Protein AF-A0A9P7HN20-F1 (afdb_monomer_lite)

Secondary structure (DSSP, 8-state):
-------PPPP-----------PPPPPP-----SHHHHHHHHHHHHHHHHHHHHHHHHHHHTTSTT----SSPPGGGGS--TTS--HHHHHHHHTTTSPPPHHHHHHHHHHHHH-GGGGS---TT---HHHHHHHH-HHHHHHHHHTSPPHHHHHHHTSPPPTTSSS-TTHHHHHHHHHHHHHSS------------PPPGGG---GGGTS-HHHHHHHHHHHHHHHHHHHHH-TTHHHHHSSGGGS-TT-TT---HHHHHHHHHH--GGGGS-SSTTSPPHHHHHHHGGGSSS--HHHHHHHHHHHHHH-GGGGGPPSSSTTPPPHHHHHHTT--TTTHHHHHHHHHHHHHHHHHTHHHHTTS--SS-HHHHHHHHHHHHHTTS-TT-----TTS---

Sequence (399 aa):
MSFGPNVKRERVPAKGRRVTQHTPPSPASNTKSFMGNEDNERSQRRYALDTSFYHWEVIKSWKQPEAALPEPLPTRLLELDAENRSFIHQVIPEFASEEAPQIALEYVEAIVLEKPGLFINKDKSGKLPMIEAARFQSPILFRVLDLLVPTYILSLLAKKCHLEQQSCPLHKVAQGRLKQSRKGKPSTSRSKLTTDKPFAVEDMVCLHGRIDIRMLQEKDRELRGALHSSLKENPEILHHIFKVDKFDKKSPQCIPLASFKILVELLSDKNFVPQQPEGLAPLQEAIKLFGQDSIDYELLFEVIKASVNKCPQSIFIKGGG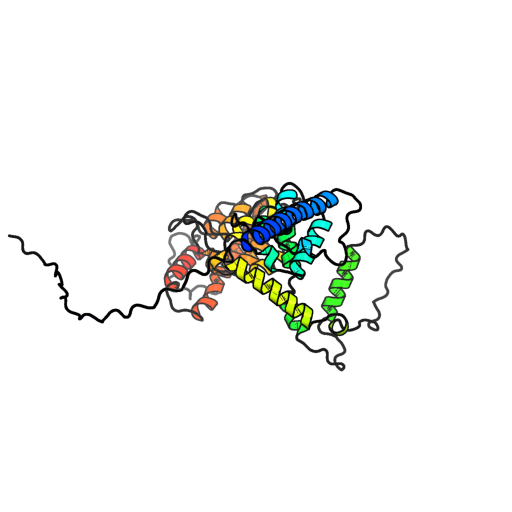VRGPTACQILEDKRTQQNAEWLVKAQDLLKKICVGAKKIYDQDKKDWISENIRDKKNEFLYSHAPLGKCFHSCDDLIP

Radius of gyration: 29.72 Å; chains: 1; bounding box: 63×100×78 Å

Organism: NCBI:txid221167

Structure (mmCIF, N/CA/C/O backbone):
data_AF-A0A9P7HN20-F1
#
_entry.id   AF-A0A9P7HN20-F1
#
loop_
_atom_site.group_PDB
_atom_site.id
_atom_site.type_symbol
_atom_site.label_atom_id
_atom_site.label_alt_id
_atom_site.label_comp_id
_atom_site.label_asym_id
_atom_site.label_entity_id
_atom_site.label_seq_id
_atom_site.pdbx_PDB_ins_code
_atom_site.Cartn_x
_atom_site.Cartn_y
_atom_site.Cartn_z
_atom_site.occupancy
_atom_site.B_iso_or_equiv
_atom_site.auth_seq_id
_atom_site.auth_comp_id
_atom_site.auth_asym_id
_atom_site.auth_atom_id
_atom_site.pdbx_PDB_model_num
ATOM 1 N N . MET A 1 1 ? 0.027 60.648 40.900 1.00 43.38 1 MET A N 1
ATOM 2 C CA . MET A 1 1 ? 1.412 60.261 41.238 1.00 43.38 1 MET A CA 1
ATOM 3 C C . MET A 1 1 ? 1.639 58.859 40.694 1.00 43.38 1 MET A C 1
ATOM 5 O O . MET A 1 1 ? 1.146 57.910 41.282 1.00 43.38 1 MET A O 1
ATOM 9 N N . SER A 1 2 ? 2.290 58.746 39.536 1.00 34.66 2 SER A N 1
ATOM 10 C CA . SER A 1 2 ? 2.623 57.473 38.884 1.00 34.66 2 SER A CA 1
ATOM 11 C C . SER A 1 2 ? 4.101 57.500 38.513 1.00 34.66 2 SER A C 1
ATOM 13 O O . SER A 1 2 ? 4.547 58.440 37.859 1.00 34.66 2 SER A O 1
ATOM 15 N N . PHE A 1 3 ? 4.839 56.477 38.937 1.00 39.06 3 PHE A N 1
ATOM 16 C CA . PHE A 1 3 ? 6.195 56.171 38.486 1.00 39.06 3 PHE A CA 1
ATOM 17 C C . PHE A 1 3 ? 6.120 55.055 37.428 1.00 39.06 3 PHE A C 1
ATOM 19 O O . PHE A 1 3 ? 5.342 54.116 37.584 1.00 39.06 3 PHE A O 1
ATOM 26 N N . GLY A 1 4 ? 6.887 55.193 36.339 1.00 40.19 4 GLY A N 1
ATOM 27 C CA . GLY A 1 4 ? 6.991 54.216 35.239 1.00 40.19 4 GLY A CA 1
ATOM 28 C C . GLY A 1 4 ? 7.822 52.967 35.583 1.00 40.19 4 GLY A C 1
ATOM 29 O O . GLY A 1 4 ? 8.275 52.824 36.719 1.00 40.19 4 GLY A O 1
ATOM 30 N N . PRO A 1 5 ? 8.055 52.067 34.604 1.00 52.72 5 PRO A N 1
ATOM 31 C CA . PRO A 1 5 ? 9.351 52.080 33.899 1.00 52.72 5 PRO A CA 1
ATOM 32 C C . PRO A 1 5 ? 9.224 51.818 32.373 1.00 52.72 5 PRO A C 1
ATOM 34 O O . PRO A 1 5 ? 8.338 51.105 31.927 1.00 52.72 5 PRO A O 1
ATOM 37 N N . ASN A 1 6 ? 9.938 52.521 31.486 1.00 36.12 6 ASN A N 1
ATOM 38 C CA . ASN A 1 6 ? 11.378 52.523 31.155 1.00 36.12 6 ASN A CA 1
ATOM 39 C C . ASN A 1 6 ? 11.738 51.489 30.057 1.00 36.12 6 ASN A C 1
ATOM 41 O O . ASN A 1 6 ? 12.074 50.344 30.343 1.00 36.12 6 ASN A O 1
ATOM 45 N N . VAL A 1 7 ? 11.680 51.921 28.787 1.00 46.22 7 VAL A N 1
ATOM 46 C CA . VAL A 1 7 ? 12.147 51.170 27.604 1.00 46.22 7 VAL A CA 1
ATOM 47 C C . VAL A 1 7 ? 13.435 51.820 27.096 1.00 46.22 7 VAL A C 1
ATOM 49 O O . VAL A 1 7 ? 13.429 52.964 26.640 1.00 46.22 7 VAL A O 1
ATOM 52 N N . LYS A 1 8 ? 14.549 51.082 27.172 1.00 43.41 8 LYS A N 1
ATOM 53 C CA . LYS A 1 8 ? 15.847 51.477 26.609 1.00 43.41 8 LYS A CA 1
ATOM 54 C C . LYS A 1 8 ? 15.821 51.333 25.083 1.00 43.41 8 LYS A C 1
ATOM 56 O O . LYS A 1 8 ? 15.612 50.242 24.565 1.00 43.41 8 LYS A O 1
ATOM 61 N N . ARG A 1 9 ? 16.073 52.436 24.370 1.00 43.16 9 ARG A N 1
ATOM 62 C CA . ARG A 1 9 ? 16.462 52.445 22.952 1.00 43.16 9 ARG A CA 1
ATOM 63 C C . ARG A 1 9 ? 17.983 52.440 22.866 1.00 43.16 9 ARG A C 1
ATOM 65 O O . ARG A 1 9 ? 18.618 53.401 23.296 1.00 43.16 9 ARG A O 1
ATOM 72 N N . GLU A 1 10 ? 18.548 51.396 22.279 1.00 41.28 10 GLU A N 1
ATOM 73 C CA . GLU A 1 10 ? 19.961 51.350 21.911 1.00 41.28 10 GLU A CA 1
ATOM 74 C C . GLU A 1 10 ? 20.153 51.922 20.499 1.00 41.28 10 GLU A C 1
ATOM 76 O O . GLU A 1 10 ? 19.501 51.510 19.540 1.00 41.28 10 GLU A O 1
ATOM 81 N N . ARG A 1 11 ? 21.031 52.925 20.394 1.00 47.34 11 ARG A N 1
ATOM 82 C CA . ARG A 1 11 ? 21.584 53.445 19.139 1.00 47.34 11 ARG A CA 1
ATOM 83 C C . ARG A 1 11 ? 22.904 52.726 18.884 1.00 47.34 11 ARG A C 1
ATOM 85 O O . ARG A 1 11 ? 23.763 52.738 19.760 1.00 47.34 11 ARG A O 1
ATOM 92 N N . VAL A 1 12 ? 23.100 52.207 17.676 1.00 47.72 12 VAL A N 1
ATOM 93 C CA . VAL A 1 12 ? 24.412 51.742 17.198 1.00 47.72 12 VAL A CA 1
ATOM 94 C C . VAL A 1 12 ? 24.952 52.751 16.173 1.00 47.72 12 VAL A C 1
ATOM 96 O O . VAL A 1 12 ? 24.181 53.219 15.329 1.00 47.72 12 VAL A O 1
ATOM 99 N N . PRO A 1 13 ? 26.237 53.148 16.257 1.00 49.81 13 PRO A N 1
ATOM 100 C CA . PRO A 1 13 ? 26.796 54.242 15.475 1.00 49.81 13 PRO A CA 1
ATOM 101 C C . PRO A 1 13 ? 27.351 53.803 14.113 1.00 49.81 13 PRO A C 1
ATOM 103 O O . PRO A 1 13 ? 27.801 52.678 13.913 1.00 49.81 13 PRO A O 1
ATOM 106 N N . ALA A 1 14 ? 27.380 54.768 13.195 1.00 46.12 14 ALA A N 1
ATOM 107 C CA . ALA A 1 14 ? 28.043 54.696 11.902 1.00 46.12 14 ALA A CA 1
ATOM 108 C C . ALA A 1 14 ? 29.566 54.896 12.018 1.00 46.12 14 ALA A C 1
ATOM 110 O O . ALA A 1 14 ? 30.005 55.845 12.669 1.00 46.12 14 ALA A O 1
ATOM 111 N N . LYS A 1 15 ? 30.350 54.065 11.311 1.00 47.09 15 LYS A N 1
ATOM 112 C CA . LYS A 1 15 ? 31.586 54.422 10.571 1.00 47.09 15 LYS A CA 1
ATOM 113 C C . LYS A 1 15 ? 32.248 53.171 9.978 1.00 47.09 15 LYS A C 1
ATOM 115 O O . LYS A 1 15 ? 32.585 52.246 10.703 1.00 47.09 15 LYS A O 1
ATOM 120 N N . GLY A 1 16 ? 32.514 53.195 8.669 1.00 38.12 16 GLY A N 1
ATOM 121 C CA . GLY A 1 16 ? 33.291 52.153 7.988 1.00 38.12 16 GLY A CA 1
ATOM 122 C C . GLY A 1 16 ? 33.546 52.413 6.500 1.00 38.12 16 GLY A C 1
ATOM 123 O O . GLY A 1 16 ? 32.853 51.880 5.652 1.00 38.12 16 GLY A O 1
ATOM 124 N N . ARG A 1 17 ? 34.528 53.282 6.229 1.00 40.94 17 ARG A N 1
ATOM 125 C CA . ARG A 1 17 ? 35.552 53.254 5.157 1.00 40.94 17 ARG A CA 1
ATOM 126 C C . ARG A 1 17 ? 35.220 52.643 3.772 1.00 40.94 17 ARG A C 1
ATOM 128 O O . ARG A 1 17 ? 35.024 51.444 3.622 1.00 40.94 17 ARG A O 1
ATOM 135 N N . ARG A 1 18 ? 35.342 53.503 2.747 1.00 45.22 18 ARG A N 1
ATOM 136 C CA . ARG A 1 18 ? 35.434 53.191 1.306 1.00 45.22 18 ARG A CA 1
ATOM 137 C C . ARG A 1 18 ? 36.504 52.133 1.007 1.00 45.22 18 ARG A C 1
ATOM 139 O O . ARG A 1 18 ? 37.658 52.318 1.391 1.00 45.22 18 ARG A O 1
ATOM 146 N N . VAL A 1 19 ? 36.131 51.131 0.213 1.00 42.75 19 VAL A N 1
ATOM 147 C CA . VAL A 1 19 ? 37.042 50.317 -0.603 1.00 42.75 19 VAL A CA 1
ATOM 148 C C . VAL A 1 19 ? 36.782 50.659 -2.071 1.00 42.75 19 VAL A C 1
ATOM 150 O O . VAL A 1 19 ? 35.642 50.811 -2.505 1.00 42.75 19 VAL A O 1
ATOM 153 N N . THR A 1 20 ? 37.874 50.872 -2.789 1.00 41.59 20 THR A N 1
ATOM 154 C CA . THR A 1 20 ? 37.988 51.238 -4.199 1.00 41.59 20 THR A CA 1
ATOM 155 C C . THR A 1 20 ? 37.334 50.221 -5.132 1.00 41.59 20 THR A C 1
ATOM 157 O O . THR A 1 20 ? 37.530 49.015 -5.000 1.00 41.59 20 THR A O 1
ATOM 160 N N . GLN A 1 21 ? 36.573 50.737 -6.098 1.00 41.59 21 GLN A N 1
ATOM 161 C CA . GLN A 1 21 ? 36.012 49.991 -7.220 1.00 41.59 21 GLN A CA 1
ATOM 162 C C . GLN A 1 21 ? 37.143 49.526 -8.146 1.00 41.59 21 GLN A C 1
ATOM 164 O O . GLN A 1 21 ? 37.851 50.352 -8.719 1.00 41.59 21 GLN A O 1
ATOM 169 N N . HIS A 1 22 ? 37.284 48.212 -8.316 1.00 39.09 22 HIS A N 1
ATOM 170 C CA . HIS A 1 22 ? 37.915 47.635 -9.498 1.00 39.09 22 HIS A CA 1
ATOM 171 C C . HIS A 1 22 ? 36.810 47.288 -10.493 1.00 39.09 22 HIS A C 1
ATOM 173 O O . HIS A 1 22 ? 36.007 46.387 -10.263 1.00 39.09 22 HIS A O 1
ATOM 179 N N . THR A 1 23 ? 36.765 48.047 -11.581 1.00 45.81 23 THR A N 1
ATOM 180 C CA . THR A 1 23 ? 35.938 47.801 -12.760 1.00 45.81 23 THR A CA 1
ATOM 181 C C . THR A 1 23 ? 36.445 46.539 -13.468 1.00 45.81 23 THR A C 1
ATOM 183 O O . THR A 1 23 ? 37.598 46.538 -13.906 1.00 45.81 23 THR A O 1
ATOM 186 N N . PRO A 1 24 ? 35.651 45.461 -13.602 1.00 46.12 24 PRO A N 1
ATOM 187 C CA . PRO A 1 24 ? 35.991 44.392 -14.529 1.00 46.12 24 PRO A CA 1
ATOM 188 C C . PRO A 1 24 ? 35.736 44.875 -15.969 1.00 46.12 24 PRO A C 1
ATOM 190 O O . PRO A 1 24 ? 34.758 45.591 -16.206 1.00 46.12 24 PRO A O 1
ATOM 193 N N . PRO A 1 25 ? 36.600 44.527 -16.937 1.00 44.81 25 PRO A N 1
ATOM 194 C CA . PRO A 1 25 ? 36.377 44.878 -18.331 1.00 44.81 25 PRO A CA 1
ATOM 195 C C . PRO A 1 25 ? 35.126 44.165 -18.857 1.00 44.81 25 PRO A C 1
ATOM 197 O O . PRO A 1 25 ? 34.902 42.986 -18.580 1.00 44.81 25 PRO A O 1
ATOM 200 N N . SER A 1 26 ? 34.320 44.907 -19.617 1.00 45.38 26 SER A N 1
ATOM 201 C CA . SER A 1 26 ? 33.141 44.418 -20.329 1.00 45.38 26 SER A CA 1
ATOM 202 C C . SER A 1 26 ? 33.442 43.122 -21.088 1.00 45.38 26 SER A C 1
ATOM 204 O O . SER A 1 26 ? 34.380 43.107 -21.891 1.00 45.38 26 SER A O 1
ATOM 206 N N . PRO A 1 27 ? 32.641 42.053 -20.929 1.00 44.78 27 PRO A N 1
ATOM 207 C CA . PRO A 1 27 ? 32.679 40.965 -21.883 1.00 44.78 27 PRO A CA 1
ATOM 208 C C . PRO A 1 27 ? 32.089 41.487 -23.193 1.00 44.78 27 PRO A C 1
ATOM 210 O O . PRO A 1 27 ? 30.945 41.944 -23.252 1.00 44.78 27 PRO A O 1
ATOM 213 N N . ALA A 1 28 ? 32.910 41.452 -24.239 1.00 43.03 28 ALA A N 1
ATOM 214 C CA . ALA A 1 28 ? 32.471 41.655 -25.604 1.00 43.03 28 ALA A CA 1
ATOM 215 C C . ALA A 1 28 ? 31.253 40.766 -25.893 1.00 43.03 28 ALA A C 1
ATOM 217 O O . ALA A 1 28 ? 31.211 39.585 -25.540 1.00 43.03 28 ALA A O 1
ATOM 218 N N . SER A 1 29 ? 30.255 41.373 -26.525 1.00 50.06 29 SER A N 1
ATOM 219 C CA . SER A 1 29 ? 29.021 40.750 -26.976 1.00 50.06 29 SER A CA 1
ATOM 220 C C . SER A 1 29 ? 29.308 39.579 -27.920 1.00 50.06 29 SER A C 1
ATOM 222 O O . SER A 1 29 ? 29.504 39.770 -29.120 1.00 50.06 29 SER A O 1
ATOM 224 N N . ASN A 1 30 ? 29.283 38.358 -27.392 1.00 45.34 30 ASN A N 1
ATOM 225 C CA . ASN A 1 30 ? 29.118 37.146 -28.187 1.00 45.34 30 ASN A CA 1
ATOM 226 C C . ASN A 1 30 ? 27.625 36.830 -28.306 1.00 45.34 30 ASN A C 1
ATOM 228 O O . ASN A 1 30 ? 27.094 35.917 -27.680 1.00 45.34 30 ASN A O 1
ATOM 232 N N . THR A 1 31 ? 26.932 37.597 -29.143 1.00 50.66 31 THR A N 1
ATOM 233 C CA . THR A 1 31 ? 25.554 37.325 -29.567 1.00 50.66 31 THR A CA 1
ATOM 234 C C . THR A 1 31 ? 25.560 36.268 -30.677 1.00 50.66 31 THR A C 1
ATOM 236 O O . THR A 1 31 ? 25.219 36.546 -31.821 1.00 50.66 31 THR A O 1
ATOM 239 N N . LYS A 1 32 ? 26.005 35.044 -30.373 1.00 54.03 32 LYS A N 1
ATOM 240 C CA . LYS A 1 32 ? 25.885 33.883 -31.274 1.00 54.03 32 LYS A CA 1
ATOM 241 C C . LYS A 1 32 ? 25.755 32.581 -30.478 1.00 54.03 32 LYS A C 1
ATOM 243 O O . LYS A 1 32 ? 26.722 31.839 -30.375 1.00 54.03 32 LYS A O 1
ATOM 248 N N . SER A 1 33 ? 24.562 32.299 -29.946 1.00 51.66 33 SER A N 1
ATOM 249 C CA . SER A 1 33 ? 24.077 30.917 -29.708 1.00 51.66 33 SER A CA 1
ATOM 250 C C . SER A 1 33 ? 22.604 30.812 -29.260 1.00 51.66 33 SER A C 1
ATOM 252 O O . SER A 1 33 ? 22.226 29.824 -28.642 1.00 51.66 33 SER A O 1
ATOM 254 N N . PHE A 1 34 ? 21.729 31.777 -29.570 1.00 51.72 34 PHE A N 1
ATOM 255 C CA . PHE A 1 34 ? 20.332 31.708 -29.102 1.00 51.72 34 PHE A CA 1
ATOM 256 C C . PHE A 1 34 ? 19.393 30.846 -29.969 1.00 51.72 34 PHE A C 1
ATOM 258 O O . PHE A 1 34 ? 18.335 30.458 -29.495 1.00 51.72 34 PHE A O 1
ATOM 265 N N . MET A 1 35 ? 19.773 30.477 -31.200 1.00 52.09 35 MET A N 1
ATOM 266 C CA . MET A 1 35 ? 18.879 29.714 -32.096 1.00 52.09 35 MET A CA 1
ATOM 267 C C . MET A 1 35 ? 18.922 28.187 -31.905 1.00 52.09 35 MET A C 1
ATOM 269 O O . MET A 1 35 ? 18.056 27.495 -32.416 1.00 52.09 35 MET A O 1
ATOM 273 N N . GLY A 1 36 ? 19.889 27.638 -31.157 1.00 56.59 36 GLY A N 1
ATOM 274 C CA . GLY A 1 36 ? 19.984 26.184 -30.941 1.00 56.59 36 GLY A CA 1
ATOM 275 C C . GLY A 1 36 ? 19.081 25.642 -29.826 1.00 56.59 36 GLY A C 1
ATOM 276 O O . GLY A 1 36 ? 18.843 24.438 -29.760 1.00 56.59 36 GLY A O 1
ATOM 277 N N . ASN A 1 37 ? 18.588 26.511 -28.937 1.00 64.31 37 ASN A N 1
ATOM 278 C CA . ASN A 1 37 ? 17.847 26.078 -27.752 1.00 64.31 37 ASN A CA 1
ATOM 279 C C . ASN A 1 37 ? 16.344 25.904 -28.033 1.00 64.31 37 ASN A C 1
ATOM 281 O O . ASN A 1 37 ? 15.726 24.971 -27.529 1.00 64.31 37 ASN A O 1
ATOM 285 N N . GLU A 1 38 ? 15.769 26.737 -28.904 1.00 69.75 38 GLU A N 1
ATOM 286 C CA . GLU A 1 38 ? 14.337 26.691 -29.235 1.00 69.75 38 GLU A CA 1
ATOM 287 C C . GLU A 1 38 ? 13.951 25.428 -30.022 1.00 69.75 38 GLU A C 1
ATOM 289 O O . GLU A 1 38 ? 12.925 24.805 -29.734 1.00 69.75 38 GLU A O 1
ATOM 294 N N . ASP A 1 39 ? 14.794 24.991 -30.963 1.00 79.31 39 ASP A N 1
ATOM 295 C CA . ASP A 1 39 ? 14.555 23.767 -31.739 1.00 79.31 39 ASP A CA 1
ATOM 296 C C . ASP A 1 39 ? 14.674 22.500 -30.878 1.00 79.31 39 ASP A C 1
ATOM 298 O O . ASP A 1 39 ? 13.912 21.541 -31.059 1.00 79.31 39 ASP A O 1
ATOM 302 N N . ASN A 1 40 ? 15.578 22.508 -29.893 1.00 82.56 40 ASN A N 1
ATOM 303 C CA . ASN A 1 40 ? 15.727 21.417 -28.935 1.00 82.56 40 ASN A CA 1
ATOM 304 C C . ASN A 1 40 ? 14.519 21.343 -27.987 1.00 82.56 40 ASN A C 1
ATOM 306 O O . ASN A 1 40 ? 13.912 20.282 -27.846 1.00 82.56 40 ASN A O 1
ATOM 310 N N . GLU A 1 41 ? 14.095 22.471 -27.408 1.00 83.62 41 GLU A N 1
ATOM 311 C CA . GLU A 1 41 ? 12.901 22.523 -26.555 1.00 83.62 41 GLU A CA 1
ATOM 312 C C . GLU A 1 41 ? 11.635 22.094 -27.307 1.00 83.62 41 GLU A C 1
ATOM 314 O O . GLU A 1 41 ? 10.808 21.345 -26.778 1.00 83.62 41 GLU A O 1
ATOM 319 N N . ARG A 1 42 ? 11.475 22.526 -28.563 1.00 85.56 42 ARG A N 1
ATOM 320 C CA . ARG A 1 42 ? 10.332 22.136 -29.397 1.00 85.56 42 ARG A CA 1
ATOM 321 C C . ARG A 1 42 ? 10.330 20.638 -29.697 1.00 85.56 42 ARG A C 1
ATOM 323 O O . ARG A 1 42 ? 9.265 20.018 -29.670 1.00 85.56 42 ARG A O 1
ATOM 330 N N . SER A 1 43 ? 11.501 20.062 -29.958 1.00 87.19 43 SER A N 1
ATOM 331 C CA . SER A 1 43 ? 11.664 18.624 -30.198 1.00 87.19 43 SER A CA 1
ATOM 332 C C . SER A 1 43 ? 11.364 17.807 -28.940 1.00 87.19 43 SER A C 1
ATOM 334 O O . SER A 1 43 ? 10.602 16.845 -29.010 1.00 87.19 43 SER A O 1
ATOM 336 N N . GLN A 1 44 ? 11.858 18.240 -27.777 1.00 85.88 44 GLN A N 1
ATOM 337 C CA . GLN A 1 44 ? 11.563 17.605 -26.488 1.00 85.88 44 GLN A CA 1
ATOM 338 C C . GLN A 1 44 ? 10.068 17.648 -26.154 1.00 85.88 44 GLN A C 1
ATOM 340 O O . GLN A 1 44 ? 9.499 16.636 -25.748 1.00 85.88 44 GLN A O 1
ATOM 345 N N . ARG A 1 45 ? 9.397 18.787 -26.379 1.00 87.88 45 ARG A N 1
ATOM 346 C CA . ARG A 1 45 ? 7.944 18.900 -26.162 1.00 87.88 45 ARG A CA 1
ATOM 347 C C . ARG A 1 45 ? 7.151 17.962 -27.069 1.00 87.88 45 ARG A C 1
ATOM 349 O O . ARG A 1 45 ? 6.220 17.324 -26.590 1.00 87.88 45 ARG A O 1
ATOM 356 N N . ARG A 1 46 ? 7.512 17.856 -28.354 1.00 90.88 46 ARG A N 1
ATOM 357 C CA . ARG A 1 46 ? 6.871 16.904 -29.281 1.00 90.88 46 ARG A CA 1
ATOM 358 C C . ARG A 1 46 ? 7.059 15.465 -28.819 1.00 90.88 46 ARG A C 1
ATOM 360 O O . ARG A 1 46 ? 6.073 14.753 -28.690 1.00 90.88 46 ARG A O 1
ATOM 367 N N . TYR A 1 47 ? 8.287 15.084 -28.475 1.00 91.12 47 TYR A N 1
ATOM 368 C CA . TYR A 1 47 ? 8.582 13.745 -27.971 1.00 91.12 47 TYR A CA 1
ATOM 369 C C . TYR A 1 47 ? 7.745 13.394 -26.733 1.00 91.12 47 TYR A C 1
ATOM 371 O O . TYR A 1 47 ? 7.148 12.322 -26.665 1.00 91.12 47 TYR A O 1
ATOM 379 N N . ALA A 1 48 ? 7.630 14.331 -25.790 1.00 88.69 48 ALA A N 1
ATOM 380 C CA . ALA A 1 48 ? 6.866 14.148 -24.562 1.00 88.69 48 ALA A CA 1
ATOM 381 C C . ALA A 1 48 ? 5.342 14.051 -24.802 1.00 88.69 48 ALA A C 1
ATOM 383 O O . ALA A 1 48 ? 4.654 13.306 -24.099 1.00 88.69 48 ALA A O 1
ATOM 384 N N . LEU A 1 49 ? 4.807 14.764 -25.803 1.00 91.06 49 LEU A N 1
ATOM 385 C CA . LEU A 1 49 ? 3.415 14.612 -26.250 1.00 91.06 49 LEU A CA 1
ATOM 386 C C . LEU A 1 49 ? 3.186 13.250 -26.906 1.00 91.06 49 LEU A C 1
ATOM 388 O O . LEU A 1 49 ? 2.234 12.553 -26.555 1.00 91.06 49 LEU A O 1
ATOM 392 N N . ASP A 1 50 ? 4.091 12.845 -27.794 1.00 92.75 50 ASP A N 1
ATOM 393 C CA . ASP A 1 50 ? 4.025 11.545 -28.451 1.00 92.75 50 ASP A CA 1
ATOM 394 C C . ASP A 1 50 ? 4.129 10.404 -27.416 1.00 92.75 50 ASP A C 1
ATOM 396 O O . ASP A 1 50 ? 3.520 9.350 -27.589 1.00 92.75 50 ASP A O 1
ATOM 400 N N . THR A 1 51 ? 4.873 10.598 -26.317 1.00 93.44 51 THR A N 1
ATOM 401 C CA . THR A 1 51 ? 4.961 9.635 -25.204 1.00 93.44 51 THR A CA 1
ATOM 402 C C . THR A 1 51 ? 3.645 9.535 -24.444 1.00 93.44 51 THR A C 1
ATOM 404 O O . THR A 1 51 ? 3.194 8.426 -24.164 1.00 93.44 51 THR A O 1
ATOM 407 N N . SER A 1 52 ? 2.965 10.659 -24.201 1.00 92.38 52 SER A N 1
ATOM 408 C CA . SER A 1 52 ? 1.610 10.642 -23.634 1.00 92.38 52 SER A CA 1
ATOM 409 C C . SER A 1 52 ? 0.628 9.881 -24.533 1.00 92.38 52 SER A C 1
ATOM 411 O O .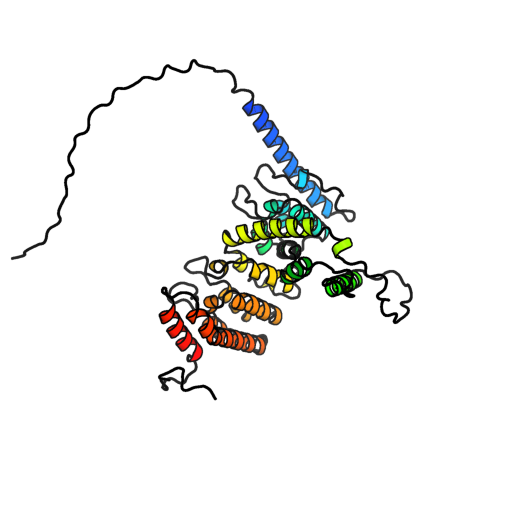 SER A 1 52 ? -0.127 9.041 -24.050 1.00 92.38 52 SER A O 1
ATOM 413 N N . PHE A 1 53 ? 0.680 10.124 -25.848 1.00 93.81 53 PHE A N 1
ATOM 414 C CA . PHE A 1 53 ? -0.159 9.423 -26.822 1.00 93.81 53 PHE A CA 1
ATOM 415 C C . PHE A 1 53 ? 0.127 7.916 -26.841 1.00 93.81 53 PHE A C 1
ATOM 417 O O . PHE A 1 53 ? -0.798 7.108 -26.806 1.00 93.81 53 PHE A O 1
ATOM 424 N N . TYR A 1 54 ? 1.403 7.527 -26.817 1.00 94.50 54 TYR A N 1
ATOM 425 C CA . TYR A 1 54 ? 1.803 6.124 -26.752 1.00 94.50 54 TYR A CA 1
ATOM 426 C C . TYR A 1 54 ? 1.306 5.426 -25.478 1.00 94.50 54 TYR A C 1
ATOM 428 O O . TYR A 1 54 ? 0.779 4.318 -25.557 1.00 94.50 54 TYR A O 1
ATOM 436 N N . HIS A 1 55 ? 1.433 6.067 -24.311 1.00 94.88 55 HIS A N 1
ATOM 437 C CA . HIS A 1 55 ? 0.887 5.537 -23.057 1.00 94.88 55 HIS A CA 1
ATOM 438 C C . HIS A 1 55 ? -0.616 5.267 -23.172 1.00 94.88 55 HIS A C 1
ATOM 440 O O . HIS A 1 55 ? -1.079 4.188 -22.802 1.00 94.88 55 HIS A O 1
ATOM 446 N N . TRP A 1 56 ? -1.362 6.216 -23.737 1.00 93.31 56 TRP A N 1
ATOM 447 C CA . TRP A 1 56 ? -2.802 6.080 -23.918 1.00 93.31 56 TRP A CA 1
ATOM 448 C C . TRP A 1 56 ? -3.177 4.941 -24.874 1.00 93.31 56 TRP A C 1
ATOM 450 O O . TRP A 1 56 ? -4.079 4.164 -24.567 1.00 93.31 56 TRP A O 1
ATOM 460 N N . GLU A 1 57 ? -2.465 4.786 -25.993 1.00 92.88 57 GLU A N 1
ATOM 461 C CA . GLU A 1 57 ? -2.690 3.682 -26.938 1.00 92.88 57 GLU A CA 1
ATOM 462 C C . GLU A 1 57 ? -2.460 2.311 -26.283 1.00 92.88 57 GLU A C 1
ATOM 464 O O . GLU A 1 57 ? -3.270 1.398 -26.460 1.00 92.88 57 GLU A O 1
ATOM 469 N N . VAL A 1 58 ? -1.414 2.174 -25.458 1.00 92.81 58 VAL A N 1
ATOM 470 C CA . VAL A 1 58 ? -1.165 0.940 -24.694 1.00 92.81 58 VAL A CA 1
ATOM 471 C C . VAL A 1 58 ? -2.312 0.665 -23.723 1.00 92.81 58 VAL A C 1
ATOM 473 O O . VAL A 1 58 ? -2.858 -0.435 -23.732 1.00 92.81 58 VAL A O 1
ATOM 476 N N . ILE A 1 59 ? -2.737 1.659 -22.940 1.00 92.88 59 ILE A N 1
ATOM 477 C CA . ILE A 1 59 ? -3.847 1.503 -21.986 1.00 92.88 59 ILE A CA 1
ATOM 478 C C . ILE A 1 59 ? -5.141 1.108 -22.709 1.00 92.88 59 ILE A C 1
ATOM 480 O O . ILE A 1 59 ? -5.856 0.200 -22.285 1.00 92.88 59 ILE A O 1
ATOM 484 N N . LYS A 1 60 ? -5.431 1.748 -23.844 1.00 90.62 60 LYS A N 1
ATOM 485 C CA . LYS A 1 60 ? -6.609 1.452 -24.663 1.00 90.62 60 LYS A CA 1
ATOM 486 C C . LYS A 1 60 ? -6.573 0.037 -25.238 1.00 90.62 60 LYS A C 1
ATOM 488 O O . LYS A 1 60 ? -7.623 -0.601 -25.331 1.00 90.62 60 LYS A O 1
ATOM 493 N N . SER A 1 61 ? -5.390 -0.464 -25.599 1.00 89.94 61 SER A N 1
ATOM 494 C CA . SER A 1 61 ? -5.220 -1.821 -26.133 1.00 89.94 61 SER A CA 1
ATOM 495 C C . SER A 1 61 ? -5.623 -2.909 -25.134 1.00 89.94 61 SER A C 1
ATOM 497 O O . SER A 1 61 ? -6.101 -3.959 -25.550 1.00 89.94 61 SER A O 1
ATOM 499 N N . TRP A 1 62 ? -5.547 -2.647 -23.824 1.00 89.06 62 TRP A N 1
ATOM 500 C CA . TRP A 1 62 ? -5.949 -3.603 -22.784 1.00 89.06 62 TRP A CA 1
ATOM 501 C C . TRP A 1 62 ? -7.448 -3.895 -22.747 1.00 89.06 62 TRP A C 1
ATOM 503 O O . TRP A 1 62 ? -7.869 -4.868 -22.129 1.00 89.06 62 TRP A O 1
ATOM 513 N N . LYS A 1 63 ? -8.262 -3.084 -23.433 1.00 79.69 63 LYS A N 1
ATOM 514 C CA . LYS A 1 63 ? -9.684 -3.381 -23.652 1.00 79.69 63 LYS A CA 1
ATOM 515 C C . LYS A 1 63 ? -9.883 -4.511 -24.674 1.00 79.69 63 LYS A C 1
ATOM 517 O O . LYS A 1 63 ? -11.010 -4.960 -24.863 1.00 79.69 63 LYS A O 1
ATOM 522 N N . GLN A 1 64 ? -8.818 -4.965 -25.343 1.00 80.81 64 GLN A N 1
ATOM 523 C CA . GLN A 1 64 ? -8.853 -6.071 -26.296 1.00 80.81 64 GLN A CA 1
ATOM 524 C C . GLN A 1 64 ? -8.466 -7.408 -25.631 1.00 80.81 64 GLN A C 1
ATOM 526 O O . GLN A 1 64 ? -7.588 -7.425 -24.769 1.00 80.81 64 GLN A O 1
ATOM 531 N N . PRO A 1 65 ? -9.060 -8.546 -26.046 1.00 68.12 65 PRO A N 1
ATOM 532 C CA . PRO A 1 65 ? -8.852 -9.848 -25.394 1.00 68.12 65 PRO A CA 1
ATOM 533 C C . PRO A 1 65 ? -7.422 -10.399 -25.497 1.00 68.12 65 PRO A C 1
ATOM 535 O O . PRO A 1 65 ? -7.049 -11.280 -24.729 1.00 68.12 65 PRO A O 1
ATOM 538 N N . GLU A 1 66 ? -6.645 -9.918 -26.467 1.00 76.62 66 GLU A N 1
ATOM 539 C CA . GLU A 1 66 ? -5.325 -10.451 -26.835 1.00 76.62 66 GLU A CA 1
ATOM 540 C C . GLU A 1 66 ? -4.164 -9.623 -26.265 1.00 76.62 66 GLU A C 1
ATOM 542 O O . GLU A 1 66 ? -3.005 -9.848 -26.614 1.00 76.62 66 GLU A O 1
ATOM 547 N N . ALA A 1 67 ? -4.452 -8.652 -25.395 1.00 79.06 67 ALA A N 1
ATOM 548 C CA . ALA A 1 67 ? -3.421 -7.815 -24.804 1.00 79.06 67 ALA A CA 1
ATOM 549 C C . ALA A 1 67 ? -2.460 -8.645 -23.935 1.00 79.06 67 ALA A C 1
ATOM 551 O O . ALA A 1 67 ? -2.868 -9.305 -22.979 1.00 79.06 67 ALA A O 1
ATOM 552 N N . ALA A 1 68 ? -1.170 -8.567 -24.253 1.00 79.19 68 ALA A N 1
ATOM 553 C CA . ALA A 1 68 ? -0.095 -9.223 -23.521 1.00 79.19 68 ALA A CA 1
ATOM 554 C C . ALA A 1 68 ? 1.047 -8.237 -23.259 1.00 79.19 68 ALA A C 1
ATOM 556 O O . ALA A 1 68 ? 1.233 -7.273 -24.005 1.00 79.19 68 ALA A O 1
ATOM 557 N N . LEU A 1 69 ? 1.814 -8.488 -22.197 1.00 76.94 69 LEU A N 1
ATOM 558 C CA . LEU A 1 69 ? 2.971 -7.679 -21.841 1.00 76.94 69 LEU A CA 1
ATOM 559 C C . LEU A 1 69 ? 4.093 -7.986 -22.849 1.00 76.94 69 LEU A C 1
ATOM 561 O O . LEU A 1 69 ? 4.512 -9.140 -22.944 1.00 76.94 69 LEU A O 1
ATOM 565 N N . PRO A 1 70 ? 4.581 -7.002 -23.622 1.00 77.31 70 PRO A N 1
ATOM 566 C CA . PRO A 1 70 ? 5.703 -7.206 -24.521 1.00 77.31 70 PRO A CA 1
ATOM 567 C C . PRO A 1 70 ? 6.989 -7.443 -23.725 1.00 77.31 70 PRO A C 1
ATOM 569 O O . PRO A 1 70 ? 7.297 -6.709 -22.783 1.00 77.31 70 PRO A O 1
ATOM 572 N N . GLU A 1 71 ? 7.768 -8.433 -24.156 1.00 76.75 71 GLU A N 1
ATOM 573 C CA . GLU A 1 71 ? 9.122 -8.685 -23.669 1.00 76.75 71 GLU A CA 1
ATOM 574 C C . GLU A 1 71 ? 10.125 -8.429 -24.813 1.00 76.75 71 GLU A C 1
ATOM 576 O O . GLU A 1 71 ? 10.047 -9.104 -25.844 1.00 76.75 71 GLU A O 1
ATOM 581 N N . PRO A 1 72 ? 11.062 -7.465 -24.683 1.00 81.81 72 PRO A N 1
ATOM 582 C CA . PRO A 1 72 ? 11.328 -6.615 -23.517 1.00 81.81 72 PRO A CA 1
ATOM 583 C C . PRO A 1 72 ? 10.325 -5.460 -23.354 1.00 81.81 72 PRO A C 1
ATOM 585 O O . PRO A 1 72 ? 9.693 -5.025 -24.318 1.00 81.81 72 PRO A O 1
ATOM 588 N N . LEU A 1 73 ? 10.248 -4.914 -22.134 1.00 85.25 73 LEU A N 1
ATOM 589 C CA . LEU A 1 73 ? 9.407 -3.760 -21.824 1.00 85.25 73 LEU A CA 1
ATOM 590 C C . LEU A 1 73 ? 9.828 -2.542 -22.677 1.00 85.25 73 LEU A C 1
ATOM 592 O O . LEU A 1 73 ? 10.989 -2.127 -22.615 1.00 85.25 73 LEU A O 1
ATOM 596 N N . PRO A 1 74 ? 8.910 -1.930 -23.449 1.00 89.56 74 PRO A N 1
ATOM 597 C CA . PRO A 1 74 ? 9.223 -0.760 -24.256 1.00 89.56 74 PRO A CA 1
ATOM 598 C C . PRO A 1 74 ? 9.763 0.390 -23.404 1.00 89.56 74 PRO A C 1
ATOM 600 O O . PRO A 1 74 ? 9.090 0.851 -22.482 1.00 89.56 74 PRO A O 1
ATOM 603 N N . THR A 1 75 ? 10.944 0.908 -23.758 1.00 91.25 75 THR A N 1
ATOM 604 C CA . THR A 1 75 ? 11.621 2.003 -23.035 1.00 91.25 75 THR A CA 1
ATOM 605 C C . THR A 1 75 ? 10.718 3.215 -22.835 1.00 91.25 75 THR A C 1
ATOM 607 O O . THR A 1 75 ? 10.765 3.858 -21.791 1.00 91.25 75 THR A O 1
ATOM 610 N N . ARG A 1 76 ? 9.831 3.473 -23.799 1.00 92.38 76 ARG A N 1
ATOM 611 C CA . ARG A 1 76 ? 8.880 4.581 -23.765 1.00 92.38 76 ARG A CA 1
ATOM 612 C C . ARG A 1 76 ? 7.927 4.549 -22.567 1.00 92.38 76 ARG A C 1
ATOM 614 O O . ARG A 1 76 ? 7.528 5.604 -22.105 1.00 92.38 76 ARG A O 1
ATOM 621 N N . LEU A 1 77 ? 7.618 3.370 -22.017 1.00 94.12 77 LEU A N 1
ATOM 622 C CA . LEU A 1 77 ? 6.791 3.227 -20.806 1.00 94.12 77 LEU A CA 1
ATOM 623 C C . LEU A 1 77 ? 7.508 3.687 -19.526 1.00 94.12 77 LEU A C 1
ATOM 625 O O . LEU A 1 77 ? 6.868 3.906 -18.498 1.00 94.12 77 LEU A O 1
ATOM 629 N N . LEU A 1 78 ? 8.837 3.814 -19.577 1.00 95.81 78 LEU A N 1
ATOM 630 C CA . LEU A 1 78 ? 9.689 4.241 -18.462 1.00 95.81 78 LEU A CA 1
ATOM 631 C C . LEU A 1 78 ? 9.966 5.755 -18.471 1.00 95.81 78 LEU A C 1
ATOM 633 O O . LEU A 1 78 ? 10.707 6.280 -17.621 1.00 95.81 78 LEU A O 1
ATOM 637 N N . GLU A 1 79 ? 9.402 6.452 -19.453 1.00 95.75 79 GLU A N 1
ATOM 638 C CA . GLU A 1 79 ? 9.553 7.881 -19.665 1.00 95.75 79 GLU A CA 1
ATOM 639 C C . GLU A 1 79 ? 8.412 8.670 -19.019 1.00 95.75 79 GLU A C 1
ATOM 641 O O . GLU A 1 79 ? 7.374 8.136 -18.622 1.00 95.75 79 GLU A O 1
ATOM 646 N N . LEU A 1 80 ? 8.641 9.973 -18.878 1.00 96.06 80 LEU A N 1
ATOM 647 C CA . LEU A 1 80 ? 7.653 10.922 -18.386 1.00 96.06 80 LEU A CA 1
ATOM 648 C C . LEU A 1 80 ? 7.098 11.702 -19.577 1.00 96.06 80 LEU A C 1
ATOM 650 O O . LEU A 1 80 ? 7.837 12.037 -20.503 1.00 96.06 80 LEU A O 1
ATOM 654 N N . ASP A 1 81 ? 5.800 11.985 -19.552 1.00 94.06 81 ASP A N 1
ATOM 655 C CA . ASP A 1 81 ? 5.171 12.817 -20.570 1.00 94.06 81 ASP A CA 1
ATOM 656 C C . ASP A 1 81 ? 5.423 14.319 -20.340 1.00 94.06 81 ASP A C 1
ATOM 658 O O . ASP A 1 81 ? 6.140 14.734 -19.424 1.00 94.06 81 ASP A O 1
ATOM 662 N N . ALA A 1 82 ? 4.813 15.158 -21.183 1.00 92.69 82 ALA A N 1
ATOM 663 C CA . ALA A 1 82 ? 4.984 16.608 -21.119 1.00 92.69 82 ALA A CA 1
ATOM 664 C C . ALA A 1 82 ? 4.555 17.213 -19.771 1.00 92.69 82 ALA A C 1
ATOM 666 O O . ALA A 1 82 ? 5.061 18.272 -19.407 1.00 92.69 82 ALA A O 1
ATOM 667 N N . GLU A 1 83 ? 3.667 16.546 -19.028 1.00 94.62 83 GLU A N 1
ATOM 668 C CA . GLU A 1 83 ? 3.136 16.948 -17.721 1.00 94.62 83 GLU A CA 1
ATOM 669 C C . GLU A 1 83 ? 3.880 16.292 -16.552 1.00 94.62 83 GLU A C 1
ATOM 671 O O . GLU A 1 83 ? 3.425 16.342 -15.407 1.00 94.62 83 GLU A O 1
ATOM 676 N N . ASN A 1 84 ? 5.052 15.715 -16.829 1.00 95.44 84 ASN A N 1
ATOM 677 C CA . ASN A 1 84 ? 5.845 14.949 -15.876 1.00 95.44 84 ASN A CA 1
ATOM 678 C C . ASN A 1 84 ? 5.097 13.713 -15.340 1.00 95.44 84 ASN A C 1
ATOM 680 O O . ASN A 1 84 ? 5.377 13.238 -14.242 1.00 95.44 84 ASN A O 1
ATOM 684 N N . ARG A 1 85 ? 4.128 13.184 -16.099 1.00 96.19 85 ARG A N 1
ATOM 685 C CA . ARG A 1 85 ? 3.363 11.996 -15.711 1.00 96.19 85 ARG A CA 1
ATOM 686 C C . ARG A 1 85 ? 4.046 10.746 -16.243 1.00 96.19 85 ARG A C 1
ATOM 688 O O . ARG A 1 85 ? 4.309 10.624 -17.438 1.00 96.19 85 ARG A O 1
ATOM 695 N N . SER A 1 86 ? 4.291 9.794 -15.351 1.00 96.88 86 SER A N 1
ATOM 696 C CA . SER A 1 86 ? 4.644 8.422 -15.726 1.00 96.88 86 SER A CA 1
ATOM 697 C C . SER A 1 86 ? 3.439 7.683 -16.309 1.00 96.88 86 SER A C 1
ATOM 699 O O . SER A 1 86 ? 2.293 8.091 -16.116 1.00 96.88 86 SER A O 1
ATOM 701 N N . PHE A 1 87 ? 3.680 6.547 -16.961 1.00 96.38 87 PHE A N 1
ATOM 702 C CA . PHE A 1 87 ? 2.615 5.645 -17.402 1.00 96.38 87 PHE A CA 1
ATOM 703 C C . PHE A 1 87 ? 1.614 5.309 -16.277 1.00 96.38 87 PHE A C 1
ATOM 705 O O . PHE A 1 87 ? 0.402 5.351 -16.475 1.00 96.38 87 PHE A O 1
ATOM 712 N N . ILE A 1 88 ? 2.106 5.089 -15.052 1.00 97.31 88 ILE A N 1
ATOM 713 C CA . ILE A 1 88 ? 1.285 4.718 -13.887 1.00 97.31 88 ILE A CA 1
ATOM 714 C C . ILE A 1 88 ? 0.292 5.832 -13.501 1.00 97.31 88 ILE A C 1
ATOM 716 O O . ILE A 1 88 ? -0.832 5.536 -13.097 1.00 97.31 88 ILE A O 1
ATOM 720 N N . HIS A 1 89 ? 0.658 7.109 -13.687 1.00 97.44 89 HIS A N 1
ATOM 721 C CA . HIS A 1 89 ? -0.265 8.233 -13.469 1.00 97.44 89 HIS A CA 1
ATOM 722 C C . HIS A 1 89 ? -1.491 8.173 -14.382 1.00 97.44 89 HIS A C 1
ATOM 724 O O . HIS A 1 89 ? -2.521 8.737 -14.031 1.00 97.44 89 HIS A O 1
ATOM 730 N N . GLN A 1 90 ? -1.370 7.558 -15.560 1.00 95.00 90 GLN A N 1
ATOM 731 C CA . GLN A 1 90 ? -2.459 7.450 -16.527 1.00 95.00 90 GLN A CA 1
ATOM 732 C C . GLN A 1 90 ? -3.303 6.194 -16.282 1.00 95.00 90 GLN A C 1
ATOM 734 O O . GLN A 1 90 ? -4.522 6.248 -16.410 1.00 95.00 90 GLN A O 1
ATOM 739 N N . VAL A 1 91 ? -2.673 5.095 -15.849 1.00 95.00 91 VAL A N 1
ATOM 740 C CA . VAL A 1 91 ? -3.359 3.831 -15.530 1.00 95.00 91 VAL A CA 1
ATOM 741 C C . VAL A 1 91 ? -4.357 3.995 -14.380 1.00 95.00 91 VAL A C 1
ATOM 743 O O . VAL A 1 91 ? -5.499 3.566 -14.493 1.00 95.00 91 VAL A O 1
ATOM 746 N N . ILE A 1 92 ? -3.948 4.622 -13.273 1.00 95.62 92 ILE A N 1
ATOM 747 C CA . ILE A 1 92 ? -4.787 4.741 -12.067 1.00 95.62 92 ILE A CA 1
ATOM 748 C C . ILE A 1 92 ? -6.142 5.428 -12.337 1.00 95.62 92 ILE A C 1
ATOM 750 O O . ILE A 1 92 ? -7.164 4.853 -11.963 1.00 95.62 92 ILE A O 1
ATOM 754 N N . PRO A 1 93 ? -6.200 6.632 -12.945 1.00 93.06 93 PRO A N 1
ATOM 755 C CA . PRO A 1 93 ? -7.467 7.308 -13.197 1.00 93.06 93 PRO A CA 1
ATOM 756 C C . PRO A 1 93 ? -8.314 6.619 -14.269 1.00 93.06 93 PRO A C 1
ATOM 758 O O . PRO A 1 93 ? -9.534 6.664 -14.144 1.00 93.06 93 PRO A O 1
ATOM 761 N N . GLU A 1 94 ? -7.711 5.973 -15.278 1.00 93.19 94 GLU A N 1
ATOM 762 C CA . GLU A 1 94 ? -8.471 5.231 -16.301 1.00 93.19 94 GLU A CA 1
ATOM 763 C C . GLU A 1 94 ? -9.316 4.127 -15.661 1.00 93.19 94 GLU A C 1
ATOM 765 O O . GLU A 1 94 ? -10.478 3.958 -16.016 1.00 93.19 94 GLU A O 1
ATOM 770 N N . PHE A 1 95 ? -8.760 3.424 -14.672 1.00 90.88 95 PHE A N 1
ATOM 771 C CA . PHE A 1 95 ? -9.466 2.351 -13.977 1.00 90.88 95 PHE A CA 1
ATOM 772 C C . PHE A 1 95 ? -10.125 2.799 -12.673 1.00 90.88 95 PHE A C 1
ATOM 774 O O . PHE A 1 95 ? -10.624 1.958 -11.951 1.00 90.88 95 PHE A O 1
ATOM 781 N N . ALA A 1 96 ? -10.195 4.090 -12.333 1.00 88.38 96 ALA A N 1
ATOM 782 C CA . ALA A 1 96 ? -10.667 4.531 -11.011 1.00 88.38 96 ALA A CA 1
ATOM 783 C C . ALA A 1 96 ? -12.084 4.046 -10.623 1.00 88.38 96 ALA A C 1
ATOM 785 O O . ALA A 1 96 ? -12.385 3.945 -9.434 1.00 88.38 96 ALA A O 1
ATOM 786 N N . SER A 1 97 ? -12.949 3.761 -11.602 1.00 85.25 97 SER A N 1
ATOM 787 C CA . SER A 1 97 ? -14.324 3.281 -11.404 1.00 85.25 97 SER A CA 1
ATOM 788 C C . SER A 1 97 ? -14.495 1.759 -11.458 1.00 85.25 97 SER A C 1
ATOM 790 O O . SER A 1 97 ? -15.584 1.271 -11.164 1.00 85.25 97 SER A O 1
ATOM 792 N N . GLU A 1 98 ? -13.467 1.011 -11.857 1.00 87.88 98 GLU A N 1
ATOM 793 C CA . GLU A 1 98 ? -13.513 -0.446 -12.011 1.00 87.88 98 GLU A CA 1
ATOM 794 C C . GLU A 1 98 ? -12.234 -1.107 -11.471 1.00 87.88 98 GLU A C 1
ATOM 796 O O . GLU A 1 98 ? -11.335 -0.444 -10.959 1.00 87.88 98 GLU A O 1
ATOM 801 N N . GLU A 1 99 ? -12.157 -2.434 -11.480 1.00 86.38 99 GLU A N 1
ATOM 802 C CA . GLU A 1 99 ? -10.912 -3.109 -11.110 1.00 86.38 99 GLU A CA 1
ATOM 803 C C . GLU A 1 99 ? -9.931 -3.036 -12.282 1.00 86.38 99 GLU A C 1
ATOM 805 O O . GLU A 1 99 ? -10.282 -3.391 -13.409 1.00 86.38 99 GLU A O 1
ATOM 810 N N . ALA A 1 100 ? -8.699 -2.586 -12.025 1.00 89.31 100 ALA A N 1
ATOM 811 C CA . ALA A 1 100 ? -7.660 -2.598 -13.045 1.00 89.31 100 ALA A CA 1
ATOM 812 C C . ALA A 1 100 ? -7.441 -4.037 -13.560 1.00 89.31 100 ALA A C 1
ATOM 814 O O . ALA A 1 100 ? -7.252 -4.953 -12.753 1.00 89.31 100 ALA A O 1
ATOM 815 N N . PRO A 1 101 ? -7.434 -4.263 -14.886 1.00 90.31 101 PRO A N 1
ATOM 816 C CA . PRO A 1 101 ? -7.262 -5.598 -15.435 1.00 90.31 101 PRO A CA 1
ATOM 817 C C . PRO A 1 101 ? -5.884 -6.151 -15.063 1.00 90.31 101 PRO A C 1
ATOM 819 O O . PRO A 1 101 ? -4.916 -5.406 -14.913 1.00 90.31 101 PRO A O 1
ATOM 822 N N . GLN A 1 102 ? -5.773 -7.477 -14.966 1.00 89.19 102 GLN A N 1
ATOM 823 C CA . GLN A 1 102 ? -4.540 -8.151 -14.541 1.00 89.19 102 GLN A CA 1
ATOM 824 C C . GLN A 1 102 ? -3.313 -7.726 -15.370 1.00 89.19 102 GLN A C 1
ATOM 826 O O . GLN A 1 102 ? -2.240 -7.522 -14.807 1.00 89.19 102 GLN A O 1
ATOM 831 N N . ILE A 1 103 ? -3.487 -7.490 -16.674 1.00 89.44 103 ILE A N 1
ATOM 832 C CA . ILE A 1 103 ? -2.419 -6.986 -17.543 1.00 89.44 103 ILE A CA 1
ATOM 833 C C . ILE A 1 103 ? -1.915 -5.599 -17.113 1.00 89.44 103 ILE A C 1
ATOM 835 O O . ILE A 1 103 ? -0.714 -5.355 -17.102 1.00 89.44 103 ILE A O 1
ATOM 839 N N . ALA A 1 104 ? -2.799 -4.697 -16.675 1.00 91.75 104 ALA A N 1
ATOM 840 C CA . ALA A 1 104 ? -2.397 -3.383 -16.183 1.00 91.75 104 ALA A CA 1
ATOM 841 C C . ALA A 1 104 ? -1.530 -3.503 -14.923 1.00 91.75 104 ALA A C 1
ATOM 843 O O . ALA A 1 104 ? -0.529 -2.798 -14.791 1.00 91.75 104 ALA A O 1
ATOM 844 N N . LEU A 1 105 ? -1.885 -4.427 -14.022 1.00 91.81 105 LEU A N 1
ATOM 845 C CA . LEU A 1 105 ? -1.103 -4.713 -12.820 1.00 91.81 105 LEU A CA 1
ATOM 846 C C . LEU A 1 105 ? 0.296 -5.235 -13.180 1.00 91.81 105 LEU A C 1
ATOM 848 O O . LEU A 1 105 ? 1.275 -4.750 -12.625 1.00 91.81 105 LEU A O 1
ATOM 852 N N . GLU A 1 106 ? 0.403 -6.144 -14.152 1.00 90.81 106 GLU A N 1
ATOM 853 C CA . GLU A 1 106 ? 1.684 -6.693 -14.632 1.00 90.81 106 GLU A CA 1
ATOM 854 C C . GLU A 1 106 ? 2.593 -5.619 -15.241 1.00 90.81 106 GLU A C 1
ATOM 856 O O . GLU A 1 106 ? 3.788 -5.574 -14.946 1.00 90.81 106 GLU A O 1
ATOM 861 N N . TYR A 1 107 ? 2.033 -4.699 -16.033 1.00 93.62 107 TYR A N 1
ATOM 862 C CA . TYR A 1 107 ? 2.783 -3.551 -16.545 1.00 93.62 107 TYR A CA 1
ATOM 863 C C . TYR A 1 107 ? 3.285 -2.649 -15.416 1.00 93.62 107 TYR A C 1
ATOM 865 O O . TYR A 1 107 ? 4.440 -2.224 -15.442 1.00 93.62 107 TYR A O 1
ATOM 873 N N . VAL A 1 108 ? 2.442 -2.347 -14.422 1.00 95.50 108 VAL A N 1
ATOM 874 C CA . VAL A 1 108 ? 2.862 -1.527 -13.278 1.00 95.50 108 VAL A CA 1
ATOM 875 C C . VAL A 1 108 ? 3.966 -2.230 -12.489 1.00 95.50 108 VAL A C 1
ATOM 877 O O . VAL A 1 108 ? 4.967 -1.592 -12.173 1.00 95.50 108 VAL A O 1
ATOM 880 N N . GLU A 1 109 ? 3.837 -3.532 -12.226 1.00 94.38 109 GLU A N 1
ATOM 881 C CA . GLU A 1 109 ? 4.872 -4.327 -11.558 1.00 94.38 109 GLU A CA 1
ATOM 882 C C . GLU A 1 109 ? 6.204 -4.262 -12.326 1.00 94.38 109 GLU A C 1
ATOM 884 O O . GLU A 1 109 ? 7.231 -3.906 -11.745 1.00 94.38 109 GLU A O 1
ATOM 889 N N . ALA A 1 110 ? 6.189 -4.512 -13.640 1.00 93.25 110 ALA A N 1
ATOM 890 C CA . ALA A 1 110 ? 7.383 -4.464 -14.485 1.00 93.25 110 ALA A CA 1
ATOM 891 C C . ALA A 1 110 ? 8.043 -3.073 -14.499 1.00 93.25 110 ALA A C 1
ATOM 893 O O . ALA A 1 110 ? 9.258 -2.953 -14.328 1.00 93.25 110 ALA A O 1
ATOM 894 N N . ILE A 1 111 ? 7.247 -2.009 -14.644 1.00 95.69 111 ILE A N 1
ATOM 895 C CA . ILE A 1 111 ? 7.735 -0.621 -14.644 1.00 95.69 111 ILE A CA 1
ATOM 896 C C . ILE A 1 111 ? 8.363 -0.262 -13.295 1.00 95.69 111 ILE A C 1
ATOM 898 O O . ILE A 1 111 ? 9.412 0.382 -13.255 1.00 95.69 111 ILE A O 1
ATOM 902 N N . VAL A 1 112 ? 7.743 -0.670 -12.186 1.00 96.69 112 VAL A N 1
ATOM 903 C CA . VAL A 1 112 ? 8.235 -0.362 -10.838 1.00 96.69 112 VAL A CA 1
ATOM 904 C C . VAL A 1 112 ? 9.491 -1.158 -10.492 1.00 96.69 112 VAL A C 1
ATOM 906 O O . VAL A 1 112 ? 10.377 -0.605 -9.844 1.00 96.69 112 VAL A O 1
ATOM 909 N N . LEU A 1 113 ? 9.618 -2.407 -10.947 1.00 92.94 113 LEU A N 1
ATOM 910 C CA . LEU A 1 113 ? 10.851 -3.190 -10.796 1.00 92.94 113 LEU A CA 1
ATOM 911 C C . LEU A 1 113 ? 12.024 -2.584 -11.577 1.00 92.94 113 LEU A C 1
ATOM 913 O O . LEU A 1 113 ? 13.170 -2.615 -11.114 1.00 92.94 113 LEU A O 1
ATOM 917 N N . GLU A 1 114 ? 11.751 -2.022 -12.754 1.00 94.19 114 GLU A N 1
ATOM 918 C CA . GLU A 1 114 ? 12.787 -1.403 -13.575 1.00 94.19 114 GLU A CA 1
ATOM 919 C C . GLU A 1 114 ? 13.169 -0.012 -13.059 1.00 94.19 114 GLU A C 1
ATOM 921 O O . GLU A 1 114 ? 14.353 0.291 -12.907 1.00 94.19 114 GLU A O 1
ATOM 926 N N . LYS A 1 115 ? 12.176 0.823 -12.724 1.00 96.44 115 LYS A N 1
ATOM 927 C CA . LYS A 1 115 ? 12.381 2.206 -12.275 1.00 96.44 115 LYS A CA 1
ATOM 928 C C . LYS A 1 115 ? 11.401 2.584 -11.150 1.00 96.44 115 LYS A C 1
ATOM 930 O O . LYS A 1 115 ? 10.417 3.291 -11.403 1.00 96.44 115 LYS A O 1
ATOM 935 N N . PRO A 1 116 ? 11.704 2.229 -9.881 1.00 96.94 116 PRO A N 1
ATOM 936 C CA . PRO A 1 116 ? 10.830 2.484 -8.727 1.00 96.94 116 PRO A CA 1
ATOM 937 C C . PRO A 1 116 ? 10.407 3.948 -8.566 1.00 96.94 116 PRO A C 1
ATOM 939 O O . PRO A 1 116 ? 9.299 4.252 -8.121 1.00 96.94 116 PRO A O 1
ATOM 942 N N . GLY A 1 117 ? 11.282 4.872 -8.979 1.00 96.88 117 GLY A N 1
ATOM 943 C CA . GLY A 1 117 ? 11.032 6.310 -8.943 1.00 96.88 117 GLY A CA 1
ATOM 944 C C . GLY A 1 117 ? 9.758 6.738 -9.678 1.00 96.88 117 GLY A C 1
ATOM 945 O O . GLY A 1 117 ? 9.155 7.730 -9.287 1.00 96.88 117 GLY A O 1
ATOM 946 N N . LEU A 1 118 ? 9.295 5.993 -10.689 1.00 97.12 118 LEU A N 1
ATOM 947 C CA . LEU A 1 118 ? 8.087 6.337 -11.451 1.00 97.12 118 LEU A CA 1
ATOM 948 C C . LEU A 1 118 ? 6.783 6.194 -10.657 1.00 97.12 118 LEU A C 1
ATOM 950 O O . LEU A 1 118 ? 5.781 6.786 -11.059 1.00 97.12 118 LEU A O 1
ATOM 954 N N . PHE A 1 119 ? 6.790 5.443 -9.551 1.00 97.75 119 PHE A N 1
ATOM 955 C CA . PHE A 1 119 ? 5.635 5.289 -8.659 1.00 97.75 119 PHE A CA 1
ATOM 956 C C . PHE A 1 119 ? 5.551 6.382 -7.584 1.00 97.75 119 PHE A C 1
ATOM 958 O O . PHE A 1 119 ? 4.492 6.618 -7.003 1.00 97.75 119 PHE A O 1
ATOM 965 N N . ILE A 1 120 ? 6.668 7.069 -7.337 1.00 96.88 120 ILE A N 1
ATOM 966 C CA . ILE A 1 120 ? 6.806 8.116 -6.315 1.00 96.88 120 ILE A CA 1
ATOM 967 C C . ILE A 1 120 ? 7.163 9.488 -6.909 1.00 96.88 120 ILE A C 1
ATOM 969 O O . ILE A 1 120 ? 7.492 10.418 -6.175 1.00 96.88 120 ILE A O 1
ATOM 973 N N . ASN A 1 121 ? 7.151 9.617 -8.236 1.00 96.12 121 ASN A N 1
ATOM 974 C CA . ASN A 1 121 ? 7.418 10.871 -8.929 1.00 96.12 121 ASN A CA 1
ATOM 975 C C . ASN A 1 121 ? 6.156 11.740 -8.934 1.00 96.12 121 ASN A C 1
ATOM 977 O O . ASN A 1 121 ? 5.078 11.231 -9.224 1.00 96.12 121 ASN A O 1
ATOM 981 N N . LYS A 1 122 ? 6.302 13.028 -8.606 1.00 96.88 122 LYS A N 1
ATOM 982 C CA . LYS A 1 122 ? 5.205 14.001 -8.648 1.00 96.88 122 LYS A CA 1
ATOM 983 C C . LYS A 1 122 ? 5.016 14.523 -10.065 1.00 96.88 122 LYS A C 1
ATOM 985 O O . LYS A 1 122 ? 5.981 15.020 -10.645 1.00 96.88 122 LYS A O 1
ATOM 990 N N . ASP A 1 123 ? 3.793 14.507 -10.581 1.00 96.62 123 ASP A N 1
ATOM 991 C CA . ASP A 1 123 ? 3.476 15.249 -11.805 1.00 96.62 123 ASP A CA 1
ATOM 992 C C . ASP A 1 123 ? 3.518 16.776 -11.579 1.00 96.62 123 ASP A C 1
ATOM 994 O O . ASP A 1 123 ? 3.726 17.263 -10.461 1.00 96.62 123 ASP A O 1
ATOM 998 N N . LYS A 1 124 ? 3.298 17.569 -12.636 1.00 96.25 124 LYS A N 1
ATOM 999 C CA . LYS A 1 124 ? 3.225 19.039 -12.514 1.00 96.25 124 LYS A CA 1
ATOM 1000 C C . LYS A 1 124 ? 2.110 19.540 -11.586 1.00 96.25 124 LYS A C 1
ATOM 1002 O O . LYS A 1 124 ? 2.193 20.666 -11.105 1.00 96.25 124 LYS A O 1
ATOM 1007 N N . SER A 1 125 ? 1.083 18.728 -11.335 1.00 96.12 125 SER A N 1
ATOM 1008 C CA . SER A 1 125 ? -0.005 19.028 -10.394 1.00 96.12 125 SER A CA 1
ATOM 1009 C C . SER A 1 125 ? 0.311 18.578 -8.961 1.00 96.12 125 SER A C 1
ATOM 1011 O O . SER A 1 125 ? -0.520 18.744 -8.069 1.00 96.12 125 SER A O 1
ATOM 1013 N N . GLY A 1 126 ? 1.496 18.008 -8.720 1.00 95.25 126 GLY A N 1
ATOM 1014 C CA . GLY A 1 126 ? 1.915 17.489 -7.422 1.00 95.25 126 GLY A CA 1
ATOM 1015 C C . GLY A 1 126 ? 1.320 16.125 -7.065 1.00 95.25 126 GLY A C 1
ATOM 1016 O O . GLY A 1 126 ? 1.481 15.690 -5.924 1.00 95.25 126 GLY A O 1
ATOM 1017 N N . LYS A 1 127 ? 0.642 15.447 -7.998 1.00 96.06 127 LYS A N 1
ATOM 1018 C CA . LYS A 1 127 ? 0.041 14.131 -7.759 1.00 96.06 127 LYS A CA 1
ATOM 1019 C C . LYS A 1 127 ? 1.103 13.044 -7.763 1.00 96.06 127 LYS A C 1
ATOM 1021 O O . LYS A 1 127 ? 2.032 13.083 -8.560 1.00 96.06 127 LYS A O 1
ATOM 1026 N N . LEU A 1 128 ? 0.932 12.063 -6.881 1.00 96.56 128 LEU A N 1
ATOM 1027 C CA . LEU A 1 128 ? 1.814 10.908 -6.733 1.00 96.56 128 LEU A CA 1
ATOM 1028 C C . LEU A 1 128 ? 1.060 9.628 -7.089 1.00 96.56 128 LEU A C 1
ATOM 1030 O O . LEU A 1 128 ? 0.019 9.384 -6.474 1.00 96.56 128 LEU A O 1
ATOM 1034 N N . PRO A 1 129 ? 1.592 8.754 -7.962 1.00 97.62 129 PRO A N 1
ATOM 1035 C CA . PRO A 1 129 ? 0.940 7.491 -8.294 1.00 97.62 129 PRO A CA 1
ATOM 1036 C C . PRO A 1 129 ? 0.686 6.629 -7.063 1.00 97.62 129 PRO A C 1
ATOM 1038 O O . PRO A 1 129 ? -0.394 6.074 -6.931 1.00 97.62 129 PRO A O 1
ATOM 1041 N N . MET A 1 130 ? 1.623 6.576 -6.113 1.00 97.62 130 MET A N 1
ATOM 1042 C CA . MET A 1 130 ? 1.435 5.847 -4.856 1.00 97.62 130 MET A CA 1
ATOM 1043 C C . MET A 1 130 ? 0.209 6.322 -4.055 1.00 97.62 130 MET A C 1
ATOM 1045 O O . MET A 1 130 ? -0.533 5.497 -3.521 1.00 97.62 130 MET A O 1
ATOM 1049 N N . ILE A 1 131 ? -0.019 7.636 -3.978 1.00 97.00 131 ILE A N 1
ATOM 1050 C CA . ILE A 1 131 ? -1.135 8.222 -3.218 1.00 97.00 131 ILE A CA 1
ATOM 1051 C C . ILE A 1 131 ? -2.448 8.096 -3.994 1.00 97.00 131 ILE A C 1
ATOM 1053 O O . ILE A 1 131 ? -3.465 7.702 -3.424 1.00 97.00 131 ILE A O 1
ATOM 1057 N N . GLU A 1 132 ? -2.424 8.346 -5.305 1.00 97.06 132 GLU A N 1
ATOM 1058 C CA . GLU A 1 132 ? -3.594 8.150 -6.167 1.00 97.06 132 GLU A CA 1
ATOM 1059 C C . GLU A 1 132 ? -4.007 6.667 -6.199 1.00 97.06 132 GLU A C 1
ATOM 1061 O O . GLU A 1 132 ? -5.198 6.369 -6.148 1.00 97.06 132 GLU A O 1
ATOM 1066 N N . ALA A 1 133 ? -3.054 5.728 -6.187 1.00 97.00 133 ALA A N 1
ATOM 1067 C CA . ALA A 1 133 ? -3.329 4.298 -6.062 1.00 97.00 133 ALA A CA 1
ATOM 1068 C C . ALA A 1 133 ? -3.976 3.982 -4.709 1.00 97.00 133 ALA A C 1
ATOM 1070 O O . ALA A 1 133 ? -5.028 3.357 -4.675 1.00 97.00 133 ALA A O 1
ATOM 1071 N N . ALA A 1 134 ? -3.436 4.480 -3.590 1.00 96.12 134 ALA A N 1
ATOM 1072 C CA . ALA A 1 134 ? -4.064 4.298 -2.276 1.00 96.12 134 ALA A CA 1
ATOM 1073 C C . ALA A 1 134 ? -5.531 4.768 -2.256 1.00 96.12 134 ALA A C 1
ATOM 1075 O O . ALA A 1 134 ? -6.384 4.143 -1.625 1.00 96.12 134 ALA A O 1
ATOM 1076 N N . ARG A 1 135 ? -5.816 5.869 -2.960 1.00 94.31 135 ARG A N 1
ATOM 1077 C CA . ARG A 1 135 ? -7.130 6.509 -3.007 1.00 94.31 135 ARG A CA 1
ATOM 1078 C C . ARG A 1 135 ? -8.115 5.810 -3.943 1.00 94.31 135 ARG A C 1
ATOM 1080 O O . ARG A 1 135 ? -9.256 5.584 -3.547 1.00 94.31 135 ARG A O 1
ATOM 1087 N N . PHE A 1 136 ? -7.698 5.495 -5.164 1.00 94.00 136 PHE A N 1
ATOM 1088 C CA . PHE A 1 136 ? -8.598 5.080 -6.244 1.00 94.00 136 PHE A CA 1
ATOM 1089 C C . PHE A 1 136 ? -8.411 3.627 -6.685 1.00 94.00 136 PHE A C 1
ATOM 1091 O O . PHE A 1 136 ? -9.354 3.041 -7.200 1.00 94.00 136 PHE A O 1
ATOM 1098 N N . GLN A 1 137 ? -7.222 3.049 -6.497 1.00 93.94 137 GLN A N 1
ATOM 1099 C CA . GLN A 1 137 ? -6.848 1.714 -6.980 1.00 93.94 137 GLN A CA 1
ATOM 1100 C C . GLN A 1 137 ? -5.904 1.022 -5.985 1.00 93.94 137 GLN A C 1
ATOM 1102 O O . GLN A 1 137 ? -4.717 0.814 -6.255 1.00 93.94 137 GLN A O 1
ATOM 1107 N N . SER A 1 138 ? -6.423 0.666 -4.807 1.00 94.19 138 SER A N 1
ATOM 1108 C CA . SER A 1 138 ? -5.637 -0.004 -3.764 1.00 94.19 138 SER A CA 1
ATOM 1109 C C . SER A 1 138 ? -4.986 -1.316 -4.231 1.00 94.19 138 SER A C 1
ATOM 1111 O O . SER A 1 138 ? -3.876 -1.579 -3.757 1.00 94.19 138 SER A O 1
ATOM 1113 N N . PRO A 1 139 ? -5.542 -2.094 -5.192 1.00 93.56 139 PRO A N 1
ATOM 1114 C CA . PRO A 1 139 ? -4.834 -3.240 -5.757 1.00 93.56 139 PRO A CA 1
ATOM 1115 C C . PRO A 1 139 ? -3.474 -2.865 -6.342 1.00 93.56 139 PRO A C 1
ATOM 1117 O O . PRO A 1 139 ? -2.501 -3.561 -6.079 1.00 93.56 139 PRO A O 1
ATOM 1120 N N . ILE A 1 140 ? -3.360 -1.734 -7.048 1.00 96.06 140 ILE A N 1
ATOM 1121 C CA . ILE A 1 140 ? -2.081 -1.270 -7.608 1.00 96.06 140 ILE A CA 1
ATOM 1122 C C . ILE A 1 140 ? -1.064 -1.011 -6.488 1.00 96.06 140 ILE A C 1
ATOM 1124 O O . ILE A 1 140 ? 0.074 -1.474 -6.566 1.00 96.06 140 ILE A O 1
ATOM 1128 N N . LEU A 1 141 ? -1.472 -0.314 -5.421 1.00 96.88 141 LEU A N 1
ATOM 1129 C CA . LEU A 1 141 ? -0.599 -0.048 -4.274 1.00 96.88 141 LEU A CA 1
ATOM 1130 C C . LEU A 1 141 ? -0.104 -1.350 -3.634 1.00 96.88 141 LEU A C 1
ATOM 1132 O O . LEU A 1 141 ? 1.092 -1.504 -3.385 1.00 96.88 141 LEU A O 1
ATOM 1136 N N . PHE A 1 142 ? -1.017 -2.278 -3.349 1.00 95.50 142 PHE A N 1
ATOM 1137 C CA . PHE A 1 142 ? -0.665 -3.511 -2.651 1.00 95.50 142 PHE A CA 1
ATOM 1138 C C . PHE A 1 142 ? 0.119 -4.486 -3.530 1.00 95.50 142 PHE A C 1
ATOM 1140 O O . PHE A 1 142 ? 1.022 -5.135 -3.010 1.00 95.50 142 PHE A O 1
ATOM 1147 N N . ARG A 1 143 ? -0.103 -4.497 -4.851 1.00 94.31 143 ARG A N 1
ATOM 1148 C CA . ARG A 1 143 ? 0.757 -5.217 -5.802 1.00 94.31 143 ARG A CA 1
ATOM 1149 C C . ARG A 1 143 ? 2.191 -4.713 -5.773 1.00 94.31 143 ARG A C 1
ATOM 1151 O O . ARG A 1 143 ? 3.111 -5.516 -5.681 1.00 94.31 143 ARG A O 1
ATOM 1158 N N . VAL A 1 144 ? 2.393 -3.395 -5.763 1.00 96.38 144 VAL A N 1
ATOM 1159 C CA . VAL A 1 144 ? 3.741 -2.819 -5.639 1.00 96.38 144 VAL A CA 1
ATOM 1160 C C . VAL A 1 144 ? 4.384 -3.173 -4.294 1.00 96.38 144 VAL A C 1
ATOM 1162 O O . VAL A 1 144 ? 5.570 -3.491 -4.244 1.00 96.38 144 VAL A O 1
ATOM 1165 N N . LEU A 1 145 ? 3.619 -3.160 -3.199 1.00 96.06 145 LEU A N 1
ATOM 1166 C CA . LEU A 1 145 ? 4.121 -3.571 -1.882 1.00 96.06 145 LEU A CA 1
ATOM 1167 C C . LEU A 1 145 ? 4.483 -5.063 -1.829 1.00 96.06 145 LEU A C 1
ATOM 1169 O O . LEU A 1 145 ? 5.445 -5.419 -1.153 1.00 96.06 145 LEU A O 1
ATOM 1173 N N . ASP A 1 146 ? 3.766 -5.917 -2.559 1.00 93.56 146 ASP A N 1
ATOM 1174 C CA . ASP A 1 146 ? 4.035 -7.359 -2.645 1.00 93.56 146 ASP A CA 1
ATOM 1175 C C . ASP A 1 146 ? 5.332 -7.700 -3.389 1.00 93.56 146 ASP A C 1
ATOM 1177 O O . ASP A 1 146 ? 5.863 -8.803 -3.228 1.00 93.56 146 ASP A O 1
ATOM 1181 N N . LEU A 1 147 ? 5.884 -6.758 -4.161 1.00 93.81 147 LEU A N 1
ATOM 1182 C CA . LEU A 1 147 ? 7.206 -6.902 -4.774 1.00 93.81 147 LEU A CA 1
ATOM 1183 C C . LEU A 1 147 ? 8.337 -6.839 -3.739 1.00 93.81 147 LEU A C 1
ATOM 1185 O O . LEU A 1 147 ? 9.440 -7.324 -4.004 1.00 93.81 147 LEU A O 1
ATOM 1189 N N . LEU A 1 148 ? 8.085 -6.257 -2.562 1.00 94.06 148 LEU A N 1
ATOM 1190 C CA . LEU A 1 148 ? 9.074 -6.197 -1.494 1.00 94.06 148 LEU A CA 1
ATOM 1191 C C . LEU A 1 148 ? 9.276 -7.569 -0.865 1.00 94.06 148 LEU A C 1
ATOM 1193 O O . LEU A 1 148 ? 8.343 -8.264 -0.461 1.00 94.06 148 LEU A O 1
ATOM 1197 N N . VAL A 1 149 ? 10.540 -7.932 -0.687 1.00 89.25 149 VAL A N 1
ATOM 1198 C CA . VAL A 1 149 ? 10.905 -9.167 -0.010 1.00 89.25 149 VAL A CA 1
ATOM 1199 C C . VAL A 1 149 ? 10.675 -8.972 1.492 1.00 89.25 149 VAL A C 1
ATOM 1201 O O . VAL A 1 149 ? 11.231 -8.043 2.084 1.00 89.25 149 VAL A O 1
ATOM 1204 N N . PRO A 1 150 ? 9.892 -9.830 2.169 1.00 86.44 150 PRO A N 1
ATOM 1205 C CA . PRO A 1 150 ? 9.707 -9.705 3.609 1.00 86.44 150 PRO A CA 1
ATOM 1206 C C . PRO A 1 150 ? 11.043 -9.749 4.360 1.00 86.44 150 PRO A C 1
ATOM 1208 O O . PRO A 1 150 ? 11.912 -10.567 4.051 1.00 86.44 150 PRO A O 1
ATOM 1211 N N . THR A 1 151 ? 11.196 -8.926 5.398 1.00 84.44 151 THR A N 1
ATOM 1212 C CA . THR A 1 151 ? 12.460 -8.776 6.146 1.00 84.44 151 THR A CA 1
ATOM 1213 C C . THR A 1 151 ? 12.998 -10.108 6.689 1.00 84.44 151 THR A C 1
ATOM 1215 O O . THR A 1 151 ? 14.204 -10.361 6.677 1.00 84.44 151 THR A O 1
ATOM 1218 N N . TYR A 1 152 ? 12.109 -11.016 7.105 1.00 83.06 152 TYR A N 1
ATOM 1219 C CA . TYR A 1 152 ? 12.500 -12.354 7.557 1.00 83.06 152 TYR A CA 1
ATOM 1220 C C . TYR A 1 152 ? 13.035 -13.246 6.421 1.00 83.06 152 TYR A C 1
ATOM 1222 O O . TYR A 1 152 ? 13.851 -14.124 6.671 1.00 83.06 152 TYR A O 1
ATOM 1230 N N . ILE A 1 153 ? 12.605 -13.038 5.172 1.00 82.94 153 ILE A N 1
ATOM 1231 C CA . ILE A 1 153 ? 13.148 -13.744 4.004 1.00 82.94 153 ILE A CA 1
ATOM 1232 C C . ILE A 1 153 ? 14.520 -13.174 3.650 1.00 82.94 153 ILE A C 1
ATOM 1234 O O . ILE A 1 153 ? 15.437 -13.947 3.388 1.00 82.94 153 ILE A O 1
ATOM 1238 N N . LEU A 1 154 ? 14.697 -11.849 3.709 1.00 82.44 154 LEU A N 1
ATOM 1239 C CA . LEU A 1 154 ? 16.004 -11.211 3.503 1.00 82.44 154 LEU A CA 1
ATOM 1240 C C . LEU A 1 154 ? 17.053 -11.730 4.497 1.00 82.44 154 LEU A C 1
ATOM 1242 O O . LEU A 1 154 ? 18.176 -12.041 4.101 1.00 82.44 154 LEU A O 1
ATOM 1246 N N . SER A 1 155 ? 16.680 -11.905 5.770 1.00 82.62 155 SER A N 1
ATOM 1247 C CA . SER A 1 155 ? 17.588 -12.464 6.781 1.00 82.62 155 SER A CA 1
ATOM 1248 C C . SER A 1 155 ? 17.916 -13.945 6.551 1.00 82.62 155 SER A C 1
ATOM 1250 O O . SER A 1 155 ? 19.007 -14.392 6.906 1.00 82.62 155 SER A O 1
ATOM 1252 N N . LEU A 1 156 ? 17.013 -14.712 5.926 1.00 80.94 156 LEU A N 1
ATOM 1253 C CA . LEU A 1 156 ? 17.280 -16.088 5.498 1.00 80.94 156 LEU A CA 1
ATOM 1254 C C . LEU A 1 156 ? 18.168 -16.145 4.249 1.00 80.94 156 LEU A C 1
ATOM 1256 O O . LEU A 1 156 ? 19.050 -16.995 4.194 1.00 80.94 156 LEU A O 1
ATOM 1260 N N . LEU A 1 157 ? 17.969 -15.237 3.288 1.00 77.62 157 LEU A N 1
ATOM 1261 C CA . LEU A 1 157 ? 18.778 -15.106 2.066 1.00 77.62 157 LEU A CA 1
ATOM 1262 C C . LEU A 1 157 ? 20.226 -14.693 2.358 1.00 77.62 157 LEU A C 1
ATOM 1264 O O . LEU A 1 157 ? 21.131 -15.028 1.603 1.00 77.62 157 LEU A O 1
ATOM 1268 N N . ALA A 1 158 ? 20.456 -13.972 3.457 1.00 76.69 158 ALA A N 1
ATOM 1269 C CA . ALA A 1 158 ? 21.798 -13.607 3.900 1.00 76.69 158 ALA A CA 1
ATOM 1270 C C . ALA A 1 158 ? 22.614 -14.810 4.419 1.00 76.69 158 ALA A C 1
ATOM 1272 O O . ALA A 1 158 ? 23.841 -14.730 4.515 1.00 76.69 158 ALA A O 1
ATOM 1273 N N . LYS A 1 159 ? 21.963 -15.929 4.768 1.00 80.50 159 LYS A N 1
ATOM 1274 C CA . LYS A 1 159 ? 22.642 -17.124 5.280 1.00 80.50 159 LYS A CA 1
ATOM 1275 C C . LYS A 1 159 ? 23.160 -17.962 4.116 1.00 80.50 159 LYS A C 1
ATOM 1277 O O . LYS A 1 159 ? 22.382 -18.453 3.306 1.00 80.50 159 LYS A O 1
ATOM 1282 N N . LYS A 1 160 ? 24.476 -18.183 4.063 1.00 71.31 160 LYS A N 1
ATOM 1283 C CA . LYS A 1 160 ? 25.082 -19.073 3.064 1.00 71.31 160 LYS A CA 1
ATOM 1284 C C . LYS A 1 160 ? 24.555 -20.500 3.244 1.00 71.31 160 LYS A C 1
ATOM 1286 O O . LYS A 1 160 ? 24.458 -20.991 4.367 1.00 71.31 160 LYS A O 1
ATOM 1291 N N . CYS A 1 161 ? 24.250 -21.177 2.139 1.00 71.38 161 CYS A N 1
ATOM 1292 C CA . CYS A 1 161 ? 24.052 -22.623 2.172 1.00 71.38 161 CYS A CA 1
ATOM 1293 C C . CYS A 1 161 ? 25.414 -23.297 2.292 1.00 71.38 161 CYS A C 1
ATOM 1295 O O . CYS A 1 161 ? 26.244 -23.177 1.393 1.00 71.38 161 CYS A O 1
ATOM 1297 N N . HIS A 1 162 ? 25.638 -23.998 3.397 1.00 64.50 162 HIS A N 1
ATOM 1298 C CA . HIS A 1 162 ? 26.771 -24.902 3.511 1.00 64.50 162 HIS A CA 1
ATOM 1299 C C . HIS A 1 162 ? 26.401 -26.215 2.824 1.00 64.50 162 HIS A C 1
ATOM 1301 O O . HIS A 1 162 ? 25.335 -26.760 3.096 1.00 64.50 162 HIS A O 1
ATOM 1307 N N . LEU A 1 163 ? 27.273 -26.718 1.946 1.00 57.78 163 LEU A N 1
ATOM 1308 C CA . LEU A 1 163 ? 27.080 -27.997 1.245 1.00 57.78 163 LEU A CA 1
ATOM 1309 C C . LEU A 1 163 ? 26.878 -29.174 2.222 1.00 57.78 163 LEU A C 1
ATOM 1311 O O . LEU A 1 163 ? 26.234 -30.156 1.877 1.00 57.78 163 LEU A O 1
ATOM 1315 N N . GLU A 1 164 ? 27.376 -29.039 3.453 1.00 56.84 164 GLU A N 1
ATOM 1316 C CA . GLU A 1 164 ? 27.247 -30.017 4.540 1.00 56.84 164 GLU A CA 1
ATOM 1317 C C . GLU A 1 164 ? 25.907 -29.931 5.298 1.00 56.84 164 GLU A C 1
ATOM 1319 O O . GLU A 1 164 ? 25.525 -30.866 6.001 1.00 56.84 164 GLU A O 1
ATOM 1324 N N . GLN A 1 165 ? 25.158 -28.831 5.162 1.00 57.97 165 GLN A N 1
ATOM 1325 C CA . GLN A 1 165 ? 23.825 -28.702 5.750 1.00 57.97 165 GLN A CA 1
ATOM 1326 C C . GLN A 1 165 ? 22.787 -29.281 4.782 1.00 57.97 165 GLN A C 1
ATOM 1328 O O . GLN A 1 165 ? 22.474 -28.681 3.758 1.00 57.97 165 GLN A O 1
ATOM 1333 N N . GLN A 1 166 ? 22.190 -30.422 5.145 1.00 56.47 166 GLN A N 1
ATOM 1334 C CA . GLN A 1 166 ? 21.185 -31.143 4.342 1.00 56.47 166 GLN A CA 1
ATOM 1335 C C . GLN A 1 166 ? 19.906 -30.342 4.018 1.00 56.47 166 GLN A C 1
ATOM 1337 O O . GLN A 1 166 ? 19.057 -30.817 3.268 1.00 56.47 166 GLN A O 1
ATOM 1342 N N . SER A 1 167 ? 19.725 -29.131 4.560 1.00 64.81 167 SER A N 1
ATOM 1343 C CA . SER A 1 167 ? 18.557 -28.305 4.249 1.00 64.81 167 SER A CA 1
ATOM 1344 C C . SER A 1 167 ? 18.928 -26.845 4.000 1.00 64.81 167 SER A C 1
ATOM 1346 O O . SER A 1 167 ? 19.463 -26.147 4.858 1.00 64.81 167 SER A O 1
ATOM 1348 N N . CYS A 1 168 ? 18.607 -26.365 2.798 1.00 70.00 168 CYS A N 1
ATOM 1349 C CA . CYS A 1 168 ? 18.681 -24.950 2.453 1.00 70.00 168 CYS A CA 1
ATOM 1350 C C . CYS A 1 168 ? 17.778 -24.126 3.402 1.00 70.00 168 CYS A C 1
ATOM 1352 O O . CYS A 1 168 ? 16.603 -24.478 3.551 1.00 70.00 168 CYS A O 1
ATOM 1354 N N . PRO A 1 169 ? 18.230 -22.981 3.960 1.00 69.75 169 PRO A N 1
ATOM 1355 C CA . PRO A 1 169 ? 17.391 -22.093 4.778 1.00 69.75 169 PRO A CA 1
ATOM 1356 C C . PRO A 1 169 ? 16.111 -21.614 4.073 1.00 69.75 169 PRO A C 1
ATOM 1358 O O . PRO A 1 169 ? 15.131 -21.251 4.722 1.00 69.75 169 PRO A O 1
ATOM 1361 N N . LEU A 1 170 ? 16.096 -21.650 2.737 1.00 68.69 170 LEU A N 1
ATOM 1362 C CA . LEU A 1 170 ? 14.963 -21.266 1.897 1.00 68.69 170 LEU A CA 1
ATOM 1363 C C . LEU A 1 170 ? 14.080 -22.452 1.485 1.00 68.69 170 LEU A C 1
ATOM 1365 O O . LEU A 1 170 ? 13.152 -22.273 0.700 1.00 68.69 170 LEU A O 1
ATOM 1369 N N . HIS A 1 171 ? 14.312 -23.660 2.006 1.00 70.19 171 HIS A N 1
ATOM 1370 C CA . HIS A 1 171 ? 13.528 -24.843 1.641 1.00 70.19 171 HIS A CA 1
ATOM 1371 C C . HIS A 1 171 ? 12.021 -24.637 1.886 1.00 70.19 171 HIS A C 1
ATOM 1373 O O . HIS A 1 171 ? 11.192 -24.948 1.031 1.00 70.19 171 HIS A O 1
ATOM 1379 N N . LYS A 1 172 ? 11.654 -24.005 3.011 1.00 66.56 172 LYS A N 1
ATOM 1380 C CA . LYS A 1 172 ? 10.255 -23.652 3.320 1.00 66.56 172 LYS A CA 1
ATOM 1381 C C . LYS A 1 172 ? 9.673 -22.610 2.353 1.00 66.56 172 LYS A C 1
ATOM 1383 O O . LYS A 1 172 ? 8.483 -22.657 2.055 1.00 66.56 172 LYS A O 1
ATOM 1388 N N . VAL A 1 173 ? 10.507 -21.709 1.830 1.00 64.88 173 VAL A N 1
ATOM 1389 C CA . VAL A 1 173 ? 10.113 -20.687 0.844 1.00 64.88 173 VAL A CA 1
ATOM 1390 C C . VAL A 1 173 ? 9.826 -21.339 -0.510 1.00 64.88 173 VAL A C 1
ATOM 1392 O O . VAL A 1 173 ? 8.791 -21.065 -1.118 1.00 64.88 173 VAL A O 1
ATOM 1395 N N . ALA A 1 174 ? 10.688 -22.267 -0.941 1.00 61.88 174 ALA A N 1
ATOM 1396 C CA . ALA A 1 174 ? 10.489 -23.061 -2.154 1.00 61.88 174 ALA A CA 1
ATOM 1397 C C . ALA A 1 174 ? 9.185 -23.873 -2.088 1.00 61.88 174 ALA A C 1
ATOM 1399 O O . ALA A 1 174 ? 8.366 -23.813 -3.006 1.00 61.88 174 ALA A O 1
ATOM 1400 N N . GLN A 1 175 ? 8.942 -24.566 -0.968 1.00 62.91 175 GLN A N 1
ATOM 1401 C CA . GLN A 1 175 ? 7.695 -25.305 -0.749 1.00 62.91 175 GLN A CA 1
ATOM 1402 C C . GLN A 1 175 ? 6.457 -24.392 -0.756 1.00 62.91 175 GLN A C 1
ATOM 1404 O O . GLN A 1 175 ? 5.424 -24.768 -1.312 1.00 62.91 175 GLN A O 1
ATOM 1409 N N . GLY A 1 176 ? 6.547 -23.195 -0.165 1.00 61.12 176 GLY A N 1
ATOM 1410 C C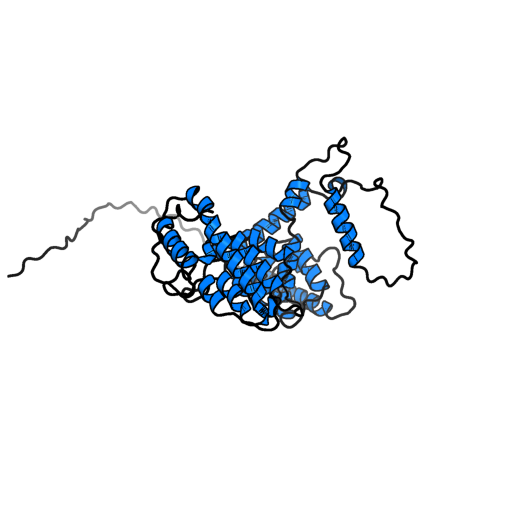A . GLY A 1 176 ? 5.468 -22.203 -0.173 1.00 61.12 176 GLY A CA 1
ATOM 1411 C C . GLY A 1 176 ? 5.091 -21.752 -1.587 1.00 61.12 176 GLY A C 1
ATOM 1412 O O . GLY A 1 176 ? 3.920 -21.830 -1.964 1.00 61.12 176 GLY A O 1
ATOM 1413 N N . ARG A 1 177 ? 6.083 -21.379 -2.409 1.00 60.22 177 ARG A N 1
ATOM 1414 C CA . ARG A 1 177 ? 5.864 -20.976 -3.812 1.00 60.22 177 ARG A CA 1
ATOM 1415 C C . ARG A 1 177 ? 5.315 -22.115 -4.681 1.00 60.22 177 ARG A C 1
ATOM 1417 O O . ARG A 1 177 ? 4.426 -21.897 -5.506 1.00 60.22 177 ARG A O 1
ATOM 1424 N N . LEU A 1 178 ? 5.780 -23.349 -4.470 1.00 55.72 178 LEU A N 1
ATOM 1425 C CA . LEU A 1 178 ? 5.249 -24.533 -5.161 1.00 55.72 178 LEU A CA 1
ATOM 1426 C C . LEU A 1 178 ? 3.776 -24.804 -4.812 1.00 55.72 178 LEU A C 1
ATOM 1428 O O . LEU A 1 178 ? 2.996 -25.206 -5.673 1.00 55.72 178 LEU A O 1
ATOM 1432 N N . LYS A 1 179 ? 3.362 -24.558 -3.564 1.00 56.38 179 LYS A N 1
ATOM 1433 C CA . LYS A 1 179 ? 1.952 -24.681 -3.157 1.00 56.38 179 LYS A CA 1
ATOM 1434 C C . LYS A 1 179 ? 1.075 -23.571 -3.747 1.00 56.38 179 LYS A C 1
ATOM 1436 O O . LYS A 1 179 ? -0.066 -23.845 -4.107 1.00 56.38 179 LYS A O 1
ATOM 1441 N N . GLN A 1 180 ? 1.592 -22.346 -3.869 1.00 51.16 180 GLN A N 1
ATOM 1442 C CA . GLN A 1 180 ? 0.860 -21.210 -4.448 1.00 51.16 180 GLN A CA 1
ATOM 1443 C C . GLN A 1 180 ? 0.667 -21.342 -5.966 1.00 51.16 180 GLN A C 1
ATOM 1445 O O . GLN A 1 180 ? -0.452 -21.195 -6.447 1.00 51.16 180 GLN A O 1
ATOM 1450 N N . SER A 1 181 ? 1.709 -21.721 -6.713 1.00 47.94 181 SER A N 1
ATOM 1451 C CA . SER A 1 181 ? 1.629 -21.934 -8.174 1.00 47.94 181 SER A CA 1
ATOM 1452 C C . SER A 1 181 ? 0.628 -23.022 -8.593 1.00 47.94 181 SER A C 1
ATOM 1454 O O . SER A 1 181 ? 0.083 -22.975 -9.693 1.00 47.94 181 SER A O 1
ATOM 1456 N N . ARG A 1 182 ? 0.325 -23.979 -7.705 1.00 45.50 182 ARG A N 1
ATOM 1457 C CA . ARG A 1 182 ? -0.699 -25.015 -7.925 1.00 45.50 182 ARG A CA 1
ATOM 1458 C C . ARG A 1 182 ? -2.133 -24.542 -7.688 1.00 45.50 182 ARG A C 1
ATOM 1460 O O . ARG A 1 182 ? -3.045 -25.143 -8.241 1.00 45.50 182 ARG A O 1
ATOM 1467 N N . LYS A 1 183 ? -2.347 -23.488 -6.894 1.00 43.47 183 LYS A N 1
ATOM 1468 C CA . LYS A 1 183 ? -3.690 -22.935 -6.639 1.00 43.47 183 LYS A CA 1
ATOM 1469 C C . LYS A 1 183 ? -4.177 -21.990 -7.744 1.00 43.47 183 LYS A C 1
ATOM 1471 O O . LYS A 1 183 ? -5.371 -21.739 -7.815 1.00 43.47 183 LYS A O 1
ATOM 1476 N N . GLY A 1 184 ? -3.277 -21.492 -8.596 1.00 36.38 184 GLY A N 1
ATOM 1477 C CA . GLY A 1 184 ? -3.582 -20.499 -9.634 1.00 36.38 184 GLY A CA 1
ATOM 1478 C C . GLY A 1 184 ? -3.876 -21.045 -11.036 1.00 36.38 184 GLY A C 1
ATOM 1479 O O . GLY A 1 184 ? -4.126 -20.250 -11.933 1.00 36.38 184 GLY A O 1
ATOM 1480 N N . LYS A 1 185 ? -3.845 -22.366 -11.269 1.00 35.19 185 LYS A N 1
ATOM 1481 C CA . LYS A 1 185 ? -4.228 -22.938 -12.572 1.00 35.19 185 LYS A CA 1
ATOM 1482 C C . LYS A 1 185 ? -5.659 -23.482 -12.511 1.00 35.19 185 LYS A C 1
ATOM 1484 O O . LYS A 1 185 ? -5.863 -24.492 -11.832 1.00 35.19 185 LYS A O 1
ATOM 1489 N N . PRO A 1 186 ? -6.643 -22.888 -13.216 1.00 36.19 186 PRO A N 1
ATOM 1490 C CA . PRO A 1 186 ? -7.911 -23.561 -13.455 1.00 36.19 186 PRO A CA 1
ATOM 1491 C C . PRO A 1 186 ? -7.600 -24.824 -14.261 1.00 36.19 186 PRO A C 1
ATOM 1493 O O . PRO A 1 186 ? -7.115 -24.770 -15.389 1.00 36.19 186 PRO A O 1
ATOM 1496 N N . SER A 1 187 ? -7.781 -25.980 -13.629 1.00 37.78 187 SER A N 1
ATOM 1497 C CA . SER A 1 187 ? -7.475 -27.280 -14.214 1.00 37.78 187 SER A CA 1
ATOM 1498 C C . SER A 1 187 ? -8.513 -27.626 -15.283 1.00 37.78 187 SER A C 1
ATOM 1500 O O . SER A 1 187 ? -9.452 -28.370 -15.021 1.00 37.78 187 SER A O 1
ATOM 1502 N N . THR A 1 188 ? -8.356 -27.099 -16.498 1.00 37.41 188 THR A N 1
ATOM 1503 C CA . THR A 1 188 ? -9.120 -27.537 -17.681 1.00 37.41 188 THR A CA 1
ATOM 1504 C C . THR A 1 188 ? -8.559 -28.804 -18.326 1.00 37.41 188 THR A C 1
ATOM 1506 O O . THR A 1 188 ? -9.189 -29.359 -19.222 1.00 37.41 188 THR A O 1
ATOM 1509 N N . SER A 1 189 ? -7.442 -29.357 -17.845 1.00 38.72 189 SER A N 1
ATOM 1510 C CA . SER A 1 189 ? -6.991 -30.681 -18.273 1.00 38.72 189 SER A CA 1
ATOM 1511 C C . SER A 1 189 ? -7.494 -31.766 -17.317 1.00 38.72 189 SER A C 1
ATOM 1513 O O . SER A 1 189 ? -7.000 -31.955 -16.206 1.00 38.72 189 SER A O 1
ATOM 1515 N N . ARG A 1 190 ? -8.488 -32.534 -17.783 1.00 38.69 190 ARG A N 1
ATOM 1516 C CA . ARG A 1 190 ? -8.805 -33.877 -17.275 1.00 38.69 190 ARG A CA 1
ATOM 1517 C C . ARG A 1 190 ? -7.588 -34.783 -17.498 1.00 38.69 190 ARG A C 1
ATOM 1519 O O . ARG A 1 190 ? -7.540 -35.549 -18.453 1.00 38.69 190 ARG A O 1
ATOM 1526 N N . SER A 1 191 ? -6.607 -34.723 -16.610 1.00 35.94 191 SER A N 1
ATOM 1527 C CA . SER A 1 191 ? -5.702 -35.847 -16.387 1.00 35.94 191 SER A CA 1
ATOM 1528 C C . SER A 1 191 ? -5.929 -36.325 -14.961 1.00 35.94 191 SER A C 1
ATOM 1530 O O . SER A 1 191 ? -5.950 -35.532 -14.021 1.00 35.94 191 SER A O 1
ATOM 1532 N N . LYS A 1 192 ? -6.245 -37.615 -14.824 1.00 36.81 192 LYS A N 1
ATOM 1533 C CA . LYS A 1 192 ? -6.541 -38.263 -13.546 1.00 36.81 192 LYS A CA 1
ATOM 1534 C C . LYS A 1 192 ? -5.381 -38.003 -12.584 1.00 36.81 192 LYS A C 1
ATOM 1536 O O . LYS A 1 192 ? -4.275 -38.480 -12.818 1.00 36.81 192 LYS A O 1
ATOM 1541 N N . LEU A 1 193 ? -5.655 -37.257 -11.514 1.00 36.31 193 LEU A N 1
ATOM 1542 C CA . LEU A 1 193 ? -4.762 -37.132 -10.370 1.00 36.31 193 LEU A CA 1
ATOM 1543 C C . LEU A 1 193 ? -4.608 -38.528 -9.752 1.00 36.31 193 LEU A C 1
ATOM 1545 O O . LEU A 1 193 ? -5.516 -39.020 -9.086 1.00 36.31 193 LEU A O 1
ATOM 1549 N N . THR A 1 194 ? -3.476 -39.181 -9.997 1.00 34.94 194 THR A N 1
ATOM 1550 C CA . THR A 1 194 ? -3.021 -40.270 -9.137 1.00 34.94 194 THR A CA 1
ATOM 1551 C C . THR A 1 194 ? -2.465 -39.667 -7.855 1.00 34.94 194 THR A C 1
ATOM 1553 O O . THR A 1 194 ? -1.577 -38.814 -7.875 1.00 34.94 194 THR A O 1
ATOM 1556 N N . THR A 1 195 ? -3.062 -40.120 -6.767 1.00 42.38 195 THR A N 1
ATOM 1557 C CA . THR A 1 195 ? -2.813 -39.855 -5.356 1.00 42.38 195 THR A CA 1
ATOM 1558 C C . THR A 1 195 ? -1.347 -40.046 -4.940 1.00 42.38 195 THR A C 1
ATOM 1560 O O . THR A 1 195 ? -0.647 -40.920 -5.448 1.00 42.38 195 THR A O 1
ATOM 1563 N N . ASP A 1 196 ? -0.924 -39.225 -3.976 1.00 38.50 196 ASP A N 1
ATOM 1564 C CA . ASP A 1 196 ? 0.056 -39.533 -2.925 1.00 38.50 196 ASP A CA 1
ATOM 1565 C C . ASP A 1 196 ? 1.418 -40.117 -3.322 1.00 38.50 196 ASP A C 1
ATOM 1567 O O . ASP A 1 196 ? 1.821 -41.185 -2.862 1.00 38.50 196 ASP A O 1
ATOM 1571 N N . LYS A 1 197 ? 2.220 -39.338 -4.055 1.00 34.22 197 LYS A N 1
ATOM 1572 C CA . LYS A 1 197 ? 3.677 -39.411 -3.872 1.00 34.22 197 LYS A CA 1
ATOM 1573 C C . LYS A 1 197 ? 4.160 -38.196 -3.074 1.00 34.22 197 LYS A C 1
ATOM 1575 O O . LYS A 1 197 ? 4.040 -37.076 -3.580 1.00 34.22 197 LYS A O 1
ATOM 1580 N N . PRO A 1 198 ? 4.704 -38.367 -1.849 1.00 41.41 198 PRO A N 1
ATOM 1581 C CA . PRO A 1 198 ? 5.502 -37.313 -1.236 1.00 41.41 198 PRO A CA 1
ATOM 1582 C C . PRO A 1 198 ? 6.639 -36.985 -2.205 1.00 41.41 198 PRO A C 1
ATOM 1584 O O . PRO A 1 198 ? 7.248 -37.888 -2.778 1.00 41.41 198 PRO A O 1
ATOM 1587 N N . PHE A 1 199 ? 6.876 -35.696 -2.454 1.00 40.75 199 PHE A N 1
ATOM 1588 C CA . PHE A 1 199 ? 7.985 -35.280 -3.305 1.00 40.75 199 PHE A CA 1
ATOM 1589 C C . PHE A 1 199 ? 9.272 -35.919 -2.781 1.00 40.75 199 PHE A C 1
ATOM 1591 O O . PHE A 1 199 ? 9.633 -35.699 -1.623 1.00 40.75 199 PHE A O 1
ATOM 1598 N N . ALA A 1 200 ? 9.942 -36.702 -3.626 1.00 40.19 200 ALA A N 1
ATOM 1599 C CA . ALA A 1 200 ? 11.300 -37.130 -3.352 1.00 40.19 200 ALA A CA 1
ATOM 1600 C C . ALA A 1 200 ? 12.149 -35.865 -3.156 1.00 40.19 200 ALA A C 1
ATOM 1602 O O . ALA A 1 200 ? 12.100 -34.932 -3.959 1.00 40.19 200 ALA A O 1
ATOM 1603 N N . VAL A 1 201 ? 12.878 -35.816 -2.043 1.00 47.47 201 VAL A N 1
ATOM 1604 C CA . VAL A 1 201 ? 13.727 -34.691 -1.612 1.00 47.47 201 VAL A CA 1
ATOM 1605 C C . VAL A 1 201 ? 14.881 -34.427 -2.601 1.00 47.47 201 VAL A C 1
ATOM 1607 O O . VAL A 1 201 ? 15.555 -33.405 -2.510 1.00 47.47 201 VAL A O 1
ATOM 1610 N N . GLU A 1 202 ? 15.065 -35.306 -3.585 1.00 44.94 202 GLU A N 1
ATOM 1611 C CA . GLU A 1 202 ? 16.255 -35.410 -4.428 1.00 44.94 202 GLU A CA 1
ATOM 1612 C C . GLU A 1 202 ? 16.397 -34.308 -5.498 1.00 44.94 202 GLU A C 1
ATOM 1614 O O . GLU A 1 202 ? 17.519 -34.039 -5.908 1.00 44.94 202 GLU A O 1
ATOM 1619 N N . ASP A 1 203 ? 15.337 -33.567 -5.855 1.00 46.06 203 ASP A N 1
ATOM 1620 C CA . ASP A 1 203 ? 15.401 -32.526 -6.911 1.00 46.06 203 ASP A CA 1
ATOM 1621 C C . ASP A 1 203 ? 15.269 -31.071 -6.414 1.00 46.06 203 ASP A C 1
ATOM 1623 O O . ASP A 1 203 ? 15.119 -30.123 -7.198 1.00 46.06 203 ASP A O 1
ATOM 1627 N N . MET A 1 204 ? 15.329 -30.837 -5.100 1.00 55.09 204 MET A N 1
ATOM 1628 C CA . MET A 1 204 ? 15.259 -29.484 -4.531 1.00 55.09 204 MET A CA 1
ATOM 1629 C C . MET A 1 204 ? 16.608 -28.760 -4.664 1.00 55.09 204 MET A C 1
ATOM 1631 O O . MET A 1 204 ? 17.293 -28.498 -3.675 1.00 55.09 204 MET A O 1
ATOM 1635 N N . VAL A 1 205 ? 16.973 -28.393 -5.897 1.00 60.12 205 VAL A N 1
ATOM 1636 C CA . VAL A 1 205 ? 18.087 -27.473 -6.168 1.00 60.12 205 VAL A CA 1
ATOM 1637 C C . VAL A 1 205 ? 17.888 -26.215 -5.324 1.00 60.12 205 VAL A C 1
ATOM 1639 O O . VAL A 1 205 ? 16.844 -25.560 -5.381 1.00 60.12 205 VAL A O 1
ATOM 1642 N N . CYS A 1 206 ? 18.896 -25.899 -4.515 1.00 69.81 206 CYS A N 1
ATOM 1643 C CA . CYS A 1 206 ? 18.898 -24.761 -3.609 1.00 69.81 206 CYS A CA 1
ATOM 1644 C C . CYS A 1 206 ? 18.480 -23.465 -4.330 1.00 69.81 206 CYS A C 1
ATOM 1646 O O . CYS A 1 206 ? 19.034 -23.130 -5.377 1.00 69.81 206 CYS A O 1
ATOM 1648 N N . LEU A 1 207 ? 17.551 -22.695 -3.745 1.00 69.44 207 LEU A N 1
ATOM 1649 C CA . LEU A 1 207 ? 17.104 -21.414 -4.316 1.00 69.44 207 LEU A CA 1
ATOM 1650 C C . LEU A 1 207 ? 18.254 -20.410 -4.511 1.00 69.44 207 LEU A C 1
ATOM 1652 O O . LEU A 1 207 ? 18.176 -19.588 -5.418 1.00 69.44 207 LEU A O 1
ATOM 1656 N N . HIS A 1 208 ? 19.343 -20.523 -3.739 1.00 72.69 208 HIS A N 1
ATOM 1657 C CA . HIS A 1 208 ? 20.544 -19.697 -3.919 1.00 72.69 208 HIS A CA 1
ATOM 1658 C C . HIS A 1 208 ? 21.242 -19.930 -5.268 1.00 72.69 208 HIS A C 1
ATOM 1660 O O . HIS A 1 208 ? 21.949 -19.048 -5.732 1.00 72.69 208 HIS A O 1
ATOM 1666 N N . GLY A 1 209 ? 21.048 -21.093 -5.901 1.00 68.44 209 GLY A N 1
ATOM 1667 C CA . GLY A 1 209 ? 21.579 -21.390 -7.236 1.00 68.44 209 GLY A CA 1
ATOM 1668 C C . GLY A 1 209 ? 20.628 -21.041 -8.385 1.00 68.44 209 GLY A C 1
ATOM 1669 O O . GLY A 1 209 ? 21.001 -21.199 -9.539 1.00 68.44 209 GLY A O 1
ATOM 1670 N N . ARG A 1 210 ? 19.393 -20.604 -8.091 1.00 75.19 210 ARG A N 1
ATOM 1671 C CA . ARG A 1 210 ? 18.366 -20.260 -9.098 1.00 75.19 210 ARG A CA 1
ATOM 1672 C C . ARG A 1 210 ? 18.012 -18.778 -9.135 1.00 75.19 210 ARG A C 1
ATOM 1674 O O . ARG A 1 210 ? 17.321 -18.345 -10.049 1.00 75.19 210 ARG A O 1
ATOM 1681 N N . ILE A 1 211 ? 18.416 -18.030 -8.117 1.00 77.00 211 ILE A N 1
ATOM 1682 C CA . ILE A 1 211 ? 18.078 -16.622 -7.949 1.00 77.00 211 ILE A CA 1
ATOM 1683 C C . ILE A 1 211 ? 19.385 -15.859 -7.815 1.00 77.00 211 ILE A C 1
ATOM 1685 O O . ILE A 1 211 ? 20.211 -16.200 -6.969 1.00 77.00 211 ILE A O 1
ATOM 1689 N N . ASP A 1 212 ? 19.541 -14.796 -8.599 1.00 85.00 212 ASP A N 1
ATOM 1690 C CA . ASP A 1 212 ? 20.564 -13.797 -8.317 1.00 85.00 212 ASP A CA 1
ATOM 1691 C C . ASP A 1 212 ? 20.154 -13.019 -7.059 1.00 85.00 212 ASP A C 1
ATOM 1693 O O . ASP A 1 212 ? 19.364 -12.073 -7.094 1.00 85.00 212 ASP A O 1
ATOM 1697 N N . ILE A 1 213 ? 20.652 -13.476 -5.909 1.00 84.19 213 ILE A N 1
ATOM 1698 C CA . ILE A 1 213 ? 20.351 -12.880 -4.603 1.00 84.19 213 ILE A CA 1
ATOM 1699 C C . ILE A 1 213 ? 20.863 -11.446 -4.531 1.00 84.19 213 ILE A C 1
ATOM 1701 O O . ILE A 1 213 ? 20.229 -10.615 -3.885 1.00 84.19 213 ILE A O 1
ATOM 1705 N N . ARG A 1 214 ? 21.991 -11.147 -5.184 1.00 87.12 214 ARG A N 1
ATOM 1706 C CA . ARG A 1 214 ? 22.570 -9.805 -5.164 1.00 87.12 214 ARG A CA 1
ATOM 1707 C C . ARG A 1 214 ? 21.640 -8.839 -5.887 1.00 87.12 214 ARG A C 1
ATOM 1709 O O . ARG A 1 214 ? 21.275 -7.825 -5.300 1.00 87.12 214 ARG A O 1
ATOM 1716 N N . MET A 1 215 ? 21.204 -9.200 -7.092 1.00 90.19 215 MET A N 1
ATOM 1717 C CA . MET A 1 215 ? 20.235 -8.417 -7.859 1.00 90.19 215 MET A CA 1
ATOM 1718 C C . MET A 1 215 ? 18.898 -8.288 -7.116 1.00 90.19 215 MET A C 1
ATOM 1720 O O . MET A 1 215 ? 18.347 -7.195 -7.036 1.00 90.19 215 MET A O 1
ATOM 1724 N N . LEU A 1 216 ? 18.397 -9.367 -6.502 1.00 90.12 216 LEU A N 1
ATOM 1725 C CA . LEU A 1 216 ? 17.174 -9.321 -5.692 1.00 90.12 216 LEU A CA 1
ATOM 1726 C C . LEU A 1 216 ? 17.296 -8.333 -4.518 1.00 90.12 216 LEU A C 1
ATOM 1728 O O . LEU A 1 216 ? 16.383 -7.551 -4.272 1.00 90.12 216 LEU A O 1
ATOM 1732 N N . GLN A 1 217 ? 18.413 -8.366 -3.788 1.00 90.81 217 GLN A N 1
ATOM 1733 C CA . GLN A 1 217 ? 18.670 -7.462 -2.662 1.00 90.81 217 GLN A CA 1
ATOM 1734 C C . GLN A 1 217 ? 18.871 -6.010 -3.102 1.00 90.81 217 GLN A C 1
ATOM 1736 O O . GLN A 1 217 ? 18.535 -5.095 -2.352 1.00 90.81 217 GLN A O 1
ATOM 1741 N N . GLU A 1 218 ? 19.463 -5.789 -4.272 1.00 93.19 218 GLU A N 1
ATOM 1742 C CA . GLU A 1 218 ? 19.620 -4.464 -4.868 1.00 93.19 218 GLU A CA 1
ATOM 1743 C C . GLU A 1 218 ? 18.256 -3.881 -5.239 1.00 93.19 218 GLU A C 1
ATOM 1745 O O . GLU A 1 218 ? 17.891 -2.827 -4.719 1.00 93.19 218 GLU A O 1
ATOM 1750 N N . LYS A 1 219 ? 17.449 -4.626 -6.002 1.00 93.44 219 LYS A N 1
ATOM 1751 C CA . LYS A 1 219 ? 16.096 -4.213 -6.394 1.00 93.44 219 LYS A CA 1
ATOM 1752 C C . LYS A 1 219 ? 15.157 -4.021 -5.198 1.00 93.44 219 LYS A C 1
ATOM 1754 O O . LYS A 1 219 ? 14.445 -3.019 -5.154 1.00 93.44 219 LYS A O 1
ATOM 1759 N N . ASP A 1 220 ? 15.188 -4.905 -4.191 1.00 94.81 220 ASP A N 1
ATOM 1760 C CA . ASP A 1 220 ? 14.416 -4.704 -2.950 1.00 94.81 220 ASP A CA 1
ATOM 1761 C C . ASP A 1 220 ? 14.828 -3.409 -2.248 1.00 94.81 220 ASP A C 1
ATOM 1763 O O . ASP A 1 220 ? 13.971 -2.634 -1.835 1.00 94.81 220 ASP A O 1
ATOM 1767 N N . ARG A 1 221 ? 16.134 -3.139 -2.142 1.00 95.69 221 ARG A N 1
ATOM 1768 C CA . ARG A 1 221 ? 16.646 -1.937 -1.475 1.00 95.69 221 ARG A CA 1
ATOM 1769 C C . ARG A 1 221 ? 16.255 -0.663 -2.212 1.00 95.69 221 ARG A C 1
ATOM 1771 O O . ARG A 1 221 ? 15.874 0.303 -1.553 1.00 95.69 221 ARG A O 1
ATOM 1778 N N . GLU A 1 222 ? 16.344 -0.654 -3.539 1.00 96.56 222 GLU A N 1
ATOM 1779 C CA . GLU A 1 222 ? 15.921 0.475 -4.371 1.00 96.56 222 GLU A CA 1
ATOM 1780 C C . GLU A 1 222 ? 14.429 0.763 -4.192 1.00 96.56 222 GLU A C 1
ATOM 1782 O O . GLU A 1 222 ? 14.052 1.889 -3.855 1.00 96.56 222 GLU A O 1
ATOM 1787 N N . LEU A 1 223 ? 13.581 -0.262 -4.337 1.00 97.25 223 LEU A N 1
ATOM 1788 C CA . LEU A 1 223 ? 12.135 -0.120 -4.191 1.00 97.25 223 LEU A CA 1
ATOM 1789 C C . LEU A 1 223 ? 11.749 0.288 -2.764 1.00 97.25 223 LEU A C 1
ATOM 1791 O O . LEU A 1 223 ? 11.007 1.251 -2.567 1.00 97.25 223 LEU A O 1
ATOM 1795 N N . ARG A 1 224 ? 12.297 -0.391 -1.751 1.00 97.19 224 ARG A N 1
ATOM 1796 C CA . ARG A 1 224 ? 12.062 -0.085 -0.334 1.00 97.19 224 ARG A CA 1
ATOM 1797 C C . ARG A 1 224 ? 12.506 1.328 0.017 1.00 97.19 224 ARG A C 1
ATOM 1799 O O . ARG A 1 224 ? 11.793 2.021 0.737 1.00 97.19 224 ARG A O 1
ATOM 1806 N N . GLY A 1 225 ? 13.662 1.759 -0.488 1.00 96.56 225 GLY A N 1
ATOM 1807 C CA . GLY A 1 225 ? 14.201 3.099 -0.276 1.00 96.56 225 GLY A CA 1
ATOM 1808 C C . GLY A 1 225 ? 13.320 4.184 -0.894 1.00 96.56 225 GLY A C 1
ATOM 1809 O O . GLY A 1 225 ? 13.021 5.179 -0.226 1.00 96.56 225 GLY A O 1
ATOM 1810 N N . ALA A 1 226 ? 12.855 3.970 -2.128 1.00 96.88 226 ALA A N 1
ATOM 1811 C CA . ALA A 1 226 ? 11.918 4.858 -2.811 1.00 96.88 226 ALA A CA 1
ATOM 1812 C C . ALA A 1 226 ? 10.592 4.976 -2.039 1.00 96.88 226 ALA A C 1
ATOM 1814 O O . ALA A 1 226 ? 10.180 6.082 -1.676 1.00 96.88 226 ALA A O 1
ATOM 1815 N N . LEU A 1 227 ? 9.964 3.842 -1.712 1.00 97.31 227 LEU A N 1
ATOM 1816 C CA . LEU A 1 227 ? 8.698 3.807 -0.979 1.00 97.31 227 LEU A CA 1
ATOM 1817 C C . LEU A 1 227 ? 8.829 4.453 0.402 1.00 97.31 227 LEU A C 1
ATOM 1819 O O . LEU A 1 227 ? 8.053 5.342 0.732 1.00 97.31 227 LEU A O 1
ATOM 1823 N N . HIS A 1 228 ? 9.835 4.077 1.193 1.00 96.12 228 HIS A N 1
ATOM 1824 C CA . HIS A 1 228 ? 10.040 4.636 2.531 1.00 96.12 228 HIS A CA 1
ATOM 1825 C C . HIS A 1 228 ? 10.253 6.159 2.499 1.00 96.12 228 HIS A C 1
ATOM 1827 O O . HIS A 1 228 ? 9.681 6.885 3.313 1.00 96.12 228 HIS A O 1
ATOM 1833 N N . SER A 1 229 ? 11.050 6.660 1.548 1.00 94.69 229 SER A N 1
ATOM 1834 C CA . SER A 1 229 ? 11.289 8.102 1.399 1.00 94.69 229 SER A CA 1
ATOM 1835 C C . SER A 1 229 ? 10.001 8.845 1.044 1.00 94.69 229 SER A C 1
ATOM 1837 O O . SER A 1 229 ? 9.667 9.834 1.692 1.00 94.69 229 SER A O 1
ATOM 1839 N N . SER A 1 230 ? 9.228 8.318 0.091 1.00 95.62 230 SER A N 1
ATOM 1840 C CA . SER A 1 230 ? 7.946 8.905 -0.301 1.00 95.62 230 SER A CA 1
ATOM 1841 C C . SER A 1 230 ? 6.917 8.857 0.835 1.00 95.62 230 SER A C 1
ATOM 1843 O O . SER A 1 230 ? 6.284 9.864 1.133 1.00 95.62 230 SER A O 1
ATOM 1845 N N . LEU A 1 231 ? 6.786 7.737 1.547 1.00 95.62 231 LEU A N 1
ATOM 1846 C CA . LEU A 1 231 ? 5.840 7.590 2.661 1.00 95.62 231 LEU A CA 1
ATOM 1847 C C . LEU A 1 231 ? 6.138 8.539 3.828 1.00 95.62 231 LEU A C 1
ATOM 1849 O O . LEU A 1 231 ? 5.222 8.971 4.524 1.00 95.62 231 LEU A O 1
ATOM 1853 N N . LYS A 1 232 ? 7.410 8.885 4.047 1.00 94.00 232 LYS A N 1
ATOM 1854 C CA . LYS A 1 232 ? 7.810 9.864 5.064 1.00 94.00 232 LYS A CA 1
ATOM 1855 C C . LYS A 1 232 ? 7.369 11.288 4.711 1.00 94.00 232 LYS A C 1
ATOM 1857 O O . LYS A 1 232 ? 7.084 12.074 5.614 1.00 94.00 232 LYS A O 1
ATOM 1862 N N . GLU A 1 233 ? 7.351 11.620 3.423 1.00 93.44 233 GLU A N 1
ATOM 1863 C CA . GLU A 1 233 ? 6.939 12.932 2.911 1.00 93.44 233 GLU A CA 1
ATOM 1864 C C . GLU A 1 233 ? 5.429 13.055 2.702 1.00 93.44 233 GLU A C 1
ATOM 1866 O O . GLU A 1 233 ? 4.921 14.172 2.674 1.00 93.44 233 GLU A O 1
ATOM 1871 N N . ASN A 1 234 ? 4.725 11.928 2.587 1.00 93.56 234 ASN A N 1
ATOM 1872 C CA . ASN A 1 234 ? 3.290 11.867 2.304 1.00 93.56 234 ASN A CA 1
ATOM 1873 C C . ASN A 1 234 ? 2.575 11.083 3.424 1.00 93.56 234 ASN A C 1
ATOM 1875 O O . ASN A 1 234 ? 2.196 9.914 3.254 1.00 93.56 234 ASN A O 1
ATOM 1879 N N . PRO A 1 235 ? 2.469 11.683 4.627 1.00 92.00 235 PRO A N 1
ATOM 1880 C CA . PRO A 1 235 ? 1.923 11.037 5.816 1.00 92.00 235 PRO A CA 1
ATOM 1881 C C . PRO A 1 235 ? 0.434 10.669 5.725 1.00 92.00 235 PRO A C 1
ATOM 1883 O O . PRO A 1 235 ? -0.051 9.865 6.520 1.00 92.00 235 PRO A O 1
ATOM 1886 N N . GLU A 1 236 ? -0.281 11.201 4.738 1.00 92.12 236 GLU A N 1
ATOM 1887 C CA . GLU A 1 236 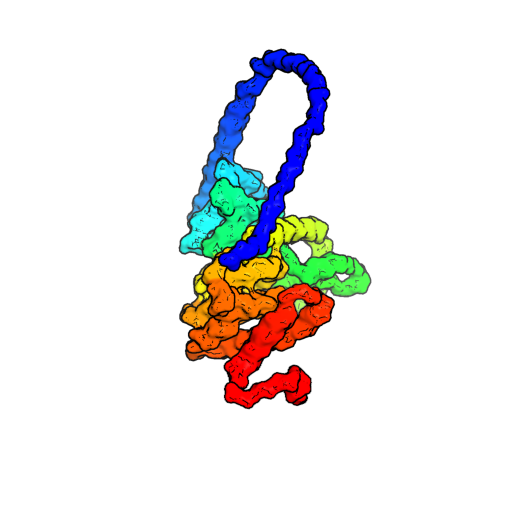? -1.716 11.046 4.532 1.00 92.12 236 GLU A CA 1
ATOM 1888 C C . GLU A 1 236 ? -2.160 9.688 3.974 1.00 92.12 236 GLU A C 1
ATOM 1890 O O . GLU A 1 236 ? -3.356 9.406 3.941 1.00 92.12 236 GLU A O 1
ATOM 1895 N N . ILE A 1 237 ? -1.233 8.814 3.568 1.00 95.25 237 ILE A N 1
ATOM 1896 C CA . ILE A 1 237 ? -1.573 7.555 2.885 1.00 95.25 237 ILE A CA 1
ATOM 1897 C C . ILE A 1 237 ? -2.573 6.676 3.656 1.00 95.25 237 ILE A C 1
ATOM 1899 O O . ILE A 1 237 ? -3.475 6.092 3.056 1.00 95.25 237 ILE A O 1
ATOM 1903 N N . LEU A 1 238 ? -2.473 6.616 4.990 1.00 95.06 238 LEU A N 1
ATOM 1904 C CA . LEU A 1 238 ? -3.396 5.819 5.802 1.00 95.06 238 LEU A CA 1
ATOM 1905 C C . LEU A 1 238 ? -4.833 6.356 5.747 1.00 95.06 238 LEU A C 1
ATOM 1907 O O . LEU A 1 238 ? -5.768 5.562 5.779 1.00 95.06 238 LEU A O 1
ATOM 1911 N N . HIS A 1 239 ? -5.025 7.668 5.582 1.00 93.00 239 HIS A N 1
ATOM 1912 C CA . HIS A 1 239 ? -6.354 8.271 5.429 1.00 93.00 239 HIS A CA 1
ATOM 1913 C C . HIS A 1 239 ? -7.049 7.846 4.130 1.00 93.00 239 HIS A C 1
ATOM 1915 O O . HIS A 1 239 ? -8.280 7.827 4.057 1.00 93.00 239 HIS A O 1
ATOM 1921 N N . HIS A 1 240 ? -6.274 7.506 3.098 1.00 93.56 240 HIS A N 1
ATOM 1922 C CA . HIS A 1 240 ? -6.798 6.975 1.840 1.00 93.56 240 HIS A CA 1
ATOM 1923 C C . HIS A 1 240 ? -7.145 5.486 1.935 1.00 93.56 240 HIS A C 1
ATOM 1925 O O . HIS A 1 240 ? -8.096 5.045 1.299 1.00 93.56 240 HIS A O 1
ATOM 1931 N N . ILE A 1 241 ? -6.426 4.737 2.775 1.00 95.06 241 ILE A N 1
ATOM 1932 C CA . ILE A 1 241 ? -6.652 3.301 2.990 1.00 95.06 241 ILE A CA 1
ATOM 1933 C C . ILE A 1 241 ? -7.801 3.051 3.976 1.00 95.06 241 ILE A C 1
ATOM 1935 O O . ILE A 1 241 ? -8.551 2.093 3.821 1.00 95.06 241 ILE A O 1
ATOM 1939 N N . PHE A 1 242 ? -7.984 3.904 4.985 1.00 94.88 242 PHE A N 1
ATOM 1940 C CA . PHE A 1 242 ? -9.044 3.752 5.986 1.00 94.88 242 PHE A CA 1
ATOM 1941 C C . PHE A 1 242 ? -10.389 4.304 5.497 1.00 94.88 242 PHE A C 1
ATOM 1943 O O . PHE A 1 242 ? -10.949 5.250 6.051 1.00 94.88 242 PHE A O 1
ATOM 1950 N N . LYS A 1 243 ? -10.911 3.686 4.434 1.00 93.19 243 LYS A N 1
ATOM 1951 C CA . LYS A 1 243 ? -12.226 3.957 3.839 1.00 93.19 243 LYS A CA 1
ATOM 1952 C C . LYS A 1 243 ? -13.067 2.683 3.801 1.00 93.19 243 LYS A C 1
ATOM 1954 O O . LYS A 1 243 ? -12.527 1.584 3.769 1.00 93.19 243 LYS A O 1
ATOM 1959 N N . VAL A 1 244 ? -14.391 2.838 3.831 1.00 91.56 244 VAL A N 1
ATOM 1960 C CA . VAL A 1 244 ? -15.355 1.727 3.955 1.00 91.56 244 VAL A CA 1
ATOM 1961 C C . VAL A 1 244 ? -15.173 0.682 2.850 1.00 91.56 244 VAL A C 1
ATOM 1963 O O . VAL A 1 244 ? -15.123 -0.511 3.134 1.00 91.56 244 VAL A O 1
ATOM 1966 N N . ASP A 1 245 ? -14.985 1.132 1.609 1.00 91.19 245 ASP A N 1
ATOM 1967 C CA . ASP A 1 245 ? -14.800 0.290 0.422 1.00 91.19 245 ASP A CA 1
ATOM 1968 C C . ASP A 1 245 ? -13.556 -0.608 0.493 1.00 91.19 245 ASP A C 1
ATOM 1970 O O . ASP A 1 245 ? -13.495 -1.625 -0.194 1.00 91.19 245 ASP A O 1
ATOM 1974 N N . LYS A 1 246 ? -12.574 -0.266 1.335 1.00 93.31 246 LYS A N 1
ATOM 1975 C CA . LYS A 1 246 ? -11.337 -1.039 1.523 1.00 93.31 246 LYS A CA 1
ATOM 1976 C C . LYS A 1 246 ? -11.492 -2.207 2.503 1.00 93.31 246 LYS A C 1
ATOM 1978 O O . LYS A 1 246 ? -10.594 -3.042 2.601 1.00 93.31 246 LYS A O 1
ATOM 1983 N N . PHE A 1 247 ? -12.621 -2.277 3.211 1.00 94.25 247 PHE A N 1
ATOM 1984 C CA . PHE A 1 247 ? -12.950 -3.350 4.154 1.00 94.25 247 PHE A CA 1
ATOM 1985 C C . PHE A 1 247 ? -14.182 -4.153 3.733 1.00 94.25 247 PHE A C 1
ATOM 1987 O O . PHE A 1 247 ? -14.590 -5.050 4.461 1.00 94.25 247 PHE A O 1
ATOM 1994 N N . ASP A 1 248 ? -14.789 -3.878 2.582 1.00 90.50 248 ASP A N 1
ATOM 1995 C CA . ASP A 1 248 ? -15.867 -4.715 2.054 1.00 90.50 248 ASP A CA 1
ATOM 1996 C C . ASP A 1 248 ? -15.280 -5.990 1.416 1.00 90.50 248 ASP A C 1
ATOM 1998 O O . ASP A 1 248 ? -14.470 -5.921 0.490 1.00 90.50 248 ASP A O 1
ATOM 2002 N N . LYS A 1 249 ? -15.713 -7.172 1.883 1.00 82.75 249 LYS A N 1
ATOM 2003 C CA . LYS A 1 249 ? -15.270 -8.487 1.370 1.00 82.75 249 LYS A CA 1
ATOM 2004 C C . LYS A 1 249 ? -15.531 -8.677 -0.122 1.00 82.75 249 LYS A C 1
ATOM 2006 O O . LYS A 1 249 ? -14.876 -9.506 -0.747 1.00 82.75 249 LYS A O 1
ATOM 2011 N N . LYS A 1 250 ? -16.527 -7.980 -0.668 1.00 87.00 250 LYS A N 1
ATOM 2012 C CA . LYS A 1 250 ? -16.910 -8.060 -2.082 1.00 87.00 250 LYS A CA 1
ATOM 2013 C C . LYS A 1 250 ? -16.221 -6.999 -2.932 1.00 87.00 250 LYS A C 1
ATOM 2015 O O . LYS A 1 250 ? -16.341 -7.044 -4.153 1.00 87.00 250 LYS A O 1
ATOM 2020 N N . SER A 1 251 ? -15.535 -6.050 -2.304 1.00 87.88 251 SER A N 1
ATOM 2021 C CA . SER A 1 251 ? -14.866 -4.972 -3.010 1.00 87.88 251 SER A CA 1
ATOM 2022 C C . SER A 1 251 ? -13.545 -5.462 -3.605 1.00 87.88 251 SER A C 1
ATOM 2024 O O . SER A 1 251 ? -12.725 -6.035 -2.880 1.00 87.88 251 SER A O 1
ATOM 2026 N N . PRO A 1 252 ? -13.270 -5.174 -4.889 1.00 84.88 252 PRO A N 1
ATOM 2027 C CA . PRO A 1 252 ? -11.954 -5.423 -5.476 1.00 84.88 252 PRO A CA 1
ATOM 2028 C C . PRO A 1 252 ? -10.862 -4.565 -4.821 1.00 84.88 252 PRO A C 1
ATOM 2030 O O . PRO A 1 252 ? -9.679 -4.836 -4.967 1.00 84.88 252 PRO A O 1
ATOM 2033 N N . GLN A 1 253 ? -11.245 -3.539 -4.056 1.00 86.62 253 GLN A N 1
ATOM 2034 C CA . GLN A 1 253 ? -10.335 -2.641 -3.353 1.00 86.62 253 GLN A CA 1
ATOM 2035 C C . GLN A 1 253 ? -9.959 -3.143 -1.945 1.00 86.62 253 GLN A C 1
ATOM 2037 O O . GLN A 1 253 ? -9.307 -2.418 -1.183 1.00 86.62 253 GLN A O 1
ATOM 2042 N N . CYS A 1 254 ? -10.388 -4.353 -1.573 1.00 90.38 254 CYS A N 1
ATOM 2043 C CA . CYS A 1 254 ? -10.162 -4.922 -0.250 1.00 90.38 254 CYS A CA 1
ATOM 2044 C C . CYS A 1 254 ? -8.663 -5.039 0.076 1.00 90.38 254 CYS A C 1
ATOM 2046 O O . CYS A 1 254 ? -7.848 -5.410 -0.768 1.00 90.38 254 CYS A O 1
ATOM 2048 N N . ILE A 1 255 ? -8.291 -4.710 1.315 1.00 92.56 255 ILE A N 1
ATOM 2049 C CA . ILE A 1 255 ? -6.893 -4.671 1.761 1.00 92.56 255 ILE A CA 1
ATOM 2050 C C . ILE A 1 255 ? -6.330 -6.093 1.924 1.00 92.56 255 ILE A C 1
ATOM 2052 O O . ILE A 1 255 ? -6.788 -6.840 2.794 1.00 92.56 255 ILE A O 1
ATOM 2056 N N . PRO A 1 256 ? -5.251 -6.467 1.210 1.00 92.94 256 PRO A N 1
ATOM 2057 C CA . PRO A 1 256 ? -4.531 -7.699 1.493 1.00 92.94 256 PRO A CA 1
ATOM 2058 C C . PRO A 1 256 ? -3.698 -7.529 2.773 1.00 92.94 256 PRO A C 1
ATOM 2060 O O . PRO A 1 256 ? -2.739 -6.756 2.830 1.00 92.94 256 PRO A O 1
ATOM 2063 N N . LEU A 1 257 ? -4.048 -8.267 3.832 1.00 92.75 257 LEU A N 1
ATOM 2064 C CA . LEU A 1 257 ? -3.449 -8.088 5.163 1.00 92.75 257 LEU A CA 1
ATOM 2065 C C . LEU A 1 257 ? -1.919 -8.272 5.188 1.00 92.75 257 LEU A C 1
ATOM 2067 O O . LEU A 1 257 ? -1.229 -7.604 5.960 1.00 92.75 257 LEU A O 1
ATOM 2071 N N . ALA A 1 258 ? -1.374 -9.181 4.374 1.00 90.69 258 ALA A N 1
ATOM 2072 C CA . ALA A 1 258 ? 0.071 -9.403 4.295 1.00 90.69 258 ALA A CA 1
ATOM 2073 C C . ALA A 1 258 ? 0.801 -8.160 3.756 1.00 90.69 258 ALA A C 1
ATOM 2075 O O . ALA A 1 258 ? 1.743 -7.680 4.385 1.00 90.69 258 ALA A O 1
ATOM 2076 N N . SER A 1 259 ? 0.302 -7.595 2.659 1.00 92.75 259 SER A N 1
ATOM 2077 C CA . SER A 1 259 ? 0.818 -6.385 2.014 1.00 92.75 259 SER A CA 1
ATOM 2078 C C . SER A 1 259 ? 0.632 -5.151 2.900 1.00 92.75 259 SER A C 1
ATOM 2080 O O . SER A 1 259 ? 1.516 -4.301 2.990 1.00 92.75 259 SER A O 1
ATOM 2082 N N . PHE A 1 260 ? -0.479 -5.073 3.642 1.00 96.06 260 PHE A N 1
ATOM 2083 C CA . PHE A 1 260 ? -0.693 -4.007 4.624 1.00 96.06 260 PHE A CA 1
ATOM 2084 C C . PHE A 1 260 ? 0.336 -4.032 5.758 1.00 96.06 260 PHE A C 1
ATOM 2086 O O . PHE A 1 260 ? 0.817 -2.982 6.178 1.00 96.06 260 PHE A O 1
ATOM 2093 N N . LYS A 1 261 ? 0.728 -5.216 6.245 1.00 95.19 261 LYS A N 1
ATOM 2094 C CA . LYS A 1 261 ? 1.797 -5.327 7.252 1.00 95.19 261 LYS A CA 1
ATOM 2095 C C . LYS A 1 261 ? 3.130 -4.805 6.710 1.00 95.19 261 LYS A C 1
ATOM 2097 O O . LYS A 1 261 ? 3.813 -4.083 7.430 1.00 95.19 261 LYS A O 1
ATOM 2102 N N . ILE A 1 262 ? 3.445 -5.077 5.440 1.00 94.56 262 ILE A N 1
ATOM 2103 C CA . ILE A 1 262 ? 4.621 -4.505 4.765 1.00 94.56 262 ILE A CA 1
ATOM 2104 C C . ILE A 1 262 ? 4.520 -2.977 4.720 1.00 94.56 262 ILE A C 1
ATOM 2106 O O . ILE A 1 262 ? 5.473 -2.302 5.100 1.00 94.56 262 ILE A O 1
ATOM 2110 N N . LEU A 1 263 ? 3.367 -2.417 4.334 1.00 96.62 263 LEU A N 1
ATOM 2111 C CA . LEU A 1 263 ? 3.159 -0.967 4.361 1.00 96.62 263 LEU A CA 1
ATOM 2112 C C . LEU A 1 263 ? 3.449 -0.393 5.751 1.00 96.62 263 LEU A C 1
ATOM 2114 O O . LEU A 1 263 ? 4.257 0.519 5.877 1.00 96.62 263 LEU A O 1
ATOM 2118 N N . VAL A 1 264 ? 2.832 -0.952 6.793 1.00 96.06 264 VAL A N 1
ATOM 2119 C CA . VAL A 1 264 ? 2.993 -0.500 8.182 1.00 96.06 264 VAL A CA 1
ATOM 2120 C C . VAL A 1 264 ? 4.455 -0.547 8.644 1.00 96.06 264 VAL A C 1
ATOM 2122 O O . VAL A 1 264 ? 4.893 0.346 9.372 1.00 96.06 264 VAL A O 1
ATOM 2125 N N . GLU A 1 265 ? 5.237 -1.537 8.205 1.00 94.12 265 GLU A N 1
ATOM 2126 C CA . GLU A 1 265 ? 6.677 -1.594 8.483 1.00 94.12 265 GLU A CA 1
ATOM 2127 C C . GLU A 1 265 ? 7.426 -0.382 7.906 1.00 94.12 265 GLU A C 1
ATOM 2129 O O . GLU A 1 265 ? 8.297 0.159 8.593 1.00 94.12 265 GLU A O 1
ATOM 2134 N N . LEU A 1 266 ? 7.048 0.078 6.707 1.00 95.12 266 LEU A N 1
ATOM 2135 C CA . LEU A 1 266 ? 7.658 1.218 6.010 1.00 95.12 266 LEU A CA 1
ATOM 2136 C C . LEU A 1 266 ? 7.224 2.587 6.550 1.00 95.12 266 LEU A C 1
ATOM 2138 O O . LEU A 1 266 ? 7.916 3.576 6.313 1.00 95.12 266 LEU A O 1
ATOM 2142 N N . LEU A 1 267 ? 6.087 2.670 7.243 1.00 96.25 267 LEU A N 1
ATOM 2143 C CA . LEU A 1 267 ? 5.577 3.936 7.769 1.00 96.25 267 LEU A CA 1
ATOM 2144 C C . LEU A 1 267 ? 6.424 4.451 8.939 1.00 96.25 267 LEU A C 1
ATOM 2146 O O . LEU A 1 267 ? 6.940 3.690 9.766 1.00 96.25 267 LEU A O 1
ATOM 2150 N N . SER A 1 268 ? 6.506 5.776 9.036 1.00 93.56 268 SER A N 1
ATOM 2151 C CA . SER A 1 268 ? 7.055 6.484 10.190 1.00 93.56 268 SER A CA 1
ATOM 2152 C C . SER A 1 268 ? 5.952 6.832 11.193 1.00 93.56 268 SER A C 1
ATOM 2154 O O . SER A 1 268 ? 4.775 6.887 10.843 1.00 93.56 268 SER A O 1
ATOM 2156 N N . ASP A 1 269 ? 6.319 7.157 12.431 1.00 90.50 269 ASP A N 1
ATOM 2157 C CA . ASP A 1 269 ? 5.352 7.548 13.468 1.00 90.50 269 ASP A CA 1
ATOM 2158 C C . ASP A 1 269 ? 4.482 8.748 13.056 1.00 90.50 269 ASP A C 1
ATOM 2160 O O . ASP A 1 269 ? 3.321 8.837 13.452 1.00 90.50 269 ASP A O 1
ATOM 2164 N N . LYS A 1 270 ? 5.010 9.645 12.208 1.00 90.69 270 LYS A N 1
ATOM 2165 C CA . LYS A 1 270 ? 4.281 10.814 11.685 1.00 90.69 270 LYS A CA 1
ATOM 2166 C C . LYS A 1 270 ? 3.064 10.426 10.845 1.00 90.69 270 LYS A C 1
ATOM 2168 O O . LYS A 1 270 ? 2.085 11.166 10.835 1.00 90.69 270 LYS A O 1
ATOM 2173 N N . ASN A 1 271 ? 3.106 9.265 10.189 1.00 94.31 271 ASN A N 1
ATOM 2174 C CA . ASN A 1 271 ? 1.992 8.736 9.405 1.00 94.31 271 ASN A CA 1
ATOM 2175 C C . ASN A 1 271 ? 0.791 8.350 10.282 1.00 94.31 271 ASN A C 1
ATOM 2177 O O . ASN A 1 271 ? -0.277 8.109 9.743 1.00 94.31 271 ASN A O 1
ATOM 2181 N N . PHE A 1 272 ? 0.944 8.273 11.610 1.00 93.25 272 PHE A N 1
ATOM 2182 C CA . PHE A 1 272 ? -0.120 7.904 12.556 1.00 93.25 272 PHE A CA 1
ATOM 2183 C C . PHE A 1 272 ? -0.683 9.103 13.338 1.00 93.25 272 PHE A C 1
ATOM 2185 O O . PHE A 1 272 ? -1.508 8.926 14.235 1.00 93.25 272 PHE A O 1
ATOM 2192 N N . VAL A 1 273 ? -0.242 10.318 13.013 1.00 89.44 273 VAL A N 1
ATOM 2193 C CA . VAL A 1 273 ? -0.691 11.578 13.624 1.00 89.44 273 VAL A CA 1
ATOM 2194 C C . VAL A 1 273 ? -1.778 12.214 12.734 1.00 89.44 273 VAL A C 1
ATOM 2196 O O . VAL A 1 273 ? -1.774 11.970 11.526 1.00 89.44 273 VAL A O 1
ATOM 2199 N N . PRO A 1 274 ? -2.723 13.009 13.277 1.00 86.69 274 PRO A N 1
ATOM 2200 C CA . PRO A 1 274 ? -3.658 13.790 12.473 1.00 86.69 274 PRO A CA 1
ATOM 2201 C C . PRO A 1 274 ? -2.929 14.700 11.481 1.00 86.69 274 PRO A C 1
ATOM 2203 O O . PRO A 1 274 ? -2.009 15.422 11.866 1.00 86.69 274 PRO A O 1
ATOM 2206 N N . GLN A 1 275 ? -3.364 14.691 10.220 1.00 83.88 275 GLN A N 1
ATOM 2207 C CA . GLN A 1 275 ? -2.788 15.553 9.175 1.00 83.88 275 GLN A CA 1
ATOM 2208 C C . GLN A 1 275 ? -3.405 16.951 9.134 1.00 83.88 275 GLN A C 1
ATOM 2210 O O . GLN A 1 275 ? -2.802 17.890 8.624 1.00 83.88 275 GLN A O 1
ATOM 2215 N N . GLN A 1 276 ? -4.610 17.093 9.683 1.00 83.94 276 GLN A N 1
ATOM 2216 C CA . GLN A 1 276 ? -5.315 18.363 9.802 1.00 83.94 276 GLN A CA 1
ATOM 2217 C C . GLN A 1 276 ? -5.515 18.679 11.291 1.00 83.94 276 GLN A C 1
ATOM 2219 O O . GLN A 1 276 ? -5.798 17.749 12.051 1.00 83.94 276 GLN A O 1
ATOM 2224 N N . PRO A 1 277 ? -5.419 19.950 11.731 1.00 78.31 277 PRO A N 1
ATOM 2225 C CA . PRO A 1 277 ? -5.604 20.328 13.139 1.00 78.31 277 PRO A CA 1
ATOM 2226 C C . PRO A 1 277 ? -6.941 19.858 13.727 1.00 78.31 277 PRO A C 1
ATOM 2228 O O . PRO A 1 277 ? -7.017 19.449 14.886 1.00 78.31 277 PRO A O 1
ATOM 2231 N N . GLU A 1 278 ? -7.985 19.879 12.899 1.00 78.56 278 GLU A N 1
ATOM 2232 C CA . GLU A 1 278 ? -9.337 19.439 13.250 1.00 78.56 278 GLU A CA 1
ATOM 2233 C C . GLU A 1 278 ? -9.613 17.972 12.861 1.00 78.56 278 GLU A C 1
ATOM 2235 O O . GLU A 1 278 ? -10.676 17.425 13.146 1.00 78.56 278 GLU A O 1
ATOM 2240 N N . GLY A 1 279 ? -8.648 17.319 12.212 1.00 85.00 279 GLY A N 1
ATOM 2241 C CA . GLY A 1 279 ? -8.772 15.963 11.701 1.00 85.00 279 GLY A CA 1
ATOM 2242 C C . GLY A 1 279 ? -8.628 14.896 12.779 1.00 85.00 279 GLY A C 1
ATOM 2243 O O . GLY A 1 279 ? -8.074 15.108 13.862 1.00 85.00 279 GLY A O 1
ATOM 2244 N N . LEU A 1 280 ? -9.112 13.705 12.449 1.00 90.44 280 LEU A N 1
ATOM 2245 C CA . LEU A 1 280 ? -8.839 12.511 13.231 1.00 90.44 280 LEU A CA 1
ATOM 2246 C C . LEU A 1 280 ? -7.439 11.983 12.934 1.00 90.44 280 LEU A C 1
ATOM 2248 O O . LEU A 1 280 ? -6.893 12.192 11.854 1.00 90.44 280 LEU A O 1
ATOM 2252 N N . ALA A 1 281 ? -6.878 11.242 13.881 1.00 91.56 281 ALA A N 1
ATOM 2253 C CA . ALA A 1 281 ? -5.728 10.395 13.610 1.00 91.56 281 ALA A CA 1
ATOM 2254 C C . ALA A 1 281 ? -6.165 9.181 12.765 1.00 91.56 281 ALA A C 1
ATOM 2256 O O . ALA A 1 281 ? -7.289 8.702 12.928 1.00 91.56 281 ALA A O 1
ATOM 2257 N N . PRO A 1 282 ? -5.286 8.590 11.943 1.00 94.19 282 PRO A N 1
ATOM 2258 C CA . PRO A 1 282 ? -5.624 7.399 11.162 1.00 94.19 282 PRO A CA 1
ATOM 2259 C C . PRO A 1 282 ? -6.195 6.238 11.990 1.00 94.19 282 PRO A C 1
ATOM 2261 O O . PRO A 1 282 ? -7.179 5.624 11.592 1.00 94.19 282 PRO A O 1
ATOM 2264 N N . LEU A 1 283 ? -5.658 5.972 13.188 1.00 94.75 283 LEU A N 1
ATOM 2265 C CA . LEU A 1 283 ? -6.215 4.940 14.077 1.00 94.75 283 LEU A CA 1
ATOM 2266 C C . LEU A 1 283 ? -7.689 5.210 14.427 1.00 94.75 283 LEU A C 1
ATOM 2268 O O . LEU A 1 283 ? -8.504 4.293 14.487 1.00 94.75 283 LEU A O 1
ATOM 2272 N N . GLN A 1 284 ? -8.037 6.473 14.652 1.00 93.31 284 GLN A N 1
ATOM 2273 C CA . GLN A 1 284 ? -9.400 6.885 14.973 1.00 93.31 284 GLN A CA 1
ATOM 2274 C C . GLN A 1 284 ? -10.324 6.759 13.762 1.00 93.31 284 GLN A C 1
ATOM 2276 O O . GLN A 1 284 ? -11.483 6.387 13.926 1.00 93.31 284 GLN A O 1
ATOM 2281 N N . GLU A 1 285 ? -9.821 7.035 12.556 1.00 94.00 285 GLU A N 1
ATOM 2282 C CA . GLU A 1 285 ? -10.559 6.770 11.318 1.00 94.00 285 GLU A CA 1
ATOM 2283 C C . GLU A 1 285 ? -10.858 5.285 11.152 1.00 94.00 285 GLU A C 1
ATOM 2285 O O . GLU A 1 285 ? -12.015 4.938 10.932 1.00 94.00 285 GLU A O 1
ATOM 2290 N N . ALA A 1 286 ? -9.865 4.415 11.357 1.00 95.31 286 ALA A N 1
ATOM 2291 C CA . ALA A 1 286 ? -10.071 2.970 11.324 1.00 95.31 286 ALA A CA 1
ATOM 2292 C C . ALA A 1 286 ? -11.116 2.527 12.364 1.00 95.31 286 ALA A C 1
ATOM 2294 O O . ALA A 1 286 ? -12.053 1.809 12.036 1.00 95.31 286 ALA A O 1
ATOM 2295 N N . ILE A 1 287 ? -11.030 3.012 13.607 1.00 94.94 287 ILE A N 1
ATOM 2296 C CA . ILE A 1 287 ? -12.002 2.672 14.660 1.00 94.94 287 ILE A CA 1
ATOM 2297 C C . ILE A 1 287 ? -13.420 3.144 14.313 1.00 94.94 287 ILE A C 1
ATOM 2299 O O . ILE A 1 287 ? -14.383 2.425 14.580 1.00 94.94 287 ILE A O 1
ATOM 2303 N N . LYS A 1 288 ? -13.580 4.313 13.675 1.00 93.69 288 LYS A N 1
ATOM 2304 C CA . LYS A 1 288 ? -14.902 4.785 13.229 1.00 93.69 288 LYS A CA 1
ATOM 2305 C C . LYS A 1 288 ? -15.579 3.820 12.255 1.00 93.69 288 LYS A C 1
ATOM 2307 O O . LYS A 1 288 ? -16.810 3.805 12.212 1.00 93.69 288 LYS A O 1
ATOM 2312 N N . LEU A 1 289 ? -14.812 3.005 11.526 1.00 94.25 289 LEU A N 1
ATOM 2313 C CA . LEU A 1 289 ? -15.356 2.014 10.599 1.00 94.25 289 LEU A CA 1
ATOM 2314 C C . LEU A 1 289 ? -16.134 0.902 11.312 1.00 94.25 289 LEU A C 1
ATOM 2316 O O . LEU A 1 289 ? -17.015 0.324 10.692 1.00 94.25 289 LEU A O 1
ATOM 2320 N N . PHE A 1 290 ? -15.934 0.661 12.615 1.00 93.38 290 PHE A N 1
ATOM 2321 C CA . PHE A 1 290 ? -16.782 -0.285 13.354 1.00 93.38 290 PHE A CA 1
ATOM 2322 C C . PHE A 1 290 ? -18.268 0.088 13.321 1.00 93.38 290 PHE A C 1
ATOM 2324 O O . PHE A 1 290 ? -19.106 -0.803 13.394 1.00 93.38 290 PHE A O 1
ATOM 2331 N N . GLY A 1 291 ? -18.602 1.375 13.185 1.00 88.69 291 GLY A N 1
ATOM 2332 C CA . GLY A 1 291 ? -19.989 1.828 13.049 1.00 88.69 291 GLY A CA 1
ATOM 2333 C C . GLY A 1 291 ? -20.579 1.676 11.645 1.00 88.69 291 GLY A C 1
ATOM 2334 O O . GLY A 1 291 ? -21.665 2.192 11.415 1.00 88.69 291 GLY A O 1
ATOM 2335 N N . GLN A 1 292 ? -19.854 1.064 10.707 1.00 90.81 292 GLN A N 1
ATOM 2336 C CA . GLN A 1 292 ? -20.324 0.816 9.348 1.00 90.81 292 GLN A CA 1
ATOM 2337 C C . GLN A 1 292 ? -20.874 -0.600 9.238 1.00 90.81 292 GLN A C 1
ATOM 2339 O O . GLN A 1 292 ? -20.330 -1.542 9.824 1.00 90.81 292 GLN A O 1
ATOM 2344 N N . ASP A 1 293 ? -21.933 -0.736 8.451 1.00 82.75 293 ASP A N 1
ATOM 2345 C CA . ASP A 1 293 ? -22.520 -2.025 8.125 1.00 82.75 293 ASP A CA 1
ATOM 2346 C C . ASP A 1 293 ? -21.754 -2.672 6.962 1.00 82.75 293 ASP A C 1
ATOM 2348 O O . ASP A 1 293 ? -21.176 -1.991 6.116 1.00 82.75 293 ASP A O 1
ATOM 2352 N N . SER A 1 294 ? -21.790 -4.003 6.882 1.00 83.75 294 SER A N 1
ATOM 2353 C CA . SER A 1 294 ? -21.266 -4.779 5.741 1.00 83.75 294 SER A CA 1
ATOM 2354 C C . SER A 1 294 ? -19.748 -4.724 5.505 1.00 83.75 294 SER A C 1
ATOM 2356 O O . SER A 1 294 ? -19.291 -5.036 4.406 1.00 83.75 294 SER A O 1
ATOM 2358 N N . ILE A 1 295 ? -18.951 -4.402 6.526 1.00 92.62 295 ILE A N 1
ATOM 2359 C CA . ILE A 1 295 ? -17.486 -4.501 6.453 1.00 92.62 295 ILE A CA 1
ATOM 2360 C C . ILE A 1 295 ? -16.956 -5.809 7.055 1.00 92.62 295 ILE A C 1
ATOM 2362 O O . ILE A 1 295 ? -17.596 -6.468 7.876 1.00 92.62 295 ILE A O 1
ATOM 2366 N N . ASP A 1 296 ? -15.738 -6.170 6.677 1.00 94.75 296 ASP A N 1
ATOM 2367 C CA . ASP A 1 296 ? -14.966 -7.241 7.282 1.00 94.75 296 ASP A CA 1
ATOM 2368 C C . ASP A 1 296 ? -14.350 -6.783 8.612 1.00 94.75 296 ASP A C 1
ATOM 2370 O O . ASP A 1 296 ? -13.241 -6.246 8.666 1.00 94.75 296 ASP A O 1
ATOM 2374 N N . TYR A 1 297 ? -15.082 -6.996 9.707 1.00 95.06 297 TYR A N 1
ATOM 2375 C CA . TYR A 1 297 ? -14.614 -6.642 11.049 1.00 95.06 297 TYR A CA 1
ATOM 2376 C C . TYR A 1 297 ? -13.349 -7.403 11.478 1.00 95.06 297 TYR A C 1
ATOM 2378 O O . TYR A 1 297 ? -12.573 -6.875 12.277 1.00 95.06 297 TYR A O 1
ATOM 2386 N N . GLU A 1 298 ? -13.115 -8.610 10.950 1.00 95.69 298 GLU A N 1
ATOM 2387 C CA . GLU A 1 298 ? -11.892 -9.372 11.225 1.00 95.69 298 GLU A CA 1
ATOM 2388 C C . GLU A 1 298 ? -10.683 -8.690 10.585 1.00 95.69 298 GLU A C 1
ATOM 2390 O O . GLU A 1 298 ? -9.679 -8.430 11.258 1.00 95.69 298 GLU A O 1
ATOM 2395 N N . LEU A 1 299 ? -10.805 -8.331 9.304 1.00 96.12 299 LEU A N 1
ATOM 2396 C CA . LEU A 1 299 ? -9.779 -7.573 8.595 1.00 96.12 299 LEU A CA 1
ATOM 2397 C C . LEU A 1 299 ? -9.529 -6.220 9.267 1.00 96.12 299 LEU A C 1
ATOM 2399 O O . LEU A 1 299 ? -8.372 -5.861 9.491 1.00 96.12 299 LEU A O 1
ATOM 2403 N N . LEU A 1 300 ? -10.590 -5.492 9.636 1.00 96.81 300 LEU A N 1
ATOM 2404 C CA . LEU A 1 300 ? -10.471 -4.218 10.347 1.00 96.81 300 LEU A CA 1
ATOM 2405 C C . LEU A 1 300 ? -9.702 -4.374 11.662 1.00 96.81 300 LEU A C 1
ATOM 2407 O O . LEU A 1 300 ? -8.784 -3.600 11.937 1.00 96.81 300 LEU A O 1
ATOM 2411 N N . PHE A 1 301 ? -10.034 -5.391 12.458 1.00 96.88 301 PHE A N 1
ATOM 2412 C CA . PHE A 1 301 ? -9.331 -5.680 13.703 1.00 96.88 301 PHE A CA 1
ATOM 2413 C C . PHE A 1 301 ? -7.843 -5.982 13.468 1.00 96.88 301 PHE A C 1
ATOM 2415 O O . PHE A 1 301 ? -6.990 -5.425 14.162 1.00 96.88 301 PHE A O 1
ATOM 2422 N N . GLU A 1 302 ? -7.501 -6.821 12.486 1.00 97.69 302 GLU A N 1
ATOM 2423 C CA . GLU A 1 302 ? -6.102 -7.152 12.187 1.00 97.69 302 GLU A CA 1
ATOM 2424 C C . GLU A 1 302 ? -5.312 -5.953 11.629 1.00 97.69 302 GLU A C 1
ATOM 2426 O O . GLU A 1 302 ? -4.128 -5.797 11.945 1.00 97.69 302 GLU A O 1
ATOM 2431 N N . VAL A 1 303 ? -5.962 -5.065 10.873 1.00 97.06 303 VAL A N 1
ATOM 2432 C CA . VAL A 1 303 ? -5.395 -3.786 10.422 1.00 97.06 303 VAL A CA 1
ATOM 2433 C C . VAL A 1 303 ? -5.115 -2.861 11.610 1.00 97.06 303 VAL A C 1
ATOM 2435 O O . VAL A 1 303 ? -3.983 -2.395 11.762 1.00 97.06 303 VAL A O 1
ATOM 2438 N N . ILE A 1 304 ? -6.092 -2.663 12.505 1.00 97.12 304 ILE A N 1
ATOM 2439 C CA . ILE A 1 304 ? -5.924 -1.879 13.741 1.00 97.12 304 ILE A CA 1
ATOM 2440 C C . ILE A 1 304 ? -4.774 -2.447 14.575 1.00 97.12 304 ILE A C 1
ATOM 2442 O O . ILE A 1 304 ? -3.891 -1.712 15.014 1.00 97.12 304 ILE A O 1
ATOM 2446 N N . LYS A 1 305 ? -4.730 -3.768 14.748 1.00 97.12 305 LYS A N 1
ATOM 2447 C CA . LYS A 1 305 ? -3.666 -4.466 15.472 1.00 97.12 305 LYS A CA 1
ATOM 2448 C C . LYS A 1 305 ? -2.289 -4.227 14.872 1.00 97.12 305 LYS A C 1
ATOM 2450 O O . LYS A 1 305 ? -1.356 -3.943 15.621 1.00 97.12 305 LYS A O 1
ATOM 2455 N N . ALA A 1 306 ? -2.143 -4.307 13.551 1.00 96.62 306 ALA A N 1
ATOM 2456 C CA . ALA A 1 306 ? -0.879 -3.995 12.892 1.00 96.62 306 ALA A CA 1
ATOM 2457 C C . ALA A 1 306 ? -0.467 -2.530 13.131 1.00 96.62 306 ALA A C 1
ATOM 2459 O O . ALA A 1 306 ? 0.672 -2.275 13.523 1.00 96.62 306 ALA A O 1
ATOM 2460 N N . SER A 1 307 ? -1.396 -1.580 12.977 1.00 95.94 307 SER A N 1
ATOM 2461 C CA . SER A 1 307 ? -1.140 -0.151 13.196 1.00 95.94 307 SER A CA 1
ATOM 2462 C C . SER A 1 307 ? -0.732 0.176 14.635 1.00 95.94 307 SER A C 1
ATOM 2464 O O . SER A 1 307 ? 0.265 0.863 14.852 1.00 95.94 307 SER A O 1
ATOM 2466 N N . VAL A 1 308 ? -1.456 -0.345 15.628 1.00 94.94 308 VAL A N 1
ATOM 2467 C CA . VAL A 1 308 ? -1.184 -0.064 17.045 1.00 94.94 308 VAL A CA 1
ATOM 2468 C C . VAL A 1 308 ? 0.109 -0.737 17.510 1.00 94.94 308 VAL A C 1
ATOM 2470 O O . VAL A 1 308 ? 0.856 -0.141 18.279 1.00 94.94 308 VAL A O 1
ATOM 2473 N N . ASN A 1 309 ? 0.427 -1.938 17.018 1.00 93.94 309 ASN A N 1
ATOM 2474 C CA . ASN A 1 309 ? 1.712 -2.578 17.318 1.00 93.94 309 ASN A CA 1
ATOM 2475 C C . ASN A 1 309 ? 2.902 -1.769 16.782 1.00 93.94 309 ASN A C 1
ATOM 2477 O O . ASN A 1 309 ? 3.950 -1.737 17.422 1.00 93.94 309 ASN A O 1
ATOM 2481 N N . LYS A 1 310 ? 2.747 -1.124 15.618 1.00 93.25 310 LYS A N 1
ATOM 2482 C CA . LYS A 1 310 ? 3.780 -0.258 15.037 1.00 93.25 310 LYS A CA 1
ATOM 2483 C C . LYS A 1 310 ? 3.914 1.066 15.786 1.00 93.25 310 LYS A C 1
ATOM 2485 O O . LYS A 1 310 ? 5.032 1.512 16.009 1.00 93.25 310 LYS A O 1
ATOM 2490 N N . CYS A 1 311 ? 2.795 1.687 16.150 1.00 92.38 311 CYS A N 1
ATOM 2491 C CA . CYS A 1 311 ? 2.756 3.012 16.766 1.00 92.38 311 CYS A CA 1
ATOM 2492 C C . CYS A 1 311 ? 1.811 3.022 17.987 1.00 92.38 311 CYS A C 1
ATOM 2494 O O . CYS A 1 311 ? 0.692 3.540 17.896 1.00 92.38 311 CYS A O 1
ATOM 2496 N N . PRO A 1 312 ? 2.218 2.460 19.145 1.00 90.50 312 PRO A N 1
ATOM 2497 C CA . PRO A 1 312 ? 1.375 2.377 20.346 1.00 90.50 312 PRO A CA 1
ATOM 2498 C C . PRO A 1 312 ? 0.876 3.732 20.862 1.00 90.50 312 PRO A C 1
ATOM 2500 O O . PRO A 1 312 ? -0.218 3.841 21.409 1.00 90.50 312 PRO A O 1
ATOM 2503 N N . GLN A 1 313 ? 1.661 4.790 20.667 1.00 85.62 313 GLN A N 1
ATOM 2504 C CA . GLN A 1 313 ? 1.329 6.154 21.070 1.00 85.62 313 GLN A CA 1
ATOM 2505 C C . GLN A 1 313 ? 0.087 6.708 20.360 1.00 85.62 313 GLN A C 1
ATOM 2507 O O . GLN A 1 313 ? -0.569 7.601 20.898 1.00 85.62 313 GLN A O 1
ATOM 2512 N N . SER A 1 314 ? -0.270 6.160 19.192 1.00 89.88 314 SER A N 1
ATOM 2513 C CA . SER A 1 314 ? -1.445 6.585 18.420 1.00 89.88 314 SER A CA 1
ATOM 2514 C C . SER A 1 314 ? -2.765 6.434 19.184 1.00 89.88 314 SER A C 1
ATOM 2516 O O . SER A 1 314 ? -3.702 7.187 18.927 1.00 89.88 314 SER A O 1
ATOM 2518 N N . ILE A 1 315 ? -2.821 5.544 20.184 1.00 89.31 315 ILE A N 1
ATOM 2519 C CA . ILE A 1 315 ? -3.992 5.351 21.054 1.00 89.31 315 ILE A CA 1
ATOM 2520 C C . ILE A 1 315 ? -4.344 6.640 21.815 1.00 89.31 315 ILE A C 1
ATOM 2522 O O . ILE A 1 315 ? -5.519 6.963 21.998 1.00 89.31 315 ILE A O 1
ATOM 2526 N N . PHE A 1 316 ? -3.325 7.395 22.238 1.00 84.44 316 PHE A N 1
ATOM 2527 C CA . PHE A 1 316 ? -3.468 8.570 23.106 1.00 84.44 316 PHE A CA 1
ATOM 2528 C C . PHE A 1 316 ? -3.584 9.892 22.344 1.00 84.44 316 PHE A C 1
ATOM 2530 O O . PHE A 1 316 ? -3.748 10.954 22.962 1.00 84.44 316 PHE A O 1
ATOM 2537 N N . ILE A 1 317 ? -3.454 9.853 21.015 1.00 84.50 317 ILE A N 1
ATOM 2538 C CA . ILE A 1 317 ? -3.608 11.041 20.186 1.00 84.50 317 ILE A CA 1
ATOM 2539 C C . ILE A 1 317 ? -5.088 11.428 20.191 1.00 84.50 317 ILE A C 1
ATOM 2541 O O . ILE A 1 317 ? -5.963 10.581 20.017 1.00 84.50 317 ILE A O 1
ATOM 2545 N N . LYS A 1 318 ? -5.364 12.710 20.436 1.00 81.25 318 LYS A N 1
ATOM 2546 C CA . LYS A 1 318 ? -6.710 13.290 20.383 1.00 81.25 318 LYS A CA 1
ATOM 2547 C C . LYS A 1 318 ? -6.950 13.837 18.978 1.00 81.25 318 LYS A C 1
ATOM 2549 O O . LYS A 1 318 ? -6.080 14.523 18.445 1.00 81.25 318 LYS A O 1
ATOM 2554 N N . GLY A 1 319 ? -8.090 13.504 18.375 1.00 77.31 319 GLY A N 1
ATOM 2555 C CA . GLY A 1 319 ? -8.451 13.976 17.031 1.00 77.31 319 GLY A CA 1
ATOM 2556 C C . GLY A 1 319 ? -9.320 15.221 17.112 1.00 77.31 319 GLY A C 1
ATOM 2557 O O . GLY A 1 319 ? -10.277 15.215 17.871 1.00 77.31 319 GLY A O 1
ATOM 2558 N N . GLY A 1 320 ? -9.037 16.281 16.358 1.00 72.88 320 GLY A N 1
ATOM 2559 C CA . GLY A 1 320 ? -9.811 17.525 16.468 1.00 72.88 320 GLY A CA 1
ATOM 2560 C C . GLY A 1 320 ? -9.320 18.501 17.547 1.00 72.88 320 GLY A C 1
ATOM 2561 O O . GLY A 1 320 ? -10.115 19.216 18.153 1.00 72.88 320 GLY A O 1
ATOM 2562 N N . GLY A 1 321 ? -8.016 18.513 17.837 1.00 69.62 321 GLY A N 1
ATOM 2563 C CA . GLY A 1 321 ? -7.400 19.408 18.821 1.00 69.62 321 GLY A CA 1
ATOM 2564 C C . GLY A 1 321 ? -7.412 18.891 20.269 1.00 69.62 321 GLY A C 1
ATOM 2565 O O . GLY A 1 321 ? -7.612 17.709 20.546 1.00 69.62 321 GLY A O 1
ATOM 2566 N N . VAL A 1 322 ? -7.164 19.788 21.232 1.00 70.19 322 VAL A N 1
ATOM 2567 C CA . VAL A 1 322 ? -6.889 19.446 22.651 1.00 70.19 322 VAL A CA 1
ATOM 2568 C C . VAL A 1 322 ? -8.053 18.715 23.342 1.00 70.19 322 VAL A C 1
ATOM 2570 O O . VAL A 1 322 ? -7.834 17.921 24.262 1.00 70.19 322 VAL A O 1
ATOM 2573 N N . ARG A 1 323 ? -9.289 18.959 22.891 1.00 76.31 323 ARG A N 1
ATOM 2574 C CA . ARG A 1 323 ? -10.525 18.353 23.425 1.00 76.31 323 ARG A CA 1
ATOM 2575 C C . ARG A 1 323 ? -11.074 17.212 22.564 1.00 76.31 323 ARG A C 1
ATOM 2577 O O . ARG A 1 323 ? -12.163 16.721 22.831 1.00 76.31 323 ARG A O 1
ATOM 2584 N N . GLY A 1 324 ? -10.320 16.804 21.553 1.00 78.75 324 GLY A N 1
ATOM 2585 C CA . GLY A 1 324 ? -10.675 15.719 20.660 1.00 78.75 324 GLY A CA 1
ATOM 2586 C C . GLY A 1 324 ? -10.847 14.366 21.347 1.00 78.75 324 GLY A C 1
ATOM 2587 O O . GLY A 1 324 ? -10.137 14.108 22.328 1.00 78.75 324 GLY A O 1
ATOM 2588 N N . PRO A 1 325 ? -11.718 13.473 20.836 1.00 83.69 325 PRO A N 1
ATOM 2589 C CA . PRO A 1 325 ? -11.794 12.124 21.361 1.00 83.69 325 PRO A CA 1
ATOM 2590 C C . PRO A 1 325 ? -10.504 11.356 21.049 1.00 83.69 325 PRO A C 1
ATOM 2592 O O . PRO A 1 325 ? -9.823 11.613 20.053 1.00 83.69 325 PRO A O 1
ATOM 2595 N N . THR A 1 326 ? -10.160 10.417 21.921 1.00 85.25 326 THR A N 1
ATOM 2596 C CA . THR A 1 326 ? -9.103 9.417 21.720 1.00 85.25 326 THR A CA 1
ATOM 2597 C C . THR A 1 326 ? -9.645 8.197 20.973 1.00 85.25 326 THR A C 1
ATOM 2599 O O . THR A 1 326 ? -10.855 8.043 20.808 1.00 85.25 326 THR A O 1
ATOM 2602 N N . ALA A 1 327 ? -8.756 7.291 20.550 1.00 87.06 327 ALA A N 1
ATOM 2603 C CA . ALA A 1 327 ? -9.140 6.019 19.931 1.00 87.06 327 ALA A CA 1
ATOM 2604 C C . ALA A 1 327 ? -10.181 5.244 20.766 1.00 87.06 327 ALA A C 1
ATOM 2606 O O . ALA A 1 327 ? -11.150 4.713 20.230 1.00 87.06 327 ALA A O 1
ATOM 2607 N N . CYS A 1 328 ? -10.009 5.239 22.085 1.00 80.81 328 CYS A N 1
ATOM 2608 C CA . CYS A 1 328 ? -10.832 4.472 23.014 1.00 80.81 328 CYS A CA 1
ATOM 2609 C C . CYS A 1 328 ? -12.224 5.081 23.193 1.00 80.81 328 CYS A C 1
ATOM 2611 O O . CYS A 1 328 ? -13.211 4.359 23.120 1.00 80.81 328 CYS A O 1
ATOM 2613 N N . GLN A 1 329 ? -12.297 6.408 23.326 1.00 84.00 329 GLN A N 1
ATOM 2614 C CA . GLN A 1 329 ? -13.570 7.131 23.424 1.00 84.00 329 GLN A CA 1
ATOM 2615 C C . GLN A 1 329 ? -14.430 6.911 22.174 1.00 84.00 329 GLN A C 1
ATOM 2617 O O . GLN A 1 3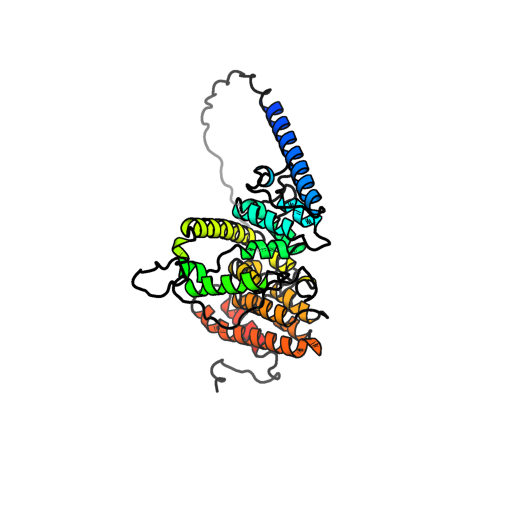29 ? -15.622 6.662 22.279 1.00 84.00 329 GLN A O 1
ATOM 2622 N N . ILE A 1 330 ? -13.821 6.908 20.982 1.00 85.94 330 ILE A N 1
ATOM 2623 C CA . ILE A 1 330 ? -14.558 6.619 19.742 1.00 85.94 330 ILE A CA 1
ATOM 2624 C C . ILE A 1 330 ? -15.064 5.171 19.723 1.00 85.94 330 ILE A C 1
ATOM 2626 O O . ILE A 1 330 ? -16.141 4.916 19.197 1.00 85.94 330 ILE A O 1
ATOM 2630 N N . LEU A 1 331 ? -14.297 4.221 20.261 1.00 85.94 331 LEU A N 1
ATOM 2631 C CA . LEU A 1 331 ? -14.635 2.797 20.233 1.00 85.94 331 LEU A CA 1
ATOM 2632 C C . LEU A 1 331 ? -15.853 2.463 21.115 1.00 85.94 331 LEU A C 1
ATOM 2634 O O . LEU A 1 331 ? -16.630 1.576 20.764 1.00 85.94 331 LEU A O 1
ATOM 2638 N N . GLU A 1 332 ? -16.033 3.169 22.234 1.00 78.50 332 GLU A N 1
ATOM 2639 C CA . GLU A 1 332 ? -17.182 3.005 23.140 1.00 78.50 332 GLU A CA 1
ATOM 2640 C C . GLU A 1 332 ? -18.514 3.354 22.453 1.00 78.50 332 GLU A C 1
ATOM 2642 O O . GLU A 1 332 ? -19.504 2.637 22.610 1.00 78.50 332 GLU A O 1
ATOM 2647 N N . ASP A 1 333 ? -18.505 4.367 21.587 1.00 77.12 333 ASP A N 1
ATOM 2648 C CA . ASP A 1 333 ? -19.695 4.898 20.914 1.00 77.12 333 ASP A CA 1
ATOM 2649 C C . ASP A 1 333 ? -20.173 4.066 19.704 1.00 77.12 333 ASP A C 1
ATOM 2651 O O . ASP A 1 333 ? -21.103 4.469 18.998 1.00 77.12 333 ASP A O 1
ATOM 2655 N N . LYS A 1 334 ? -19.514 2.942 19.380 1.00 83.06 334 LYS A N 1
ATOM 2656 C CA . LYS A 1 334 ? -19.730 2.207 18.110 1.00 83.06 334 LYS A CA 1
ATOM 2657 C C . LYS A 1 334 ? -20.306 0.807 18.261 1.00 83.06 334 LYS A C 1
ATOM 2659 O O . LYS A 1 334 ? -20.338 0.058 17.286 1.00 83.06 334 LYS A O 1
ATOM 2664 N N . ARG A 1 335 ? -20.792 0.444 19.449 1.00 78.94 335 ARG A N 1
ATOM 2665 C CA . ARG A 1 335 ? -21.318 -0.900 19.708 1.00 78.94 335 ARG A CA 1
ATOM 2666 C C . ARG A 1 335 ? -22.628 -1.183 18.976 1.00 78.94 335 ARG A C 1
ATOM 2668 O O . ARG A 1 335 ? -23.646 -0.557 19.245 1.00 78.94 335 ARG A O 1
ATOM 2675 N N . THR A 1 336 ? -22.606 -2.201 18.120 1.00 81.69 336 THR A N 1
ATOM 2676 C CA . THR A 1 336 ? -23.778 -2.821 17.493 1.00 81.69 336 THR A CA 1
ATOM 2677 C C . THR A 1 336 ? -23.808 -4.316 17.826 1.00 81.69 336 THR A C 1
ATOM 2679 O O . THR A 1 336 ? -22.860 -4.865 18.391 1.00 81.69 336 THR A O 1
ATOM 2682 N N . GLN A 1 337 ? -24.903 -5.010 17.505 1.00 78.25 337 GLN A N 1
ATOM 2683 C CA . GLN A 1 337 ? -24.965 -6.467 17.691 1.00 78.25 337 GLN A CA 1
ATOM 2684 C C . GLN A 1 337 ? -23.984 -7.211 16.769 1.00 78.25 337 GLN A C 1
ATOM 2686 O O . GLN A 1 337 ? -23.426 -8.227 17.172 1.00 78.25 337 GLN A O 1
ATOM 2691 N N . GLN A 1 338 ? -23.741 -6.697 15.559 1.00 83.56 338 GLN A N 1
ATOM 2692 C CA . GLN A 1 338 ? -22.934 -7.369 14.533 1.00 83.56 338 GLN A CA 1
ATOM 2693 C C . GLN A 1 338 ? -21.424 -7.267 14.787 1.00 83.56 338 GLN A C 1
ATOM 2695 O O . GLN A 1 338 ? -20.673 -8.164 14.411 1.00 83.56 338 GLN A O 1
ATOM 2700 N N . ASN A 1 339 ? -20.973 -6.197 15.446 1.00 87.56 339 ASN A N 1
ATOM 2701 C CA . ASN A 1 339 ? -19.554 -5.935 15.684 1.00 87.56 339 ASN A CA 1
ATOM 2702 C C . ASN A 1 339 ? -19.108 -6.198 17.135 1.00 87.56 339 ASN A C 1
ATOM 2704 O O . ASN A 1 339 ? -17.935 -6.000 17.452 1.00 87.56 339 ASN A O 1
ATOM 2708 N N . ALA A 1 340 ? -20.017 -6.635 18.017 1.00 88.31 340 ALA A N 1
ATOM 2709 C CA . ALA A 1 340 ? -19.783 -6.697 19.460 1.00 88.31 340 ALA A CA 1
ATOM 2710 C C . ALA A 1 340 ? -18.532 -7.507 19.841 1.00 88.31 340 ALA A C 1
ATOM 2712 O O . ALA A 1 340 ? -17.747 -7.059 20.673 1.00 88.31 340 ALA A O 1
ATOM 2713 N N . GLU A 1 341 ? -18.323 -8.671 19.221 1.00 92.69 341 GLU A N 1
ATOM 2714 C CA . GLU A 1 341 ? -17.149 -9.515 19.481 1.00 92.69 341 GLU A CA 1
ATOM 2715 C C . GLU A 1 341 ? -15.841 -8.809 19.093 1.00 92.69 341 GLU A C 1
ATOM 2717 O O . GLU A 1 341 ? -14.882 -8.771 19.866 1.00 92.69 341 GLU A O 1
ATOM 2722 N N . TRP A 1 342 ? -15.803 -8.219 17.898 1.00 93.62 342 TRP A N 1
ATOM 2723 C CA . TRP A 1 342 ? -14.613 -7.555 17.371 1.00 93.62 342 TRP A CA 1
ATOM 2724 C C . TRP A 1 342 ? -14.297 -6.259 18.111 1.00 93.62 342 TRP A C 1
ATOM 2726 O O . TRP A 1 342 ? -13.125 -5.944 18.311 1.00 93.62 342 TRP A O 1
ATOM 2736 N N . LEU A 1 343 ? -15.322 -5.553 18.589 1.00 90.62 343 LEU A N 1
ATOM 2737 C CA . LEU A 1 343 ? -15.152 -4.409 19.476 1.00 90.62 343 LEU A CA 1
ATOM 2738 C C . LEU A 1 343 ? -14.523 -4.802 20.807 1.00 90.62 343 LEU A C 1
ATOM 2740 O O . LEU A 1 343 ? -13.594 -4.128 21.238 1.00 90.62 343 LEU A O 1
ATOM 2744 N N . VAL A 1 344 ? -14.977 -5.890 21.436 1.00 90.81 344 VAL A N 1
ATOM 2745 C CA . VAL A 1 344 ? -14.362 -6.391 22.677 1.00 90.81 344 VAL A CA 1
ATOM 2746 C C . VAL A 1 344 ? -12.896 -6.746 22.427 1.00 90.81 344 VAL A C 1
ATOM 2748 O O . VAL A 1 344 ? -12.021 -6.265 23.142 1.00 90.81 344 VAL A O 1
ATOM 2751 N N . LYS A 1 345 ? -12.596 -7.477 21.343 1.00 94.50 345 LYS A N 1
ATOM 2752 C CA . LYS A 1 345 ? -11.210 -7.786 20.944 1.00 94.50 345 LYS A CA 1
ATOM 2753 C C . LYS A 1 345 ? -10.368 -6.524 20.729 1.00 94.50 345 LYS A C 1
ATOM 2755 O O . LYS A 1 345 ? -9.218 -6.475 21.167 1.00 94.50 345 LYS A O 1
ATOM 2760 N N . ALA A 1 346 ? -10.915 -5.507 20.063 1.00 93.69 346 ALA A N 1
ATOM 2761 C CA . ALA A 1 346 ? -10.235 -4.233 19.845 1.00 93.69 346 ALA A CA 1
ATOM 2762 C C . ALA A 1 346 ? -9.998 -3.487 21.168 1.00 93.69 346 ALA A C 1
ATOM 2764 O O . ALA A 1 346 ? -8.885 -3.027 21.410 1.00 93.69 346 ALA A O 1
ATOM 2765 N N . GLN A 1 347 ? -10.994 -3.419 22.054 1.00 90.19 347 GLN A N 1
ATOM 2766 C CA . GLN A 1 347 ? -10.861 -2.814 23.382 1.00 90.19 347 GLN A CA 1
ATOM 2767 C C . GLN A 1 347 ? -9.775 -3.511 24.205 1.00 90.19 347 GLN A C 1
ATOM 2769 O O . GLN A 1 347 ? -8.906 -2.841 24.762 1.00 90.19 347 GLN A O 1
ATOM 2774 N N . ASP A 1 348 ? -9.778 -4.843 24.238 1.00 90.44 348 ASP A N 1
ATOM 2775 C CA . ASP A 1 348 ? -8.788 -5.638 24.965 1.00 90.44 348 ASP A CA 1
ATOM 2776 C C . ASP A 1 348 ? -7.378 -5.452 24.400 1.00 90.44 348 ASP A C 1
ATOM 2778 O O . ASP A 1 348 ? -6.413 -5.326 25.155 1.00 90.44 348 ASP A O 1
ATOM 2782 N N . LEU A 1 349 ? -7.245 -5.375 23.073 1.00 93.38 349 LEU A N 1
ATOM 2783 C CA . LEU A 1 349 ? -5.985 -5.063 22.405 1.00 93.38 349 LEU A CA 1
ATOM 2784 C C . LEU A 1 349 ? -5.455 -3.687 22.829 1.00 93.38 349 LEU A C 1
ATOM 2786 O O . LEU A 1 349 ? -4.295 -3.589 23.241 1.00 93.38 349 LEU A O 1
ATOM 2790 N N . LEU A 1 350 ? -6.286 -2.641 22.740 1.00 90.38 350 LEU A N 1
ATOM 2791 C CA . LEU A 1 350 ? -5.899 -1.286 23.140 1.00 90.38 350 LEU A CA 1
ATOM 2792 C C . LEU A 1 350 ? -5.500 -1.271 24.620 1.00 90.38 350 LEU A C 1
ATOM 2794 O O . LEU A 1 350 ? -4.421 -0.785 24.954 1.00 90.38 350 LEU A O 1
ATOM 2798 N N . LYS A 1 351 ? -6.292 -1.912 25.493 1.00 86.88 351 LYS A N 1
ATOM 2799 C CA . LYS A 1 351 ? -5.989 -2.057 26.925 1.00 86.88 351 LYS A CA 1
ATOM 2800 C C . LYS A 1 351 ? -4.643 -2.726 27.164 1.00 86.88 351 LYS A C 1
ATOM 2802 O O . LYS A 1 351 ? -3.791 -2.173 27.861 1.00 86.88 351 LYS A O 1
ATOM 2807 N N . LYS A 1 352 ? -4.414 -3.879 26.538 1.00 87.50 352 LYS A N 1
ATOM 2808 C CA . LYS A 1 352 ? -3.174 -4.649 26.664 1.00 87.50 352 LYS A CA 1
ATOM 2809 C C . LYS A 1 352 ? -1.950 -3.843 26.229 1.00 87.50 352 LYS A C 1
ATOM 2811 O O . LYS A 1 352 ? -0.941 -3.847 26.936 1.00 87.50 352 LYS A O 1
ATOM 2816 N N . ILE A 1 353 ? -2.027 -3.144 25.096 1.00 86.12 353 ILE A N 1
ATOM 2817 C CA . ILE A 1 353 ? -0.907 -2.343 24.588 1.00 86.12 353 ILE A CA 1
ATOM 2818 C C . ILE A 1 353 ? -0.665 -1.117 25.478 1.00 86.12 353 ILE A C 1
ATOM 2820 O O . ILE A 1 353 ? 0.484 -0.844 25.825 1.00 86.12 353 ILE A O 1
ATOM 2824 N N . CYS A 1 354 ? -1.715 -0.441 25.954 1.00 78.50 354 CYS A N 1
ATOM 2825 C CA . CYS A 1 354 ? -1.591 0.654 26.921 1.00 78.50 354 CYS A CA 1
ATOM 2826 C C . CYS A 1 354 ? -0.916 0.217 28.233 1.00 78.50 354 CYS A C 1
ATOM 2828 O O . CYS A 1 354 ? -0.077 0.943 28.781 1.00 78.50 354 CYS A O 1
ATOM 2830 N N . VAL A 1 355 ? -1.246 -0.972 28.753 1.00 72.31 355 VAL A N 1
ATOM 2831 C CA . VAL A 1 355 ? -0.584 -1.532 29.943 1.00 72.31 355 VAL A CA 1
ATOM 2832 C C . VAL A 1 355 ? 0.888 -1.826 29.640 1.00 72.31 355 VAL A C 1
ATOM 2834 O O . VAL A 1 355 ? 1.760 -1.330 30.361 1.00 72.31 355 VAL A O 1
ATOM 2837 N N . GLY A 1 356 ? 1.162 -2.548 28.547 1.00 62.44 356 GLY A N 1
ATOM 2838 C CA . GLY A 1 356 ? 2.502 -2.979 28.136 1.00 62.44 356 GLY A CA 1
ATOM 2839 C C . GLY A 1 356 ? 3.465 -1.844 27.776 1.00 62.44 356 GLY A C 1
ATOM 2840 O O . GLY A 1 356 ? 4.665 -1.968 28.020 1.00 62.44 356 GLY A O 1
ATOM 2841 N N . ALA A 1 357 ? 2.953 -0.704 27.299 1.00 57.03 357 ALA A N 1
ATOM 2842 C CA . ALA A 1 357 ? 3.757 0.467 26.949 1.00 57.03 357 ALA A CA 1
ATOM 2843 C C . ALA A 1 357 ? 4.612 1.003 28.119 1.00 57.03 357 ALA A C 1
ATOM 2845 O O . ALA A 1 357 ? 5.634 1.635 27.872 1.00 57.03 357 ALA A O 1
ATOM 2846 N N . LYS A 1 358 ? 4.278 0.690 29.387 1.00 46.66 358 LYS A N 1
ATOM 2847 C CA . LYS A 1 358 ? 5.074 1.091 30.572 1.00 46.66 358 LYS A CA 1
ATOM 2848 C C . LYS A 1 358 ? 6.543 0.645 30.472 1.00 46.66 358 LYS A C 1
ATOM 2850 O O . LYS A 1 358 ? 7.419 1.392 30.870 1.00 46.66 358 LYS A O 1
ATOM 2855 N N . LYS A 1 359 ? 6.814 -0.531 29.888 1.00 47.94 359 LYS A N 1
ATOM 2856 C CA . LYS A 1 359 ? 8.179 -1.081 29.784 1.00 47.94 359 LYS A CA 1
ATOM 2857 C C . LYS A 1 359 ? 9.037 -0.433 28.690 1.00 47.94 359 LYS A C 1
ATOM 2859 O O . LYS A 1 359 ? 10.251 -0.528 28.760 1.00 47.94 359 LYS A O 1
ATOM 2864 N N . ILE A 1 360 ? 8.423 0.192 27.683 1.00 47.81 360 ILE A N 1
ATOM 2865 C CA . ILE A 1 360 ? 9.141 0.784 26.538 1.00 47.81 360 ILE A CA 1
ATOM 2866 C C . ILE A 1 360 ? 9.548 2.234 26.849 1.00 47.81 360 ILE A C 1
ATOM 2868 O O . ILE A 1 360 ? 10.628 2.670 26.465 1.00 47.81 360 ILE A O 1
ATOM 2872 N N . TYR A 1 361 ? 8.715 2.964 27.598 1.00 44.91 361 TYR A N 1
ATOM 2873 C CA . TYR A 1 361 ? 8.954 4.370 27.949 1.00 44.91 361 TYR A CA 1
ATOM 2874 C C . TYR A 1 361 ? 10.002 4.584 29.050 1.00 44.91 361 TYR A C 1
ATOM 2876 O O . TYR A 1 361 ? 10.618 5.644 29.085 1.00 44.91 361 TYR A O 1
ATOM 2884 N N . ASP A 1 362 ? 10.232 3.604 29.929 1.00 47.59 362 ASP A N 1
ATOM 2885 C CA . ASP A 1 362 ? 11.248 3.733 30.985 1.00 47.59 362 ASP A CA 1
ATOM 2886 C C . ASP A 1 362 ? 12.686 3.551 30.453 1.00 47.59 362 ASP A C 1
ATOM 2888 O O . ASP A 1 362 ? 13.640 3.927 31.134 1.00 47.59 362 ASP A O 1
ATOM 2892 N N . GLN A 1 363 ? 12.859 3.015 29.236 1.00 44.97 363 GLN A N 1
ATOM 2893 C CA . GLN A 1 363 ? 14.178 2.714 28.669 1.00 44.97 363 GLN A CA 1
ATOM 2894 C C . GLN A 1 363 ? 14.717 3.815 27.737 1.00 44.97 363 GLN A C 1
ATOM 2896 O O . GLN A 1 363 ? 15.921 4.053 27.737 1.00 44.97 363 GLN A O 1
ATOM 2901 N N . ASP A 1 364 ? 13.854 4.516 26.987 1.00 46.19 364 ASP A N 1
ATOM 2902 C CA . ASP A 1 364 ? 14.272 5.479 25.961 1.00 46.19 364 ASP A CA 1
ATOM 2903 C C . ASP A 1 364 ? 13.449 6.784 26.003 1.00 46.19 364 ASP A C 1
ATOM 2905 O O . ASP A 1 364 ? 12.270 6.812 25.660 1.00 46.19 364 ASP A O 1
ATOM 2909 N N . LYS A 1 365 ? 14.142 7.890 26.324 1.00 44.50 365 LYS A N 1
ATOM 2910 C CA . LYS A 1 365 ? 13.735 9.319 26.327 1.00 44.50 365 LYS A CA 1
ATOM 2911 C C . LYS A 1 365 ? 13.047 9.871 27.584 1.00 44.50 365 LYS A C 1
ATOM 2913 O O . LYS A 1 365 ? 11.863 9.686 27.838 1.00 44.50 365 LYS A O 1
ATOM 2918 N N . LYS A 1 366 ? 13.806 10.734 28.271 1.00 44.97 366 LYS A N 1
ATOM 2919 C CA . LYS A 1 366 ? 13.405 11.574 29.411 1.00 44.97 366 LYS A CA 1
ATOM 2920 C C . LYS A 1 366 ? 12.662 12.868 29.045 1.00 44.97 366 LYS A C 1
ATOM 2922 O O . LYS A 1 366 ? 12.304 13.613 29.950 1.00 44.97 366 LYS A O 1
ATOM 2927 N N . ASP A 1 367 ? 12.390 13.135 27.770 1.00 46.12 367 ASP A N 1
ATOM 2928 C CA . ASP A 1 367 ? 11.924 14.462 27.364 1.00 46.12 367 ASP A CA 1
ATOM 2929 C C . ASP A 1 367 ? 10.420 14.501 27.031 1.00 46.12 367 ASP A C 1
ATOM 2931 O O . ASP A 1 367 ? 9.936 13.960 26.038 1.00 46.12 367 ASP A O 1
ATOM 2935 N N . TRP A 1 368 ? 9.699 15.209 27.905 1.00 40.91 368 TRP A N 1
ATOM 2936 C CA . TRP A 1 368 ? 8.438 15.934 27.687 1.00 40.91 368 TRP A CA 1
ATOM 2937 C C . TRP A 1 368 ? 7.095 15.176 27.633 1.00 40.91 368 TRP A C 1
ATOM 2939 O O . TRP A 1 368 ? 6.051 15.813 27.753 1.00 40.91 368 TRP A O 1
ATOM 2949 N N . ILE A 1 369 ? 7.065 13.843 27.527 1.00 48.66 369 ILE A N 1
ATOM 2950 C CA . ILE A 1 369 ? 5.795 13.100 27.338 1.00 48.66 369 ILE A CA 1
ATOM 2951 C C . ILE A 1 369 ? 5.336 12.288 28.581 1.00 48.66 369 ILE A C 1
ATOM 2953 O O . ILE A 1 369 ? 4.180 11.865 28.659 1.00 48.66 369 ILE A O 1
ATOM 2957 N N . SER A 1 370 ? 6.189 12.093 29.591 1.00 54.56 370 SER A N 1
ATOM 2958 C CA . SER A 1 370 ? 5.970 11.059 30.621 1.00 54.56 370 SER A CA 1
ATOM 2959 C C . SER A 1 370 ? 4.803 11.318 31.586 1.00 54.56 370 SER A C 1
ATOM 2961 O O . SER A 1 370 ? 4.105 10.371 31.951 1.00 54.56 370 SER A O 1
ATOM 2963 N N . GLU A 1 371 ? 4.545 12.568 31.973 1.00 51.38 371 GLU A N 1
ATOM 2964 C CA . GLU A 1 371 ? 3.506 12.886 32.965 1.00 51.38 371 GLU A CA 1
ATOM 2965 C C . GLU A 1 371 ? 2.103 12.881 32.328 1.00 51.38 371 GLU A C 1
ATOM 2967 O O . GLU A 1 371 ? 1.205 12.174 32.777 1.00 51.38 371 GLU A O 1
ATOM 2972 N N . ASN A 1 372 ? 1.959 13.508 31.155 1.00 57.41 372 ASN A N 1
ATOM 2973 C CA . ASN A 1 372 ? 0.697 13.563 30.405 1.00 57.41 372 ASN A CA 1
ATOM 2974 C C . ASN A 1 372 ? 0.263 12.185 29.854 1.00 57.41 372 ASN A C 1
ATOM 2976 O O . ASN A 1 372 ? -0.930 11.900 29.759 1.00 57.41 372 ASN A O 1
ATOM 2980 N N . ILE A 1 373 ? 1.204 11.294 29.499 1.00 56.97 373 ILE A N 1
ATOM 2981 C CA . ILE A 1 373 ? 0.858 9.908 29.125 1.00 56.97 373 ILE A CA 1
ATOM 2982 C C . ILE A 1 373 ? 0.425 9.089 30.340 1.00 56.97 373 ILE A C 1
ATOM 2984 O O . ILE A 1 373 ? -0.488 8.274 30.209 1.00 56.97 373 ILE A O 1
ATOM 2988 N N . ARG A 1 374 ? 1.044 9.281 31.511 1.00 61.41 374 ARG A N 1
ATOM 2989 C CA . ARG A 1 374 ? 0.668 8.556 32.732 1.00 61.41 374 ARG A CA 1
ATOM 2990 C C . ARG A 1 374 ? -0.757 8.901 33.159 1.00 61.41 374 ARG A C 1
ATOM 2992 O O . ARG A 1 374 ? -1.534 7.984 33.416 1.00 61.41 374 ARG A O 1
ATOM 2999 N N . ASP A 1 375 ? -1.113 10.180 33.145 1.00 61.47 375 ASP A N 1
ATOM 3000 C CA . ASP A 1 375 ? -2.458 10.635 33.505 1.00 61.47 375 ASP A CA 1
ATOM 3001 C C . ASP A 1 375 ? -3.508 10.141 32.508 1.00 61.47 375 ASP A C 1
ATOM 3003 O O . ASP A 1 375 ? -4.509 9.560 32.917 1.00 61.47 375 ASP A O 1
ATOM 3007 N N . LYS A 1 376 ? -3.235 10.234 31.199 1.00 62.19 376 LYS A N 1
ATOM 3008 C CA . LYS A 1 376 ? -4.115 9.674 30.155 1.00 62.19 376 LYS A CA 1
ATOM 3009 C C . LYS A 1 376 ? -4.231 8.153 30.224 1.00 62.19 376 LYS A C 1
ATOM 3011 O O . LYS A 1 376 ? -5.277 7.602 29.901 1.00 62.19 376 LYS A O 1
ATOM 3016 N N . LYS A 1 377 ? -3.166 7.455 30.623 1.00 64.94 377 LYS A N 1
ATOM 3017 C CA . LYS A 1 377 ? -3.178 6.004 30.839 1.00 64.94 377 LYS A CA 1
ATOM 3018 C C . LYS A 1 377 ? -4.038 5.636 32.043 1.00 64.94 377 LYS A C 1
ATOM 3020 O O . LYS A 1 377 ? -4.777 4.664 31.960 1.00 64.94 377 LYS A O 1
ATOM 3025 N N . ASN A 1 378 ? -3.944 6.387 33.135 1.00 64.06 378 ASN A N 1
ATOM 3026 C CA . ASN A 1 378 ? -4.784 6.177 34.308 1.00 64.06 378 ASN A CA 1
ATOM 3027 C C . ASN A 1 378 ? -6.249 6.506 33.991 1.00 64.06 378 ASN A C 1
ATOM 3029 O O . ASN A 1 378 ? -7.118 5.689 34.266 1.00 64.06 378 ASN A O 1
ATOM 3033 N N . GLU A 1 379 ? -6.521 7.626 33.320 1.00 63.94 379 GLU A N 1
ATOM 3034 C CA . GLU A 1 379 ? -7.855 7.951 32.797 1.00 63.94 379 GLU A CA 1
ATOM 3035 C C . GLU A 1 379 ? -8.398 6.801 31.933 1.00 63.94 379 GLU A C 1
ATOM 3037 O O . GLU A 1 379 ? -9.526 6.368 32.119 1.00 63.94 379 GLU A O 1
ATOM 3042 N N . PHE A 1 380 ? -7.570 6.232 31.056 1.00 65.06 380 PHE A N 1
ATOM 3043 C CA . PHE A 1 380 ? -7.943 5.122 30.183 1.00 65.06 380 PHE A CA 1
ATOM 3044 C C . PHE A 1 380 ? -8.161 3.775 30.904 1.00 65.06 380 PHE A C 1
ATOM 3046 O O . PHE A 1 380 ? -9.084 3.039 30.563 1.00 65.06 380 PHE A O 1
ATOM 3053 N N . LEU A 1 381 ? -7.315 3.409 31.871 1.00 63.81 381 LEU A N 1
ATOM 3054 C CA . LEU A 1 381 ? -7.447 2.142 32.605 1.00 63.81 381 LEU A CA 1
ATOM 3055 C C . LEU A 1 381 ? -8.583 2.182 33.632 1.00 63.81 381 LEU A C 1
ATOM 3057 O O . LEU A 1 381 ? -9.160 1.139 33.939 1.00 63.81 381 LEU A O 1
ATOM 3061 N N . TYR A 1 382 ? -8.898 3.371 34.148 1.00 60.75 382 TYR A N 1
ATOM 3062 C CA . TYR A 1 382 ? -9.814 3.564 35.268 1.00 60.75 382 TYR A CA 1
ATOM 3063 C C . TYR A 1 382 ? -11.074 4.370 34.912 1.00 60.75 382 TYR A C 1
ATOM 3065 O O . TYR A 1 382 ? -11.862 4.648 35.812 1.00 60.75 382 TYR A O 1
ATOM 3073 N N . SER A 1 383 ? -11.342 4.683 33.636 1.00 58.84 383 SER A N 1
ATOM 3074 C CA . SER A 1 383 ? -12.589 5.350 33.195 1.00 58.84 383 SER A CA 1
ATOM 3075 C C . SER A 1 383 ? -13.864 4.572 33.549 1.00 58.84 383 SER A C 1
ATOM 3077 O O . SER A 1 383 ? -14.950 5.146 33.584 1.00 58.84 383 SER A O 1
ATOM 3079 N N . HIS A 1 384 ? -13.742 3.274 33.844 1.00 47.44 384 HIS A N 1
ATOM 3080 C CA . HIS A 1 384 ? -14.833 2.409 34.306 1.00 47.44 384 HIS A CA 1
ATOM 3081 C C . HIS A 1 384 ? -14.756 2.054 35.798 1.00 47.44 384 HIS A C 1
ATOM 3083 O O . HIS A 1 384 ? -15.573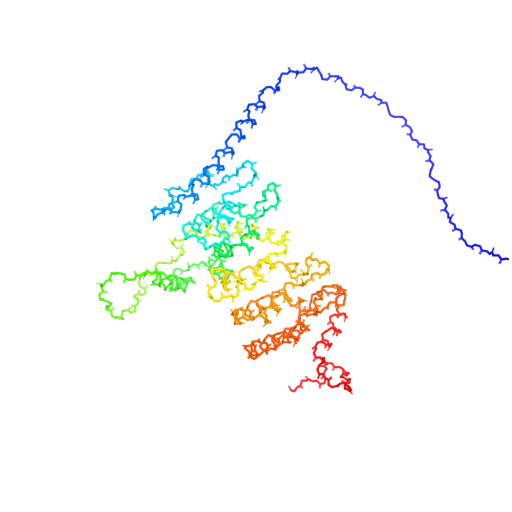 1.266 36.280 1.00 47.44 384 HIS A O 1
ATOM 3089 N N . ALA A 1 385 ? -13.781 2.585 36.542 1.00 45.34 385 ALA A N 1
ATOM 3090 C CA . ALA A 1 385 ? -13.772 2.425 37.988 1.00 45.34 385 ALA A CA 1
ATOM 3091 C C . ALA A 1 385 ? -14.941 3.246 38.564 1.00 45.34 385 ALA A C 1
ATOM 3093 O O . ALA A 1 385 ? -15.070 4.424 38.225 1.00 45.34 385 ALA A O 1
ATOM 3094 N N . PRO A 1 386 ? -15.813 2.663 39.408 1.00 39.12 386 PRO A N 1
ATOM 3095 C CA . PRO A 1 386 ? -16.891 3.420 40.029 1.00 39.12 386 PRO A CA 1
ATOM 3096 C C . PRO A 1 386 ? -16.290 4.623 40.763 1.00 39.12 386 PRO A C 1
ATOM 3098 O O . PRO A 1 386 ? -15.388 4.458 41.590 1.00 39.12 386 PRO A O 1
ATOM 3101 N N . LEU A 1 387 ? -16.767 5.824 40.411 1.00 34.88 387 LEU A N 1
ATOM 3102 C CA . LEU A 1 387 ? -16.373 7.102 41.008 1.00 34.88 387 LEU A CA 1
ATOM 3103 C C . LEU A 1 387 ? -16.378 6.959 42.538 1.00 34.88 387 LEU A C 1
ATOM 3105 O O . LEU A 1 387 ? -17.441 6.861 43.145 1.00 34.88 387 LEU A O 1
ATOM 3109 N N . GLY A 1 388 ? -15.192 6.883 43.153 1.00 35.88 388 GLY A N 1
ATOM 3110 C CA . GLY A 1 388 ? -15.061 6.734 44.607 1.00 35.88 388 GLY A CA 1
ATOM 3111 C C . GLY A 1 388 ? -13.920 5.853 45.123 1.00 35.88 388 GLY A C 1
ATOM 3112 O O . GLY A 1 388 ? -13.691 5.845 46.328 1.00 35.88 388 GLY A O 1
ATOM 3113 N N . LYS A 1 389 ? -13.168 5.139 44.273 1.00 38.19 389 LYS A N 1
ATOM 3114 C CA . LYS A 1 389 ? -11.937 4.447 44.707 1.00 38.19 389 LYS A CA 1
ATOM 3115 C C . LYS A 1 389 ? -10.704 5.058 44.049 1.00 38.19 389 LYS A C 1
ATOM 3117 O O . LYS A 1 389 ? -10.336 4.698 42.936 1.00 38.19 389 LYS A O 1
ATOM 3122 N N . CYS A 1 390 ? -10.064 5.989 44.753 1.00 34.41 390 CYS A N 1
ATOM 3123 C CA . CYS A 1 390 ? -8.695 6.394 44.455 1.00 34.41 390 CYS A CA 1
ATOM 3124 C C . CYS A 1 390 ? -7.772 5.193 44.691 1.00 34.41 390 CYS A C 1
ATOM 3126 O O . CYS A 1 390 ? -7.560 4.797 45.835 1.00 34.41 390 CYS A O 1
ATOM 3128 N N . PHE A 1 391 ? -7.220 4.613 43.626 1.00 41.38 391 PHE A N 1
ATOM 3129 C CA . PHE A 1 391 ? -6.101 3.681 43.744 1.00 41.38 391 PHE A CA 1
ATOM 3130 C C . PHE A 1 391 ? -4.815 4.506 43.846 1.00 41.38 391 PHE A C 1
ATOM 3132 O O . PHE A 1 391 ? -4.268 4.984 42.850 1.00 41.38 391 PHE A O 1
ATOM 3139 N N . HIS A 1 392 ? -4.379 4.755 45.079 1.00 35.78 392 HIS A N 1
ATOM 3140 C CA . HIS A 1 392 ? -3.098 5.389 45.362 1.00 35.78 392 HIS A CA 1
ATOM 3141 C C . HIS A 1 392 ? -1.984 4.347 45.243 1.00 35.78 392 HIS A C 1
ATOM 3143 O O . HIS A 1 392 ? -1.590 3.761 46.235 1.00 35.78 392 HIS A O 1
ATOM 3149 N N . SER A 1 393 ? -1.483 4.182 44.017 1.00 37.72 393 SER A N 1
ATOM 3150 C CA . SER A 1 393 ? -0.311 3.396 43.589 1.00 37.72 393 SER A CA 1
ATOM 3151 C C . SER A 1 393 ? -0.656 2.257 42.623 1.00 37.72 393 SER A C 1
ATOM 3153 O O . SER A 1 393 ? -1.693 1.606 42.705 1.00 37.72 393 SER A O 1
ATOM 3155 N N . CYS A 1 394 ? 0.237 2.047 41.652 1.00 40.28 394 CYS A N 1
ATOM 3156 C CA . CYS A 1 394 ? 0.182 0.923 40.712 1.00 40.28 394 CYS A CA 1
ATOM 3157 C C . CYS A 1 394 ? 0.603 -0.412 41.351 1.00 40.28 394 CYS A C 1
ATOM 3159 O O . CYS A 1 394 ? 0.601 -1.415 40.640 1.00 40.28 394 CYS A O 1
ATOM 3161 N N . ASP A 1 395 ? 0.993 -0.421 42.627 1.00 38.84 395 ASP A N 1
ATOM 3162 C CA . ASP A 1 395 ? 1.591 -1.590 43.277 1.00 38.84 395 ASP A CA 1
ATOM 3163 C C . ASP A 1 395 ? 0.547 -2.452 44.006 1.00 38.84 395 ASP A C 1
ATOM 3165 O O . ASP A 1 395 ? 0.822 -3.600 44.339 1.00 38.84 395 ASP A O 1
ATOM 3169 N N . ASP A 1 396 ? -0.686 -1.957 44.152 1.00 34.47 396 ASP A N 1
ATOM 3170 C CA . ASP A 1 396 ? -1.740 -2.639 44.913 1.00 34.47 396 ASP A CA 1
ATOM 3171 C C . ASP A 1 396 ? -2.607 -3.612 44.088 1.00 34.47 396 ASP A C 1
ATOM 3173 O O . ASP A 1 396 ? -3.609 -4.116 44.594 1.00 34.47 396 ASP A O 1
ATOM 3177 N N . LEU A 1 397 ? -2.287 -3.879 42.813 1.00 40.16 397 LEU A N 1
ATOM 3178 C CA . LEU A 1 397 ? -3.174 -4.650 41.921 1.00 40.16 397 LEU A CA 1
ATOM 3179 C C . LEU A 1 397 ? -2.451 -5.621 40.967 1.00 40.16 397 LEU A C 1
ATOM 3181 O O . LEU A 1 397 ? -2.682 -5.612 39.756 1.00 40.16 397 LEU A O 1
ATOM 3185 N N . ILE A 1 398 ? -1.627 -6.513 41.517 1.00 34.03 398 ILE A N 1
ATOM 3186 C CA . ILE A 1 398 ? -1.312 -7.804 40.882 1.00 34.03 398 ILE A CA 1
ATOM 3187 C C . ILE A 1 398 ? -1.906 -8.908 41.775 1.00 34.03 398 ILE A C 1
ATOM 3189 O O . ILE A 1 398 ? -1.508 -8.981 42.937 1.00 34.03 398 ILE A O 1
ATOM 3193 N N . PRO A 1 399 ? -2.843 -9.746 41.290 1.00 37.47 399 PRO A N 1
ATOM 3194 C CA . PRO A 1 399 ? -3.035 -11.081 41.844 1.00 37.47 399 PRO A CA 1
ATOM 3195 C C . PRO A 1 399 ? -1.877 -12.010 41.466 1.00 37.47 399 PRO A C 1
ATOM 3197 O O . PRO A 1 399 ? -1.445 -11.968 40.287 1.00 37.47 399 PRO A O 1
#

Foldseek 3Di:
DDDDDDDDDDDDDDDDDDDDDDDDDDDPDPPPDPPPVVVVVVVLLVLLQVLVVVLVVLLVCVVDPPRDQDPPHPVSQLDAHPQRAHSLNVQLVVQLPHARDPRSLVSLLNSCLVPVVNQLTATNVRDGSLQSCLQRNLVSNLSLLVLADPPVVLVLLPDDDDPPPLDRSCNVVVVVVVVVVVVPDPCPDPDDDDDDDDPDSPPCDHVNVVDPSVSSVVSNCNNLVSLLVSCAVCLCSLVSCLDQLCFAPPRPNDDDLVSLLSNLVSHDLSSQAAPDLQFQGSLLSLLLSLLDPRGNLVSSLSSSLSNCVSHVCSQLHAHGHPPRDGSQRSLVVRDDPVCPVSSVVSLVSNLVSLVVCVVVVVPDDPDDCPPVSVVSSCCSVCVPPPPPDDPPDPPPDDD

pLDDT: mean 76.8, std 20.87, range [34.03, 97.75]